Protein AF-0000000086964940 (afdb_homodimer)

Foldseek 3Di:
DFDWDWDADQQGKIWIAGPVVRDTPDMAGCVPPNWGFQDWDAAPVRQWIWTDTQQQWIWIDGPVRDTQAIENRVVRHGDRWQDWDHDPFWIWTFQFDQAIWIDGPVPSPDRYHYTDHQPQPRPGPAGWRDWDDDPDFWIWIFGQQGKIWIARNVNSHTPDIDDDDVPPSPRDPVGHDDDDDDDDPVVPDPPDPPPPPPPD/DFDWDWDADQQGKIWIAGPVVRDTPDMAGCVPPNWGFQDWDAAPVRQWIWTDTQQQWIWIDGPVRDTQAIENRVVRHGDRWQDWDHDPFWIWTFQFDQATWIDGPVPSPDRYDYTDHQPQPRPGPAGWRDWDDDPDFWIWIFGQLGKIWIARNVNSHTPDIDDDDVPPSPRDPVGDDDDDDDDDPVVPPPPDPPPVPPPD

pLDDT: mean 83.72, std 17.72, range [35.34, 98.69]

Structure (mmCIF, N/CA/C/O backbone):
data_AF-0000000086964940-model_v1
#
loop_
_entity.id
_entity.type
_entity.pdbx_description
1 polymer 'WD repeat-containing protein 49-like'
#
loop_
_atom_site.group_PDB
_atom_site.id
_atom_site.type_symbol
_atom_site.label_atom_id
_atom_site.label_alt_id
_atom_site.label_comp_id
_atom_site.label_asym_id
_atom_site.label_entity_id
_atom_site.label_seq_id
_atom_site.pdbx_PDB_ins_code
_atom_site.Cartn_x
_atom_site.Cartn_y
_atom_site.Cartn_z
_atom_site.occupancy
_atom_site.B_iso_or_equiv
_atom_site.auth_seq_id
_atom_site.auth_comp_id
_atom_site.auth_asym_id
_atom_site.auth_atom_id
_atom_site.pdbx_PDB_model_num
ATOM 1 N N . MET A 1 1 ? 14.695 16.125 -13.984 1 61.88 1 MET A N 1
ATOM 2 C CA . MET A 1 1 ? 14.055 15.828 -12.703 1 61.88 1 MET A CA 1
ATOM 3 C C . MET A 1 1 ? 14.711 14.625 -12.039 1 61.88 1 MET A C 1
ATOM 5 O O . MET A 1 1 ? 15.078 13.656 -12.711 1 61.88 1 MET A O 1
ATOM 9 N N . LEU A 1 2 ? 15.156 14.82 -10.773 1 73.38 2 LEU A N 1
ATOM 10 C CA . LEU A 1 2 ? 15.859 13.773 -10.039 1 73.38 2 LEU A CA 1
ATOM 11 C C . LEU A 1 2 ? 14.875 12.875 -9.297 1 73.38 2 LEU A C 1
ATOM 13 O O . LEU A 1 2 ? 13.82 13.336 -8.859 1 73.38 2 LEU A O 1
ATOM 17 N N . GLN A 1 3 ? 15.25 11.633 -9.344 1 82.56 3 GLN A N 1
ATOM 18 C CA . GLN A 1 3 ? 14.422 10.688 -8.609 1 82.56 3 GLN A CA 1
ATOM 19 C C . GLN A 1 3 ? 14.852 10.586 -7.148 1 82.56 3 GLN A C 1
ATOM 21 O O . GLN A 1 3 ? 16.047 10.508 -6.855 1 82.56 3 GLN A O 1
ATOM 26 N N . GLN A 1 4 ? 13.859 10.75 -6.309 1 85.81 4 GLN A N 1
ATOM 27 C CA . GLN A 1 4 ? 14.109 10.719 -4.871 1 85.81 4 GLN A CA 1
ATOM 28 C C . GLN A 1 4 ? 13.312 9.602 -4.195 1 85.81 4 GLN A C 1
ATOM 30 O O . GLN A 1 4 ? 12.227 9.25 -4.656 1 85.81 4 GLN A O 1
ATOM 35 N N . VAL A 1 5 ? 13.969 9.016 -3.168 1 84.31 5 VAL A N 1
ATOM 36 C CA . VAL A 1 5 ? 13.266 8.117 -2.254 1 84.31 5 VAL A CA 1
ATOM 37 C C . VAL A 1 5 ? 13.164 8.766 -0.874 1 84.31 5 VAL A C 1
ATOM 39 O O . VAL A 1 5 ? 14.148 9.32 -0.368 1 84.31 5 VAL A O 1
ATOM 42 N N . ILE A 1 6 ? 11.938 8.734 -0.383 1 87.06 6 ILE A N 1
ATOM 43 C CA . ILE A 1 6 ? 11.68 9.25 0.959 1 87.06 6 ILE A CA 1
ATOM 44 C C . ILE A 1 6 ? 11.453 8.078 1.919 1 87.06 6 ILE A C 1
ATOM 46 O O . ILE A 1 6 ? 10.633 7.203 1.652 1 87.06 6 ILE A O 1
ATOM 50 N N . SER A 1 7 ? 12.195 8.055 2.955 1 85.81 7 SER A N 1
ATOM 51 C CA . SER A 1 7 ? 12.055 6.984 3.941 1 85.81 7 SER A CA 1
ATOM 52 C C . SER A 1 7 ? 11.945 7.551 5.355 1 85.81 7 SER A C 1
ATOM 54 O O . SER A 1 7 ? 12.281 8.711 5.59 1 85.81 7 SER A O 1
ATOM 56 N N . SER A 1 8 ? 11.32 6.766 6.211 1 86.12 8 SER A N 1
ATOM 57 C CA . SER A 1 8 ? 11.297 7.121 7.625 1 86.12 8 SER A CA 1
ATOM 58 C C . SER A 1 8 ? 11.984 6.062 8.477 1 86.12 8 SER A C 1
ATOM 60 O O . SER A 1 8 ? 12.148 4.922 8.047 1 86.12 8 SER A O 1
ATOM 62 N N . ASP A 1 9 ? 12.422 6.508 9.672 1 80.19 9 ASP A N 1
ATOM 63 C CA . ASP A 1 9 ? 13.023 5.551 10.586 1 80.19 9 ASP A CA 1
ATOM 64 C C . ASP A 1 9 ? 12.234 5.469 11.891 1 80.19 9 ASP A C 1
ATOM 66 O O . ASP A 1 9 ? 11.219 6.148 12.055 1 80.19 9 ASP A O 1
ATOM 70 N N . THR A 1 10 ? 12.664 4.641 12.852 1 79.88 10 THR A N 1
ATOM 71 C CA . THR A 1 10 ? 11.953 4.395 14.102 1 79.88 10 THR A CA 1
ATOM 72 C C . THR A 1 10 ? 12.031 5.613 15.016 1 79.88 10 THR A C 1
ATOM 74 O O . THR A 1 10 ? 11.234 5.75 15.938 1 79.88 10 THR A O 1
ATOM 77 N N . GLY A 1 11 ? 13.047 6.477 14.781 1 81.56 11 GLY A N 1
ATOM 78 C CA . GLY A 1 11 ? 13.188 7.684 15.586 1 81.56 11 GLY A CA 1
ATOM 79 C C . GLY A 1 11 ? 12.383 8.852 15.047 1 81.56 11 GLY A C 1
ATOM 80 O O . GLY A 1 11 ? 12.656 10.008 15.383 1 81.56 11 GLY A O 1
ATOM 81 N N . SER A 1 12 ? 11.453 8.547 14.125 1 89.56 12 SER A N 1
ATOM 82 C CA . SER A 1 12 ? 10.547 9.555 13.578 1 89.56 12 SER A CA 1
ATOM 83 C C . SER A 1 12 ? 11.297 10.562 12.711 1 89.56 12 SER A C 1
ATOM 85 O O . SER A 1 12 ? 10.969 11.75 12.703 1 89.56 12 SER A O 1
ATOM 87 N N . THR A 1 13 ? 12.305 10.078 12.062 1 88.56 13 THR A N 1
ATOM 88 C CA . THR A 1 13 ? 13.07 10.891 11.125 1 88.56 13 THR A CA 1
ATOM 89 C C . THR A 1 13 ? 12.719 10.531 9.688 1 88.56 13 THR A C 1
ATOM 91 O O . THR A 1 13 ? 12.656 9.352 9.336 1 88.56 13 THR A O 1
ATOM 94 N N . VAL A 1 14 ? 12.438 11.562 8.914 1 89.62 14 VAL A N 1
ATOM 95 C CA . VAL A 1 14 ? 12.234 11.375 7.477 1 89.62 14 VAL A CA 1
ATOM 96 C C . VAL A 1 14 ? 13.523 11.711 6.73 1 89.62 14 VAL A C 1
ATOM 98 O O . VAL A 1 14 ? 14.156 12.734 6.988 1 89.62 14 VAL A O 1
ATOM 101 N N . ILE A 1 15 ? 13.883 10.805 5.844 1 87.5 15 ILE A N 1
ATOM 102 C CA . ILE A 1 15 ? 15.133 10.977 5.102 1 87.5 15 ILE A CA 1
ATOM 103 C C . ILE A 1 15 ? 14.836 11.008 3.602 1 87.5 15 ILE A C 1
ATOM 105 O O . ILE A 1 15 ? 14.039 10.211 3.104 1 87.5 15 ILE A O 1
ATOM 109 N N . PHE A 1 16 ? 15.492 11.93 2.98 1 87.56 16 PHE A N 1
ATOM 110 C CA . PHE A 1 16 ? 15.398 12.078 1.533 1 87.56 16 PHE A CA 1
ATOM 111 C C . PHE A 1 16 ? 16.688 11.641 0.854 1 87.56 16 PHE A C 1
ATOM 113 O O . PHE A 1 16 ? 17.766 12.141 1.18 1 87.56 16 PHE A O 1
ATOM 120 N N . TRP A 1 17 ? 16.5 10.68 -0.09 1 84.81 17 TRP A N 1
ATOM 121 C CA . TRP A 1 17 ? 17.656 10.133 -0.799 1 84.81 17 TRP A CA 1
ATOM 122 C C . TRP A 1 17 ? 17.562 10.422 -2.295 1 84.81 17 TRP A C 1
ATOM 124 O O . TRP A 1 17 ? 16.484 10.281 -2.893 1 84.81 17 TRP A O 1
ATOM 134 N N . LEU A 1 18 ? 18.734 10.812 -2.842 1 83.19 18 LEU A N 1
ATOM 135 C CA . LEU A 1 18 ? 18.828 10.805 -4.297 1 83.19 18 LEU A CA 1
ATOM 136 C C . LEU A 1 18 ? 19.141 9.406 -4.809 1 83.19 18 LEU A C 1
ATOM 138 O O . LEU A 1 18 ? 20.141 8.805 -4.406 1 83.19 18 LEU A O 1
ATOM 142 N N . ILE A 1 19 ? 18.312 8.914 -5.672 1 80.56 19 ILE A N 1
ATOM 143 C CA . ILE A 1 19 ? 18.406 7.527 -6.109 1 80.56 19 ILE A CA 1
ATOM 144 C C . ILE A 1 19 ? 19.641 7.34 -6.98 1 80.56 19 ILE A C 1
ATOM 146 O O . ILE A 1 19 ? 20.297 6.297 -6.926 1 80.56 19 ILE A O 1
ATOM 150 N N . ASP A 1 20 ? 20 8.352 -7.805 1 78.06 20 ASP A N 1
ATOM 151 C CA . ASP A 1 20 ? 21.094 8.211 -8.766 1 78.06 20 ASP A CA 1
ATOM 152 C C . ASP A 1 20 ? 22.438 8.117 -8.047 1 78.06 20 ASP A C 1
ATOM 154 O O . ASP A 1 20 ? 23.312 7.363 -8.477 1 78.06 20 ASP A O 1
ATOM 158 N N . THR A 1 21 ? 22.547 8.797 -6.953 1 79.94 21 THR A N 1
ATOM 159 C CA . THR A 1 21 ? 23.844 8.867 -6.305 1 79.94 21 THR A CA 1
ATOM 160 C C . THR A 1 21 ? 23.812 8.172 -4.949 1 79.94 21 THR A C 1
ATOM 162 O O . THR A 1 21 ? 24.859 7.848 -4.387 1 79.94 21 THR A O 1
ATOM 165 N N . GLY A 1 22 ? 22.641 8 -4.473 1 78.56 22 GLY A N 1
ATOM 166 C CA . GLY A 1 22 ? 22.516 7.426 -3.145 1 78.56 22 GLY A CA 1
ATOM 167 C C . GLY A 1 22 ? 22.766 8.43 -2.035 1 78.56 22 GLY A C 1
ATOM 168 O O . GLY A 1 22 ? 22.781 8.07 -0.856 1 78.56 22 GLY A O 1
ATOM 169 N N . GLN A 1 23 ? 22.953 9.602 -2.312 1 83.12 23 GLN A N 1
ATOM 170 C CA . GLN A 1 23 ? 23.281 10.641 -1.338 1 83.12 23 GLN A CA 1
ATOM 171 C C . GLN A 1 23 ? 22.047 11.062 -0.547 1 83.12 23 GLN A C 1
ATOM 173 O O . GLN A 1 23 ? 20.969 11.227 -1.117 1 83.12 23 GLN A O 1
ATOM 178 N N . LYS A 1 24 ? 22.25 11.133 0.755 1 84 24 LYS A N 1
ATOM 179 C CA . LYS A 1 24 ? 21.234 11.781 1.59 1 84 24 LYS A CA 1
ATOM 180 C C . LYS A 1 24 ? 21.188 13.281 1.323 1 84 24 LYS A C 1
ATOM 182 O O . LYS A 1 24 ? 22.172 13.984 1.504 1 84 24 LYS A O 1
ATOM 187 N N . ILE A 1 25 ? 20.078 13.727 0.893 1 84.62 25 ILE A N 1
ATOM 188 C CA . ILE A 1 25 ? 19.922 15.133 0.546 1 84.62 25 ILE A CA 1
ATOM 189 C C . ILE A 1 25 ? 19.531 15.93 1.788 1 84.62 25 ILE A C 1
ATOM 191 O O . ILE A 1 25 ? 20.047 17.016 2.027 1 84.62 25 ILE A O 1
ATOM 195 N N . LYS A 1 26 ? 18.609 15.461 2.529 1 87.81 26 LYS A N 1
ATOM 196 C CA . LYS A 1 26 ? 18.125 16.125 3.738 1 87.81 26 LYS A CA 1
ATOM 197 C C . LYS A 1 26 ? 17.359 15.141 4.617 1 87.81 26 LYS A C 1
ATOM 199 O O . LYS A 1 26 ? 17.047 14.023 4.195 1 87.81 26 LYS A O 1
ATOM 204 N N . GLU A 1 27 ? 17.156 15.586 5.852 1 89.62 27 GLU A N 1
ATOM 205 C CA . GLU A 1 27 ? 16.359 14.805 6.785 1 89.62 27 GLU A CA 1
ATOM 206 C C . GLU A 1 27 ? 15.508 15.703 7.672 1 89.62 27 GLU A C 1
ATOM 208 O O . GLU A 1 27 ? 15.891 16.828 7.973 1 89.62 27 GLU A O 1
ATOM 213 N N . PHE A 1 28 ? 14.281 15.32 7.957 1 91.81 28 PHE A N 1
ATOM 214 C CA . PHE A 1 28 ? 13.422 15.914 8.977 1 91.81 28 PHE A CA 1
ATOM 215 C C . PHE A 1 28 ? 13.445 15.086 10.258 1 91.81 28 PHE A C 1
ATOM 217 O O . PHE A 1 28 ? 12.906 13.984 10.297 1 91.81 28 PHE A O 1
ATOM 224 N N . THR A 1 29 ? 14.031 15.617 11.312 1 89.88 29 THR A N 1
ATOM 225 C CA . THR A 1 29 ? 14.172 14.852 12.547 1 89.88 29 THR A CA 1
ATOM 226 C C . THR A 1 29 ? 12.992 15.102 13.484 1 89.88 29 THR A C 1
ATOM 228 O O . THR A 1 29 ? 12.414 16.188 13.477 1 89.88 29 THR A O 1
ATOM 231 N N . GLY A 1 30 ? 12.664 14.062 14.258 1 91.38 30 GLY A N 1
ATOM 232 C CA . GLY A 1 30 ? 11.641 14.195 15.281 1 91.38 30 GLY A CA 1
ATOM 233 C C . GLY A 1 30 ? 10.312 14.68 14.734 1 91.38 30 GLY A C 1
ATOM 234 O O . GLY A 1 30 ? 9.68 15.562 15.32 1 91.38 30 GLY A O 1
ATOM 235 N N . CYS A 1 31 ? 9.891 14.234 13.602 1 93.31 31 CYS A N 1
ATOM 236 C CA . CYS A 1 31 ? 8.672 14.703 12.945 1 93.31 31 CYS A CA 1
ATOM 237 C C . CYS A 1 31 ? 7.469 14.578 13.875 1 93.31 31 CYS A C 1
ATOM 239 O O . CYS A 1 31 ? 6.582 15.43 13.867 1 93.31 31 CYS A O 1
ATOM 241 N N . HIS A 1 32 ? 7.492 13.492 14.656 1 95.62 32 HIS A N 1
ATOM 242 C CA . HIS A 1 32 ? 6.426 13.242 15.617 1 95.62 32 HIS A CA 1
ATOM 243 C C . HIS A 1 32 ? 6.992 12.992 17.016 1 95.62 32 HIS A C 1
ATOM 245 O O . HIS A 1 32 ? 6.523 12.102 17.719 1 95.62 32 HIS A O 1
ATOM 251 N N . GLY A 1 33 ? 8.039 13.797 17.359 1 93.38 33 GLY A N 1
ATOM 252 C CA . GLY A 1 33 ? 8.719 13.531 18.625 1 93.38 33 GLY A CA 1
ATOM 253 C C . GLY A 1 33 ? 9.352 12.148 18.688 1 93.38 33 GLY A C 1
ATOM 254 O O . GLY A 1 33 ? 10.164 11.797 17.828 1 93.38 33 GLY A O 1
ATOM 255 N N . ASN A 1 34 ? 8.883 11.32 19.672 1 89.56 34 ASN A N 1
ATOM 256 C CA . ASN A 1 34 ? 9.398 9.961 19.797 1 89.56 34 ASN A CA 1
ATOM 257 C C . ASN A 1 34 ? 8.438 8.945 19.203 1 89.56 34 ASN A C 1
ATOM 259 O O . ASN A 1 34 ? 8.727 7.742 19.188 1 89.56 34 ASN A O 1
ATOM 263 N N . ALA A 1 35 ? 7.375 9.469 18.781 1 92.75 35 ALA A N 1
ATOM 264 C CA . ALA A 1 35 ? 6.383 8.547 18.219 1 92.75 35 ALA A CA 1
ATOM 265 C C . ALA A 1 35 ? 6.793 8.07 16.844 1 92.75 35 ALA A C 1
ATOM 267 O O . ALA A 1 35 ? 7.363 8.828 16.047 1 92.75 35 ALA A O 1
ATOM 268 N N . GLU A 1 36 ? 6.488 6.906 16.5 1 89.19 36 GLU A N 1
ATOM 269 C CA . GLU A 1 36 ? 6.793 6.316 15.203 1 89.19 36 GLU A CA 1
ATOM 270 C C . GLU A 1 36 ? 5.922 6.922 14.109 1 89.19 36 GLU A C 1
ATOM 272 O O . GLU A 1 36 ? 4.754 7.238 14.336 1 89.19 36 GLU A O 1
ATOM 277 N N . ILE A 1 37 ? 6.539 7.047 12.93 1 91.88 37 ILE A N 1
ATOM 278 C CA . ILE A 1 37 ? 5.766 7.363 11.734 1 91.88 37 ILE A CA 1
ATOM 279 C C . ILE A 1 37 ? 5.152 6.086 11.172 1 91.88 37 ILE A C 1
ATOM 281 O O . ILE A 1 37 ? 5.871 5.188 10.727 1 91.88 37 ILE A O 1
ATOM 285 N N . SER A 1 38 ? 3.859 6.02 11.156 1 90.44 38 SER A N 1
ATOM 286 C CA . SER A 1 38 ? 3.195 4.785 10.75 1 90.44 38 SER A CA 1
ATOM 287 C C . SER A 1 38 ? 2.854 4.805 9.266 1 90.44 38 SER A C 1
ATOM 289 O O . SER A 1 38 ? 2.652 3.754 8.648 1 90.44 38 SER A O 1
ATOM 291 N N . THR A 1 39 ? 2.779 5.93 8.688 1 90.62 39 THR A N 1
ATOM 292 C CA . THR A 1 39 ? 2.48 6.043 7.266 1 90.62 39 THR A CA 1
ATOM 293 C C . THR A 1 39 ? 2.877 7.418 6.738 1 90.62 39 THR A C 1
ATOM 295 O O . THR A 1 39 ? 3.006 8.375 7.512 1 90.62 39 THR A O 1
ATOM 298 N N . MET A 1 40 ? 3.098 7.488 5.457 1 93.12 40 MET A N 1
ATOM 299 C CA . MET A 1 40 ? 3.402 8.734 4.758 1 93.12 40 MET A CA 1
ATOM 300 C C . MET A 1 40 ? 2.627 8.82 3.447 1 93.12 40 MET A C 1
ATOM 302 O O . MET A 1 40 ? 2.229 7.801 2.885 1 93.12 40 MET A O 1
ATOM 306 N N . ALA A 1 41 ? 2.416 10.008 2.99 1 93.81 41 ALA A N 1
ATOM 307 C CA . ALA A 1 41 ? 1.767 10.258 1.706 1 93.81 41 ALA A CA 1
ATOM 308 C C . ALA A 1 41 ? 2.26 11.57 1.092 1 93.81 41 ALA A C 1
ATOM 310 O O . ALA A 1 41 ? 2.764 12.445 1.8 1 93.81 41 ALA A O 1
ATOM 311 N N . LEU A 1 42 ? 2.143 11.602 -0.231 1 91.75 42 LEU A N 1
ATOM 312 C CA . LEU A 1 42 ? 2.383 12.828 -0.973 1 91.75 42 LEU A CA 1
ATOM 313 C C . LEU A 1 42 ? 1.085 13.375 -1.56 1 91.75 42 LEU A C 1
ATOM 315 O O . LEU A 1 42 ? 0.157 12.609 -1.837 1 91.75 42 LEU A O 1
ATOM 319 N N . ASP A 1 43 ? 1.037 14.625 -1.66 1 91.19 43 ASP A N 1
ATOM 320 C CA . ASP A 1 43 ? -0.117 15.156 -2.383 1 91.19 43 ASP A CA 1
ATOM 321 C C . ASP A 1 43 ? 0.035 14.945 -3.889 1 91.19 43 ASP A C 1
ATOM 323 O O . ASP A 1 43 ? 1.097 14.531 -4.359 1 91.19 43 ASP A O 1
ATOM 327 N N . GLY A 1 44 ? -1.047 15.211 -4.672 1 86.12 44 GLY A N 1
ATOM 328 C CA . GLY A 1 44 ? -1.076 14.953 -6.102 1 86.12 44 GLY A CA 1
ATOM 329 C C . GLY A 1 44 ? 0.024 15.672 -6.859 1 86.12 44 GLY A C 1
ATOM 330 O O . GLY A 1 44 ? 0.544 15.156 -7.852 1 86.12 44 GLY A O 1
ATOM 331 N N . THR A 1 45 ? 0.425 16.828 -6.406 1 85.75 45 THR A N 1
ATOM 332 C CA . THR A 1 45 ? 1.462 17.609 -7.07 1 85.75 45 THR A CA 1
ATOM 333 C C . THR A 1 45 ? 2.84 17.25 -6.516 1 85.75 45 THR A C 1
ATOM 335 O O . THR A 1 45 ? 3.854 17.766 -6.992 1 85.75 45 THR A O 1
ATOM 338 N N . GLU A 1 46 ? 2.863 16.406 -5.48 1 88.12 46 GLU A N 1
ATOM 339 C CA . GLU A 1 46 ? 4.082 15.961 -4.812 1 88.12 46 GLU A CA 1
ATOM 340 C C . GLU A 1 46 ? 4.883 17.141 -4.27 1 88.12 46 GLU A C 1
ATOM 342 O O . GLU A 1 46 ? 6.109 17.188 -4.398 1 88.12 46 GLU A O 1
ATOM 347 N N . THR A 1 47 ? 4.176 18.109 -3.758 1 89.19 47 THR A N 1
ATOM 348 C CA . THR A 1 47 ? 4.84 19.281 -3.186 1 89.19 47 THR A CA 1
ATOM 349 C C . THR A 1 47 ? 4.734 19.266 -1.663 1 89.19 47 THR A C 1
ATOM 351 O O . THR A 1 47 ? 5.426 20.031 -0.981 1 89.19 47 THR A O 1
ATOM 354 N N . ARG A 1 48 ? 3.887 18.469 -1.16 1 93.56 48 ARG A N 1
ATOM 355 C CA . ARG A 1 48 ? 3.727 18.328 0.285 1 93.56 48 ARG A CA 1
ATOM 356 C C . ARG A 1 48 ? 3.873 16.875 0.721 1 93.56 48 ARG A C 1
ATOM 358 O O . ARG A 1 48 ? 3.396 15.969 0.039 1 93.56 48 ARG A O 1
ATOM 365 N N . LEU A 1 49 ? 4.562 16.703 1.806 1 94.5 49 LEU A N 1
ATOM 366 C CA . LEU A 1 49 ? 4.699 15.398 2.453 1 94.5 49 LEU A CA 1
ATOM 367 C C . LEU A 1 49 ? 3.82 15.32 3.697 1 94.5 49 LEU A C 1
ATOM 369 O O . LEU A 1 49 ? 3.854 16.219 4.543 1 94.5 49 LEU A O 1
ATOM 373 N N . PHE A 1 50 ? 2.994 14.305 3.785 1 96.25 50 PHE A N 1
ATOM 374 C CA . PHE A 1 50 ? 2.17 14.023 4.957 1 96.25 50 PHE A CA 1
ATOM 375 C C . PHE A 1 50 ? 2.744 12.867 5.762 1 96.25 50 PHE A C 1
ATOM 377 O O . PHE A 1 50 ? 3.037 11.805 5.207 1 96.25 50 PHE A O 1
ATOM 384 N N . THR A 1 51 ? 3.01 13.07 7.004 1 96.19 51 THR A N 1
ATOM 385 C CA . THR A 1 51 ? 3.438 11.992 7.887 1 96.19 51 THR A CA 1
ATOM 386 C C . THR A 1 51 ? 2.379 11.703 8.945 1 96.19 51 THR A C 1
ATOM 388 O O . THR A 1 51 ? 1.881 12.625 9.602 1 96.19 51 THR A O 1
ATOM 391 N N . GLY A 1 52 ? 1.934 10.484 9.047 1 96.81 52 GLY A N 1
ATOM 392 C CA . GLY A 1 52 ? 1.062 10.031 10.117 1 96.81 52 GLY A CA 1
ATOM 393 C C . GLY A 1 52 ? 1.808 9.336 11.242 1 96.81 52 GLY A C 1
ATOM 394 O O . GLY A 1 52 ? 2.486 8.328 11.008 1 96.81 52 GLY A O 1
ATOM 395 N N . GLY A 1 53 ? 1.681 9.828 12.453 1 95.56 53 GLY A N 1
ATOM 396 C CA . GLY A 1 53 ? 2.375 9.266 13.602 1 95.56 53 GLY A CA 1
ATOM 397 C C . GLY A 1 53 ? 1.455 8.531 14.547 1 95.56 53 GLY A C 1
ATOM 398 O O . GLY A 1 53 ? 0.242 8.75 14.547 1 95.56 53 GLY A O 1
ATOM 399 N N . THR A 1 54 ? 2.094 7.707 15.375 1 95.44 54 THR A N 1
ATOM 400 C CA . THR A 1 54 ? 1.334 6.98 16.391 1 95.44 54 THR A CA 1
ATOM 401 C C . THR A 1 54 ? 0.854 7.93 17.484 1 95.44 54 THR A C 1
ATOM 403 O O . THR A 1 54 ? 0.015 7.559 18.312 1 95.44 54 THR A O 1
ATOM 406 N N . ASP A 1 55 ? 1.284 9.148 17.516 1 96.75 55 ASP A N 1
ATOM 407 C CA . ASP A 1 55 ? 0.779 10.172 18.438 1 96.75 55 ASP A CA 1
ATOM 408 C C . ASP A 1 55 ? -0.609 10.648 18 1 96.75 55 ASP A C 1
ATOM 410 O O . ASP A 1 55 ? -1.233 11.453 18.703 1 96.75 55 ASP A O 1
ATOM 414 N N . GLY A 1 56 ? -1.101 10.188 16.875 1 97.94 56 GLY A N 1
ATOM 415 C CA . GLY A 1 56 ? -2.443 10.5 16.422 1 97.94 56 GLY A CA 1
ATOM 416 C C . GLY A 1 56 ? -2.498 11.727 15.531 1 97.94 56 GLY A C 1
ATOM 417 O O . GLY A 1 56 ? -3.574 12.133 15.086 1 97.94 56 GLY A O 1
ATOM 418 N N . ALA A 1 57 ? -1.368 12.266 15.234 1 98.25 57 ALA A N 1
ATOM 419 C CA . ALA A 1 57 ? -1.333 13.469 14.414 1 98.25 57 ALA A CA 1
ATOM 420 C C . ALA A 1 57 ? -0.884 13.148 12.984 1 98.25 57 ALA A C 1
ATOM 422 O O . ALA A 1 57 ? -0.127 12.203 12.766 1 98.25 57 ALA A O 1
ATOM 423 N N . VAL A 1 58 ? -1.392 13.898 12.047 1 98.44 58 VAL A N 1
ATOM 424 C CA . VAL A 1 58 ? -0.827 13.992 10.703 1 98.44 58 VAL A CA 1
ATOM 425 C C . VAL A 1 58 ? -0.158 15.352 10.516 1 98.44 58 VAL A C 1
ATOM 427 O O . VAL A 1 58 ? -0.774 16.391 10.766 1 98.44 58 VAL A O 1
ATOM 430 N N . LYS A 1 59 ? 1.057 15.297 10.156 1 98.12 59 LYS A N 1
ATOM 431 C CA . LYS A 1 59 ? 1.781 16.547 9.922 1 98.12 59 LYS A CA 1
ATOM 432 C C . LYS A 1 59 ? 2.004 16.781 8.438 1 98.12 59 LYS A C 1
ATOM 434 O O . LYS A 1 59 ? 2.285 15.852 7.684 1 98.12 59 LYS A O 1
ATOM 439 N N . VAL A 1 60 ? 1.889 18.062 8.07 1 97.62 60 VAL A N 1
ATOM 440 C CA . VAL A 1 60 ? 2.018 18.484 6.68 1 97.62 60 VAL A CA 1
ATOM 441 C C . VAL A 1 60 ? 3.309 19.281 6.5 1 97.62 60 VAL A C 1
ATOM 443 O O . VAL A 1 60 ? 3.465 20.359 7.074 1 97.62 60 VAL A O 1
ATOM 446 N N . TRP A 1 61 ? 4.176 18.734 5.656 1 95.81 61 TRP A N 1
ATOM 447 C CA . TRP A 1 61 ? 5.508 19.312 5.477 1 95.81 61 TRP A CA 1
ATOM 448 C C . TRP A 1 61 ? 5.688 19.828 4.055 1 95.81 61 TRP A C 1
ATOM 450 O O . TRP A 1 61 ? 5.215 19.203 3.098 1 95.81 61 TRP A O 1
ATOM 460 N N . ASP A 1 62 ? 6.344 20.938 3.934 1 92.19 62 ASP A N 1
ATOM 461 C CA . ASP A 1 62 ? 6.949 21.188 2.631 1 92.19 62 ASP A CA 1
ATOM 462 C C . ASP A 1 62 ? 8.336 20.562 2.535 1 92.19 62 ASP A C 1
ATOM 464 O O . ASP A 1 62 ? 8.797 19.922 3.48 1 92.19 62 ASP A O 1
ATOM 468 N N . PHE A 1 63 ? 9.023 20.656 1.461 1 88.94 63 PHE A N 1
ATOM 469 C CA . PHE A 1 63 ? 10.273 19.938 1.252 1 88.94 63 PHE A CA 1
ATOM 470 C C . PHE A 1 63 ? 11.461 20.766 1.731 1 88.94 63 PHE A C 1
ATOM 472 O O . PHE A 1 63 ? 12.609 20.328 1.63 1 88.94 63 PHE A O 1
ATOM 479 N N . ASN A 1 64 ? 11.195 21.875 2.4 1 86.75 64 ASN A N 1
ATOM 480 C CA . ASN A 1 64 ? 12.242 22.641 3.074 1 86.75 64 ASN A CA 1
ATOM 481 C C . ASN A 1 64 ? 12.289 22.328 4.57 1 86.75 64 ASN A C 1
ATOM 483 O O . ASN A 1 64 ? 13.062 22.938 5.309 1 86.75 64 ASN A O 1
ATOM 487 N N . GLY A 1 65 ? 11.414 21.438 4.969 1 87.5 65 GLY A N 1
ATOM 488 C CA . GLY A 1 65 ? 11.422 20.984 6.352 1 87.5 65 GLY A CA 1
ATOM 489 C C . GLY A 1 65 ? 10.469 21.766 7.234 1 87.5 65 GLY A C 1
ATOM 490 O O . GLY A 1 65 ? 10.469 21.609 8.453 1 87.5 65 GLY A O 1
ATOM 491 N N . TYR A 1 66 ? 9.695 22.594 6.664 1 91.38 66 TYR A N 1
ATOM 492 C CA . TYR A 1 66 ? 8.727 23.375 7.426 1 91.38 66 TYR A CA 1
ATOM 493 C C . TYR A 1 66 ? 7.41 22.625 7.57 1 91.38 66 TYR A C 1
ATOM 495 O O . TYR A 1 66 ? 6.844 22.156 6.582 1 91.38 66 TYR A O 1
ATOM 503 N N . CYS A 1 67 ? 6.988 22.469 8.828 1 95.06 67 CYS A N 1
ATOM 504 C CA . CYS A 1 67 ? 5.688 21.875 9.109 1 95.06 67 CYS A CA 1
ATOM 505 C C . CYS A 1 67 ? 4.586 22.938 9.07 1 95.06 67 CYS A C 1
ATOM 507 O O . CYS A 1 67 ? 4.512 23.781 9.961 1 95.06 67 CYS A O 1
ATOM 509 N N . HIS A 1 68 ? 3.697 22.875 8.102 1 95.5 68 HIS A N 1
ATOM 510 C CA . HIS A 1 68 ? 2.66 23.875 7.902 1 95.5 68 HIS A CA 1
ATOM 511 C C . HIS A 1 68 ? 1.466 23.625 8.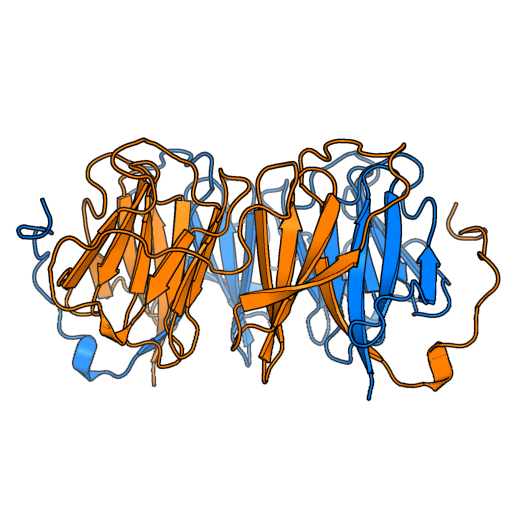812 1 95.5 68 HIS A C 1
ATOM 513 O O . HIS A 1 68 ? 0.854 24.578 9.312 1 95.5 68 HIS A O 1
ATOM 519 N N . HIS A 1 69 ? 1.125 22.391 8.977 1 97.56 69 HIS A N 1
ATOM 520 C CA . HIS A 1 69 ? -0.084 22.062 9.719 1 97.56 69 HIS A CA 1
ATOM 521 C C . HIS A 1 69 ? 0.099 20.781 10.531 1 97.56 69 HIS A C 1
ATOM 523 O O . HIS A 1 69 ? 0.824 19.87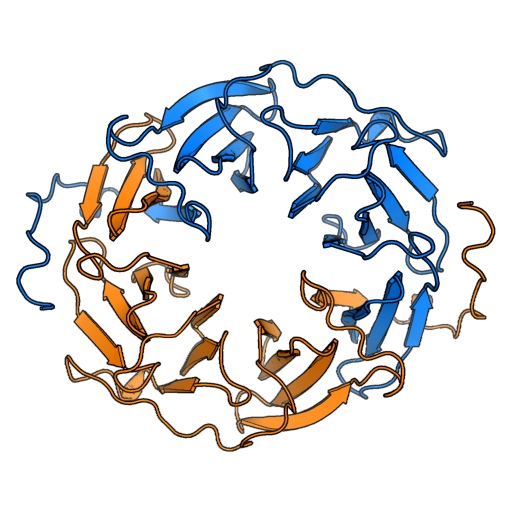5 10.117 1 97.56 69 HIS A O 1
ATOM 529 N N . LYS A 1 70 ? -0.511 20.734 11.664 1 98.12 70 LYS A N 1
ATOM 530 C CA . LYS A 1 70 ? -0.734 19.531 12.469 1 98.12 70 LYS A CA 1
ATOM 531 C C . LYS A 1 70 ? -2.213 19.156 12.492 1 98.12 70 LYS A C 1
ATOM 533 O O . LYS A 1 70 ? -3.031 19.875 13.078 1 98.12 70 LYS A O 1
ATOM 538 N N . LEU A 1 71 ? -2.564 18.094 11.844 1 98.69 71 LEU A N 1
ATOM 539 C CA . LEU A 1 71 ? -3.936 17.609 11.797 1 98.69 71 LEU A CA 1
ATOM 540 C C . LEU A 1 71 ? -4.211 16.656 12.961 1 98.69 71 LEU A C 1
ATOM 542 O O . LEU A 1 71 ? -3.576 15.609 13.078 1 98.69 71 LEU A O 1
ATOM 546 N N . ASN A 1 72 ? -5.137 17.031 13.766 1 98.5 72 ASN A N 1
ATOM 547 C CA . ASN A 1 72 ? -5.438 16.266 14.977 1 98.5 72 ASN A CA 1
ATOM 548 C C . ASN A 1 72 ? -6.375 15.102 14.688 1 98.5 72 ASN A C 1
ATOM 550 O O . ASN A 1 72 ? -7.496 15.062 15.203 1 98.5 72 ASN A O 1
ATOM 554 N N . ALA A 1 73 ? -5.867 14.148 14.031 1 98.5 73 ALA A N 1
ATOM 555 C CA . ALA A 1 73 ? -6.691 13.031 13.578 1 98.5 73 ALA A CA 1
ATOM 556 C C . ALA A 1 73 ? -7.195 12.203 14.758 1 98.5 73 ALA A C 1
ATOM 558 O O . ALA A 1 73 ? -8.375 11.859 14.828 1 98.5 73 ALA A O 1
ATOM 559 N N . GLY A 1 74 ? -6.352 11.891 15.672 1 98.19 74 GLY A N 1
ATOM 560 C CA . GLY A 1 74 ? -6.688 11.055 16.812 1 98.19 74 GLY A CA 1
ATOM 561 C C . GLY A 1 74 ? -7.41 11.797 17.906 1 98.19 74 GLY A C 1
ATOM 562 O O . GLY A 1 74 ? -7.742 11.219 18.953 1 98.19 74 GLY A O 1
ATOM 563 N N . ARG A 1 75 ? -7.562 13.109 17.734 1 97.5 75 ARG A N 1
ATOM 564 C CA . ARG A 1 75 ? -8.211 13.93 18.75 1 97.5 75 ARG A CA 1
ATOM 565 C C . ARG A 1 75 ? -7.5 13.812 20.094 1 97.5 75 ARG A C 1
ATOM 567 O O . ARG A 1 75 ? -8.133 13.531 21.125 1 97.5 75 ARG A O 1
ATOM 574 N N . ASP A 1 76 ? -6.262 13.945 20.047 1 96.75 76 ASP A N 1
ATOM 575 C CA . ASP A 1 76 ? -5.348 14.008 21.188 1 96.75 76 ASP A CA 1
ATOM 576 C C . ASP A 1 76 ? -5.109 12.625 21.781 1 96.75 76 ASP A C 1
ATOM 578 O O . ASP A 1 76 ? -4.695 12.5 22.938 1 96.75 76 ASP A O 1
ATOM 582 N N . GLN A 1 77 ? -5.434 11.594 21.109 1 97.62 77 GLN A N 1
ATOM 583 C CA . GLN A 1 77 ? -5.16 10.227 21.531 1 97.62 77 GLN A CA 1
ATOM 584 C C . GLN A 1 77 ? -4.145 9.562 20.594 1 97.62 77 GLN A C 1
ATOM 586 O O . GLN A 1 77 ? -4.008 9.945 19.438 1 97.62 77 GLN A O 1
ATOM 591 N N . THR A 1 78 ? -3.422 8.594 21.219 1 97.44 78 THR A N 1
ATOM 592 C CA . THR A 1 78 ? -2.57 7.746 20.406 1 97.44 78 THR A CA 1
ATOM 593 C C . THR A 1 78 ? -3.408 6.762 19.594 1 97.44 78 THR A C 1
ATOM 595 O O . THR A 1 78 ? -4.301 6.105 20.125 1 97.44 78 THR A O 1
ATOM 598 N N . VAL A 1 79 ? -3.217 6.762 18.328 1 96.81 79 VAL A N 1
ATOM 599 C CA . VAL A 1 79 ? -3.926 5.848 17.438 1 96.81 79 VAL A CA 1
ATOM 600 C C . VAL A 1 79 ? -2.967 5.305 16.375 1 96.81 79 VAL A C 1
ATOM 602 O O . VAL A 1 79 ? -1.89 5.867 16.156 1 96.81 79 VAL A O 1
ATOM 605 N N . GLU A 1 80 ? -3.367 4.215 15.727 1 93.81 80 GLU A N 1
ATOM 606 C CA . GLU A 1 80 ? -2.6 3.652 14.617 1 93.81 80 GLU A CA 1
ATOM 607 C C . GLU A 1 80 ? -3.184 4.074 13.273 1 93.81 80 GLU A C 1
ATOM 609 O O . GLU A 1 80 ? -4.152 3.477 12.797 1 93.81 80 GLU A O 1
ATOM 614 N N . ILE A 1 81 ? -2.58 5.07 12.695 1 94.69 81 ILE A N 1
ATOM 615 C CA . ILE A 1 81 ? -2.982 5.531 11.375 1 94.69 81 ILE A CA 1
ATOM 616 C C . ILE A 1 81 ? -2.428 4.586 10.312 1 94.69 81 ILE A C 1
ATOM 618 O O . ILE A 1 81 ? -1.211 4.449 10.164 1 94.69 81 ILE A O 1
ATOM 622 N N . SER A 1 82 ? -3.32 3.996 9.586 1 89.56 82 SER A N 1
ATOM 623 C CA . SER A 1 82 ? -2.865 3.035 8.578 1 89.56 82 SER A CA 1
ATOM 624 C C . SER A 1 82 ? -2.662 3.705 7.227 1 89.56 82 SER A C 1
ATOM 626 O O . SER A 1 82 ? -1.839 3.258 6.426 1 89.56 82 SER A O 1
ATOM 628 N N . GLN A 1 83 ? -3.406 4.723 6.953 1 91.75 83 GLN A N 1
ATOM 629 C CA . GLN A 1 83 ? -3.346 5.316 5.621 1 91.75 83 GLN A CA 1
ATOM 630 C C . GLN A 1 83 ? -3.75 6.789 5.66 1 91.75 83 GLN A C 1
ATOM 632 O O . GLN A 1 83 ? -4.641 7.172 6.418 1 91.75 83 GLN A O 1
ATOM 637 N N . ILE A 1 84 ? -3.078 7.602 4.902 1 96.31 84 ILE A N 1
ATOM 638 C CA . ILE A 1 84 ? -3.457 8.969 4.555 1 96.31 84 ILE A CA 1
ATOM 639 C C . ILE A 1 84 ? -3.77 9.055 3.061 1 96.31 84 ILE A C 1
ATOM 641 O O . ILE A 1 84 ? -2.93 8.711 2.225 1 96.31 84 ILE A O 1
ATOM 645 N N . LEU A 1 85 ? -4.953 9.367 2.77 1 95.44 85 LEU A N 1
ATOM 646 C CA . LEU A 1 85 ? -5.34 9.555 1.378 1 95.44 85 LEU A CA 1
ATOM 647 C C . LEU A 1 85 ? -5.633 11.031 1.094 1 95.44 85 LEU A C 1
ATOM 649 O O . LEU A 1 85 ? -6.582 11.594 1.638 1 95.44 85 LEU A O 1
ATOM 653 N N . VAL A 1 86 ? -4.77 11.609 0.223 1 96.31 86 VAL A N 1
ATOM 654 C CA . VAL A 1 86 ? -4.906 13.023 -0.109 1 96.31 86 VAL A CA 1
ATOM 655 C C . VAL A 1 86 ? -5.68 13.172 -1.418 1 96.31 86 VAL A C 1
ATOM 657 O O . VAL A 1 86 ? -5.188 12.797 -2.482 1 96.31 86 VAL A O 1
ATOM 660 N N . LEU A 1 87 ? -6.848 13.703 -1.363 1 94.12 87 LEU A N 1
ATOM 661 C CA . LEU A 1 87 ? -7.695 13.922 -2.529 1 94.12 87 LEU A CA 1
ATOM 662 C C . LEU A 1 87 ? -7.746 15.398 -2.891 1 94.12 87 LEU A C 1
ATOM 664 O O . LEU A 1 87 ? -7.004 16.203 -2.326 1 94.12 87 LEU A O 1
ATOM 668 N N . THR A 1 88 ? -8.57 15.766 -3.912 1 92.06 88 THR A N 1
ATOM 669 C CA . THR A 1 88 ? -8.586 17.125 -4.449 1 92.06 88 THR A CA 1
ATOM 670 C C . THR A 1 88 ? -9.008 18.125 -3.379 1 92.06 88 THR A C 1
ATOM 672 O O . THR A 1 88 ? -8.453 19.219 -3.289 1 92.06 88 THR A O 1
ATOM 675 N N . TRP A 1 89 ? -9.969 17.703 -2.508 1 93.5 89 TRP A N 1
ATOM 676 C CA . TRP A 1 89 ? -10.5 18.688 -1.569 1 93.5 89 TRP A CA 1
ATOM 677 C C . TRP A 1 89 ? -10.391 18.188 -0.134 1 93.5 89 TRP A C 1
ATO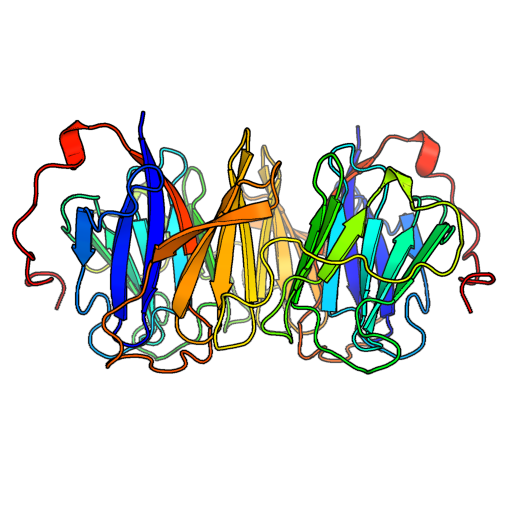M 679 O O . TRP A 1 89 ? -10.656 18.922 0.812 1 93.5 89 TRP A O 1
ATOM 689 N N . THR A 1 90 ? -10.055 16.953 -0.011 1 96.44 90 THR A N 1
ATOM 690 C CA . THR A 1 90 ? -10.086 16.375 1.333 1 96.44 90 THR A CA 1
ATOM 691 C C . THR A 1 90 ? -8.844 15.539 1.592 1 96.44 90 THR A C 1
ATOM 693 O O . THR A 1 90 ? -8.195 15.07 0.652 1 96.44 90 THR A O 1
ATOM 696 N N . ILE A 1 91 ? -8.461 15.375 2.822 1 97.94 91 ILE A N 1
ATOM 697 C CA . ILE A 1 91 ? -7.504 14.406 3.354 1 97.94 91 ILE A CA 1
ATOM 698 C C . ILE A 1 91 ? -8.234 13.383 4.219 1 97.94 91 ILE A C 1
ATOM 700 O O . ILE A 1 91 ? -8.859 13.742 5.219 1 97.94 91 ILE A O 1
ATOM 704 N N . LEU A 1 92 ? -8.203 12.164 3.809 1 97.88 92 LEU A N 1
ATOM 705 C CA . LEU A 1 92 ? -8.805 11.086 4.59 1 97.88 92 LEU A CA 1
ATOM 706 C C . LEU A 1 92 ? -7.754 10.352 5.414 1 97.88 92 LEU A C 1
ATOM 708 O O . LEU A 1 92 ? -6.691 10 4.898 1 97.88 92 LEU A O 1
ATOM 712 N N . VAL A 1 93 ? -8 10.18 6.641 1 98.12 93 VAL A N 1
ATOM 713 C CA . VAL A 1 93 ? -7.113 9.477 7.562 1 98.12 93 VAL A CA 1
ATOM 714 C C . VAL A 1 93 ? -7.855 8.305 8.203 1 98.12 93 VAL A C 1
ATOM 716 O O . VAL A 1 93 ? -8.914 8.484 8.797 1 98.12 93 VAL A O 1
ATOM 719 N N . ILE A 1 94 ? -7.277 7.113 8.047 1 95.25 94 ILE A N 1
ATOM 720 C CA . ILE A 1 94 ? -7.973 5.918 8.508 1 95.25 94 ILE A CA 1
ATOM 721 C C . ILE A 1 94 ? -6.984 4.988 9.211 1 95.25 94 ILE A C 1
ATOM 723 O O . ILE A 1 94 ? -5.773 5.207 9.164 1 95.25 94 ILE A O 1
ATOM 727 N N . GLY A 1 95 ? -7.602 3.977 9.969 1 94.06 95 GLY A N 1
ATOM 728 C CA . GLY A 1 95 ? -6.719 2.965 10.523 1 94.06 95 GLY A CA 1
ATOM 729 C C . GLY A 1 95 ? -7.199 2.422 11.859 1 94.06 95 GLY A C 1
ATOM 730 O O . GLY A 1 95 ? -6.926 1.269 12.195 1 94.06 95 GLY A O 1
ATOM 731 N N . TRP A 1 96 ? -7.934 3.207 12.586 1 95.06 96 TRP A N 1
ATOM 732 C CA . TRP A 1 96 ? -8.18 2.789 13.961 1 95.06 96 TRP A CA 1
ATOM 733 C C . TRP A 1 96 ? -9.656 2.926 14.32 1 95.06 96 TRP A C 1
ATOM 735 O O . TRP A 1 96 ? -10.086 2.514 15.398 1 95.06 96 TRP A O 1
ATOM 745 N N . ASP A 1 97 ? -10.391 3.551 13.516 1 96.19 97 ASP A N 1
ATOM 746 C CA . ASP A 1 97 ? -11.773 3.914 13.797 1 96.19 97 ASP A CA 1
ATOM 747 C C . ASP A 1 97 ? -12.711 3.385 12.719 1 96.19 97 ASP A C 1
ATOM 749 O O . ASP A 1 97 ? -12.281 3.094 11.602 1 96.19 97 ASP A O 1
ATOM 753 N N . ARG A 1 98 ? -13.984 3.268 13.133 1 96.56 98 ARG A N 1
ATOM 754 C CA . ARG A 1 98 ? -14.984 2.783 12.18 1 96.56 98 ARG A CA 1
ATOM 755 C C . ARG A 1 98 ? -15.578 3.936 11.375 1 96.56 98 ARG A C 1
ATOM 757 O O . ARG A 1 98 ? -16.453 3.725 10.531 1 96.56 98 ARG A O 1
ATOM 764 N N . VAL A 1 99 ? -15.18 5.168 11.641 1 97.5 99 VAL A N 1
ATOM 765 C CA . VAL A 1 99 ? -15.609 6.363 10.922 1 97.5 99 VAL A CA 1
ATOM 766 C C . VAL A 1 99 ? -14.422 6.977 10.188 1 97.5 99 VAL A C 1
ATOM 768 O O . VAL A 1 99 ? -13.305 6.988 10.703 1 97.5 99 VAL A O 1
ATOM 771 N N . ILE A 1 100 ? -14.68 7.449 8.984 1 97.62 100 ILE A N 1
ATOM 772 C CA . ILE A 1 100 ? -13.648 8.141 8.227 1 97.62 100 ILE A CA 1
ATOM 773 C C . ILE A 1 100 ? -13.312 9.469 8.906 1 97.62 100 ILE A C 1
ATOM 775 O O . ILE A 1 100 ? -14.203 10.273 9.18 1 97.62 100 ILE A O 1
ATOM 779 N N . THR A 1 101 ? -12.078 9.711 9.273 1 98.31 101 THR A N 1
ATOM 780 C CA . THR A 1 101 ? -11.609 11.023 9.695 1 98.31 101 THR A CA 1
ATOM 781 C C . THR A 1 101 ? -11.227 11.875 8.484 1 98.31 101 THR A C 1
ATOM 783 O O . THR A 1 101 ? -10.438 11.445 7.645 1 98.31 101 THR A O 1
ATOM 786 N N . VAL A 1 102 ? -11.797 13.117 8.438 1 98.38 102 VAL A N 1
ATOM 787 C CA . VAL A 1 102 ? -11.625 13.906 7.223 1 98.38 102 VAL A CA 1
ATOM 788 C C . VAL A 1 102 ? -11.18 15.32 7.586 1 98.38 102 VAL A C 1
ATOM 790 O O . VAL A 1 102 ? -11.625 15.883 8.594 1 98.38 102 VAL A O 1
ATOM 793 N N . PHE A 1 103 ? -10.273 15.867 6.812 1 98.44 103 PHE A N 1
ATOM 794 C CA . PHE A 1 103 ? -9.875 17.266 6.824 1 98.44 103 PHE A CA 1
ATOM 795 C C . PHE A 1 103 ? -10.102 17.906 5.461 1 98.44 103 PHE A C 1
ATOM 797 O O . PHE A 1 103 ? -9.828 17.297 4.426 1 98.44 103 PHE A O 1
ATOM 804 N N . ARG A 1 104 ? -10.57 19.078 5.5 1 97 104 ARG A N 1
ATOM 805 C CA . ARG A 1 104 ? -10.844 19.797 4.254 1 97 104 ARG A CA 1
ATOM 806 C C . ARG A 1 104 ? -9.719 20.781 3.932 1 97 104 ARG A C 1
ATOM 808 O O . ARG A 1 104 ? -9.328 21.594 4.773 1 97 104 ARG A O 1
ATOM 815 N N . LEU A 1 105 ? -9.211 20.688 2.736 1 94.56 105 LEU A N 1
ATOM 816 C CA . LEU A 1 105 ? -8.023 21.438 2.344 1 94.56 105 LEU A CA 1
ATOM 817 C C . LEU A 1 105 ? -8.281 22.938 2.432 1 94.56 105 LEU A C 1
ATOM 819 O O . LEU A 1 105 ? -7.379 23.719 2.768 1 94.56 105 LEU A O 1
ATOM 823 N N . ASN A 1 106 ? -9.492 23.344 2.164 1 92.62 106 ASN A N 1
ATOM 824 C CA . ASN A 1 106 ? -9.828 24.766 2.213 1 92.62 106 ASN A CA 1
ATOM 825 C C . ASN A 1 106 ? -9.844 25.281 3.646 1 92.62 106 ASN A C 1
ATOM 827 O O . ASN A 1 106 ? -9.844 26.5 3.867 1 92.62 106 ASN A O 1
ATOM 831 N N . ASN A 1 107 ? -9.867 24.406 4.605 1 91.75 107 ASN A N 1
ATOM 832 C CA . ASN A 1 107 ? -9.891 24.812 6.012 1 91.75 107 ASN A CA 1
ATOM 833 C C . ASN A 1 107 ? -8.5 24.734 6.637 1 91.75 107 ASN A C 1
ATOM 835 O O . ASN A 1 107 ? -8.352 24.938 7.844 1 91.75 107 ASN A O 1
ATOM 839 N N . LEU A 1 108 ? -7.496 24.359 5.848 1 93.62 108 LEU A N 1
ATOM 840 C CA . LEU A 1 108 ? -6.145 24.25 6.387 1 93.62 108 LEU A CA 1
ATOM 841 C C . LEU A 1 108 ? -5.484 25.625 6.488 1 93.62 108 LEU A C 1
ATOM 843 O O . LEU A 1 108 ? -4.508 25.906 5.789 1 93.62 108 LEU A O 1
ATOM 847 N N . THR A 1 109 ? -5.863 26.453 7.469 1 92.75 109 THR A N 1
ATOM 848 C CA . THR A 1 109 ? -5.371 27.812 7.633 1 92.75 109 THR A CA 1
ATOM 849 C C . THR A 1 109 ? -4.586 27.953 8.938 1 92.75 109 THR A C 1
ATOM 851 O O . THR A 1 109 ? -3.729 28.828 9.062 1 92.75 109 THR A O 1
ATOM 854 N N . GLN A 1 110 ? -4.914 27.172 9.844 1 94.38 110 GLN A N 1
ATOM 855 C CA . GLN A 1 110 ? -4.238 27.203 11.141 1 94.38 110 GLN A CA 1
ATOM 856 C C . GLN A 1 110 ? -3.209 26.094 11.25 1 94.38 110 GLN A C 1
ATOM 858 O O . GLN A 1 110 ? -3.225 25.141 10.453 1 94.38 110 GLN A O 1
ATOM 863 N N . TYR A 1 111 ? -2.377 26.312 12.141 1 96.38 111 TYR A N 1
ATOM 864 C CA . TYR A 1 111 ? -1.37 25.281 12.398 1 96.38 111 TYR A CA 1
ATOM 865 C C . TYR A 1 111 ? -2.014 24 12.922 1 96.38 111 TYR A C 1
ATOM 867 O O . TYR A 1 111 ? -1.797 22.922 12.375 1 96.38 111 TYR A O 1
ATOM 875 N N . LEU A 1 112 ? -2.777 24.125 14.047 1 97.31 112 LEU A N 1
ATOM 876 C CA . LEU A 1 112 ? -3.51 22.984 14.586 1 97.31 112 LEU A CA 1
ATOM 877 C C . LEU A 1 112 ? -4.918 22.906 14 1 97.31 112 LEU A C 1
ATOM 879 O O . LEU A 1 112 ? -5.695 23.859 14.125 1 97.31 112 LEU A O 1
ATOM 883 N N . VAL A 1 113 ? -5.219 21.828 13.352 1 98.25 113 VAL A N 1
ATOM 884 C CA . VAL A 1 113 ? -6.496 21.688 12.656 1 98.25 113 VAL A CA 1
ATOM 885 C C . VAL A 1 113 ? -7.277 20.516 13.227 1 98.25 113 VAL A C 1
ATOM 887 O O . VAL A 1 113 ? -6.727 19.422 13.398 1 98.25 113 VAL A O 1
ATOM 890 N N . GLN A 1 114 ? -8.57 20.672 13.555 1 98 114 GLN A N 1
ATOM 891 C CA . GLN A 1 114 ? -9.461 19.609 14.008 1 98 114 GLN A CA 1
ATOM 892 C C . GLN A 1 114 ? -10.148 18.922 12.828 1 98 114 GLN A C 1
ATOM 894 O O . GLN A 1 114 ? -10.367 19.547 11.789 1 98 114 GLN A O 1
ATOM 899 N N . PRO A 1 115 ? -10.406 17.656 13.031 1 98.12 115 PRO A N 1
ATOM 900 C CA . PRO A 1 115 ? -11.086 16.969 11.93 1 98.12 115 PRO A CA 1
ATOM 901 C C . PRO A 1 115 ? -12.5 17.484 11.688 1 98.12 115 PRO A C 1
ATOM 903 O O . PRO A 1 115 ? -13.148 17.984 12.617 1 98.12 115 PRO A O 1
ATOM 906 N N . SER A 1 116 ? -12.945 17.359 10.453 1 96.81 116 SER A N 1
ATOM 907 C CA . SER A 1 116 ? -14.328 17.641 10.055 1 96.81 116 SER A CA 1
ATOM 908 C C . SER A 1 116 ? -15.195 16.391 10.18 1 96.81 116 SER A C 1
ATOM 910 O O . SER A 1 116 ? -14.703 15.305 10.469 1 96.81 116 SER A O 1
ATOM 912 N N . GLU A 1 117 ? -16.453 16.609 9.977 1 95.31 117 GLU A N 1
ATOM 913 C CA . GLU A 1 117 ? -17.391 15.492 9.984 1 95.31 117 GLU A CA 1
ATOM 914 C C . GLU A 1 117 ? -17.531 14.875 8.594 1 95.31 117 GLU A C 1
ATOM 916 O O . GLU A 1 117 ? -17.641 15.594 7.598 1 95.31 117 GLU A O 1
ATOM 921 N N . TRP A 1 118 ? -17.453 13.586 8.555 1 97.44 118 TRP A N 1
ATOM 922 C CA . TRP A 1 118 ? -17.844 12.859 7.352 1 97.44 118 TRP A CA 1
ATOM 923 C C . TRP A 1 118 ? -19.359 12.703 7.277 1 97.44 118 TRP A C 1
ATOM 925 O O . TRP A 1 118 ? -19.953 12.055 8.141 1 97.44 118 TRP A O 1
ATOM 935 N N . LYS A 1 119 ? -19.969 13.234 6.285 1 96.25 119 LYS A N 1
ATOM 936 C CA . LYS A 1 119 ? -21.438 13.344 6.203 1 96.25 119 LYS A CA 1
ATOM 937 C C . LYS A 1 119 ? -22.094 11.969 6.246 1 96.25 119 LYS A C 1
ATOM 939 O O . LYS A 1 119 ? -23.172 11.805 6.812 1 96.25 119 LYS A O 1
ATOM 944 N N . GLY A 1 120 ? -21.5 11.047 5.645 1 96.38 120 GLY A N 1
ATOM 945 C CA . GLY A 1 120 ? -22.078 9.719 5.551 1 96.38 120 GLY A CA 1
ATOM 946 C C . GLY A 1 120 ? -22.078 8.969 6.871 1 96.38 120 GLY A C 1
ATOM 947 O O . GLY A 1 120 ? -22.703 7.914 6.992 1 96.38 120 GLY A O 1
ATOM 948 N N . GLY A 1 121 ? -21.344 9.438 7.898 1 96.12 121 GLY A N 1
ATOM 949 C CA . GLY A 1 121 ? -21.359 8.867 9.234 1 96.12 121 GLY A CA 1
ATOM 950 C C . GLY A 1 121 ? -20.656 7.523 9.32 1 96.12 121 GLY A C 1
ATOM 951 O O . GLY A 1 121 ? -19.75 7.234 8.523 1 96.12 121 GLY A O 1
ATOM 952 N N . ALA A 1 122 ? -21 6.77 10.445 1 96.62 122 ALA A N 1
ATOM 953 C CA . ALA A 1 122 ? -20.375 5.477 10.727 1 96.62 122 ALA A CA 1
ATOM 954 C C . ALA A 1 122 ? -21.109 4.348 10.008 1 96.62 122 ALA A C 1
ATOM 956 O O . ALA A 1 122 ? -22.062 3.77 10.555 1 96.62 122 ALA A O 1
ATOM 957 N N . GLN A 1 123 ? -20.672 4.027 8.82 1 95.19 123 GLN A N 1
ATOM 958 C CA . GLN A 1 123 ? -21.297 2.932 8.094 1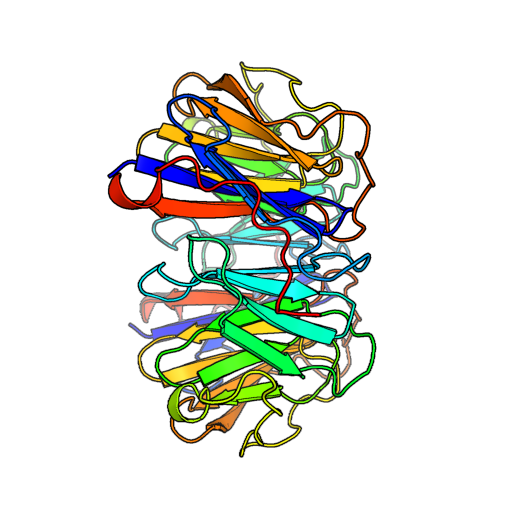 95.19 123 GLN A CA 1
ATOM 959 C C . GLN A 1 123 ? -20.609 1.605 8.391 1 95.19 123 GLN A C 1
ATOM 961 O O . GLN A 1 123 ? -21.234 0.545 8.336 1 95.19 123 GLN A O 1
ATOM 966 N N . HIS A 1 124 ? -19.328 1.62 8.625 1 93.25 124 HIS A N 1
ATOM 967 C CA . HIS A 1 124 ? -18.562 0.42 8.961 1 93.25 124 HIS A CA 1
ATOM 968 C C . HIS A 1 124 ? -18.875 -0.04 10.383 1 93.25 124 HIS A C 1
ATOM 970 O O . HIS A 1 124 ? -19.188 0.778 11.25 1 93.25 124 HIS A O 1
ATOM 976 N N . LYS A 1 125 ? -18.797 -1.356 10.695 1 92.12 125 LYS A N 1
ATOM 977 C CA . LYS A 1 125 ? -18.953 -1.919 12.031 1 92.12 125 LYS A CA 1
ATOM 978 C C . LYS A 1 125 ? -17.609 -2.004 12.758 1 92.12 125 LYS A C 1
ATOM 980 O O . LYS A 1 125 ? -17.562 -1.955 13.984 1 92.12 125 LYS A O 1
ATOM 985 N N . ASP A 1 126 ? -16.531 -2.15 11.977 1 91.94 126 ASP A N 1
ATOM 986 C CA . ASP A 1 126 ? -15.188 -2.26 12.523 1 91.94 126 ASP A CA 1
ATOM 987 C C . ASP A 1 126 ? -14.266 -1.195 11.93 1 91.94 126 ASP A C 1
ATOM 989 O O . ASP A 1 126 ? -14.688 -0.402 11.086 1 91.94 126 ASP A O 1
ATOM 993 N N . ASP A 1 127 ? -13.062 -1.217 12.398 1 92.81 127 ASP A N 1
ATOM 994 C CA . ASP A 1 127 ? -12.102 -0.195 12 1 92.81 127 ASP A CA 1
ATOM 995 C C . ASP A 1 127 ? -11.867 -0.217 10.492 1 92.81 127 ASP A C 1
ATOM 997 O O . ASP A 1 127 ? -11.734 -1.288 9.898 1 92.81 127 ASP A O 1
ATOM 1001 N N . ILE A 1 128 ? -11.828 0.912 9.82 1 92.62 128 ILE A N 1
ATOM 1002 C CA . ILE A 1 128 ? -11.484 1.062 8.414 1 92.62 128 ILE A CA 1
ATOM 1003 C C . ILE A 1 128 ? -9.969 1 8.242 1 92.62 128 ILE A C 1
ATOM 1005 O O . ILE A 1 128 ? -9.234 1.773 8.859 1 92.62 128 ILE A O 1
ATOM 1009 N N . LEU A 1 129 ? -9.508 0.137 7.418 1 87.44 129 LEU A N 1
ATOM 1010 C CA . LEU A 1 129 ? -8.07 -0.106 7.34 1 87.44 129 LEU A CA 1
ATOM 1011 C C . LEU A 1 129 ? -7.512 0.355 5.996 1 87.44 129 LEU A C 1
ATOM 1013 O O . LEU A 1 129 ? -6.309 0.577 5.863 1 87.44 129 LEU A O 1
ATOM 1017 N N . SER A 1 130 ? -8.336 0.457 5.012 1 88.25 130 SER A N 1
ATOM 1018 C CA . SER A 1 130 ? -7.867 0.83 3.682 1 88.25 130 SER A CA 1
ATOM 1019 C C . SER A 1 130 ? -8.922 1.632 2.926 1 88.25 130 SER A C 1
ATOM 1021 O O . SER A 1 130 ? -10.117 1.494 3.184 1 88.25 130 SER A O 1
ATOM 1023 N N . ALA A 1 131 ? -8.414 2.486 2.035 1 90.31 131 ALA A N 1
ATOM 1024 C CA . ALA A 1 131 ? -9.273 3.293 1.167 1 90.31 131 ALA A CA 1
ATOM 1025 C C . ALA A 1 131 ? -8.641 3.465 -0.214 1 90.31 131 ALA A C 1
ATOM 1027 O O . ALA A 1 131 ? -7.418 3.504 -0.344 1 90.31 131 ALA A O 1
ATOM 1028 N N . ALA A 1 132 ? -9.492 3.48 -1.169 1 87.5 132 ALA A N 1
ATOM 1029 C CA . ALA A 1 132 ? -9.062 3.73 -2.543 1 87.5 132 ALA A CA 1
ATOM 1030 C C . ALA A 1 132 ? -10.031 4.672 -3.256 1 87.5 132 ALA A C 1
ATOM 1032 O O . ALA A 1 132 ? -11.25 4.574 -3.072 1 87.5 132 ALA A O 1
ATOM 1033 N N . PHE A 1 133 ? -9.391 5.539 -4.031 1 88.94 133 PHE A N 1
ATOM 1034 C CA . PHE A 1 133 ? -10.195 6.48 -4.801 1 88.94 133 PHE A CA 1
ATOM 1035 C C . PHE A 1 133 ? -10.195 6.109 -6.277 1 88.94 133 PHE A C 1
ATOM 1037 O O . PHE A 1 133 ? -9.141 5.855 -6.863 1 88.94 133 PHE A O 1
ATOM 1044 N N . LEU A 1 134 ? -11.383 6.012 -6.781 1 82.69 134 LEU A N 1
ATOM 1045 C CA . LEU A 1 134 ? -11.594 5.758 -8.203 1 82.69 134 LEU A CA 1
ATOM 1046 C C . LEU A 1 134 ? -12.219 6.969 -8.883 1 82.69 134 LEU A C 1
ATOM 1048 O O . LEU A 1 134 ? -13.43 7.172 -8.797 1 82.69 134 LEU A O 1
ATOM 1052 N N . PRO A 1 135 ? -11.375 7.637 -9.594 1 84 135 PRO A N 1
ATOM 1053 C CA . PRO A 1 135 ? -11.938 8.82 -10.242 1 84 135 PRO A CA 1
ATOM 1054 C C . PRO A 1 135 ? -13.148 8.492 -11.117 1 84 135 PRO A C 1
ATOM 1056 O O . PRO A 1 135 ? -13.227 7.398 -11.688 1 84 135 PRO A O 1
ATOM 1059 N N . PRO A 1 136 ? -14.062 9.461 -11.25 1 83.12 136 PRO A N 1
ATOM 1060 C CA . PRO A 1 136 ? -13.945 10.852 -10.797 1 83.12 136 PRO A CA 1
ATOM 1061 C C . PRO A 1 136 ? -14.477 11.055 -9.375 1 83.12 136 PRO A C 1
ATOM 1063 O O . PRO A 1 136 ? -14.156 12.055 -8.734 1 83.12 136 PRO A O 1
ATOM 1066 N N . GLN A 1 137 ? -15.328 10.07 -8.867 1 89.94 137 GLN A N 1
ATOM 1067 C CA . GLN A 1 137 ? -15.953 10.477 -7.617 1 89.94 137 GLN A CA 1
ATOM 1068 C C . GLN A 1 137 ? -16.125 9.289 -6.68 1 89.94 137 GLN A C 1
ATOM 1070 O O . GLN A 1 137 ? -16.672 9.43 -5.582 1 89.94 137 GLN A O 1
ATOM 1075 N N . THR A 1 138 ? -15.656 8.156 -6.98 1 89.31 138 THR A N 1
ATOM 1076 C CA . THR A 1 138 ? -15.93 6.961 -6.184 1 89.31 138 THR A CA 1
ATOM 1077 C C . THR A 1 138 ? -14.82 6.734 -5.156 1 89.31 138 THR A C 1
ATOM 1079 O O . THR A 1 138 ? -13.633 6.762 -5.5 1 89.31 138 THR A O 1
ATOM 1082 N N . LEU A 1 139 ? -15.234 6.574 -3.975 1 91.94 139 LEU A N 1
ATOM 1083 C CA . LEU A 1 139 ? -14.359 6.184 -2.869 1 91.94 139 LEU A CA 1
ATOM 1084 C C . LEU A 1 139 ? -14.773 4.824 -2.307 1 91.94 139 LEU A C 1
ATOM 1086 O O . LEU A 1 139 ? -15.969 4.562 -2.117 1 91.94 139 LEU A O 1
ATOM 1090 N N . VAL A 1 140 ? -13.836 3.951 -2.152 1 90.19 140 VAL A N 1
ATOM 1091 C CA . VAL A 1 140 ? -14.094 2.637 -1.575 1 90.19 140 VAL A CA 1
ATOM 1092 C C . VAL A 1 140 ? -13.273 2.455 -0.303 1 90.19 140 VAL A C 1
ATOM 1094 O O . VAL A 1 140 ? -12.078 2.76 -0.281 1 90.19 140 VAL A O 1
ATOM 1097 N N . THR A 1 141 ? -13.898 1.994 0.748 1 91 141 THR A N 1
ATOM 1098 C CA . THR A 1 141 ? -13.195 1.725 1.999 1 91 141 THR A CA 1
ATOM 1099 C C . THR A 1 141 ? -13.398 0.274 2.428 1 91 141 THR A C 1
ATOM 1101 O O . THR A 1 141 ? -14.445 -0.32 2.166 1 91 141 THR A O 1
ATOM 1104 N N . GLY A 1 142 ? -12.383 -0.26 3.002 1 86.94 142 GLY A N 1
ATOM 1105 C CA . GLY A 1 142 ? -12.43 -1.608 3.543 1 86.94 142 GLY A CA 1
ATOM 1106 C C . GLY A 1 142 ? -12.102 -1.667 5.023 1 86.94 142 GLY A C 1
ATOM 1107 O O . GLY A 1 142 ? -11.141 -1.048 5.477 1 86.94 142 GLY A O 1
ATOM 1108 N N . SER A 1 143 ? -12.914 -2.43 5.77 1 88.31 143 SER A N 1
ATOM 1109 C CA . SER A 1 143 ? -12.711 -2.547 7.207 1 88.31 143 SER A CA 1
ATOM 1110 C C . SER A 1 143 ? -12.125 -3.908 7.574 1 88.31 143 SER A C 1
ATOM 1112 O O . SER A 1 143 ? -12.016 -4.789 6.723 1 88.31 143 SER A O 1
ATOM 1114 N N . SER A 1 144 ? -11.75 -4.059 8.883 1 81.5 144 SER A N 1
ATOM 1115 C CA . SER A 1 144 ? -11.031 -5.234 9.367 1 81.5 144 SER A CA 1
ATOM 1116 C C . SER A 1 144 ? -11.906 -6.48 9.305 1 81.5 144 SER A C 1
ATOM 1118 O O . SER A 1 144 ? -11.398 -7.602 9.258 1 81.5 144 SER A O 1
ATOM 1120 N N . ASP A 1 145 ? -13.219 -6.348 9.289 1 78 145 ASP A N 1
ATOM 1121 C CA . ASP A 1 145 ? -14.125 -7.492 9.219 1 78 145 ASP A CA 1
ATOM 1122 C C . ASP A 1 145 ? -14.414 -7.875 7.766 1 78 145 ASP A C 1
ATOM 1124 O O . ASP A 1 145 ? -15.227 -8.766 7.5 1 78 145 ASP A O 1
ATOM 1128 N N . GLY A 1 146 ? -13.844 -7.105 6.84 1 77.12 146 GLY A N 1
ATOM 1129 C CA . GLY A 1 146 ? -13.969 -7.469 5.438 1 77.12 146 GLY A CA 1
ATOM 1130 C C . GLY A 1 146 ? -15.07 -6.719 4.719 1 77.12 146 GLY A C 1
ATOM 1131 O O . GLY A 1 146 ? -15.266 -6.895 3.514 1 77.12 146 GLY A O 1
ATOM 1132 N N . GLU A 1 147 ? -15.758 -5.859 5.441 1 84.44 147 GLU A N 1
ATOM 1133 C CA . GLU A 1 147 ? -16.797 -5.062 4.797 1 84.44 147 GLU A CA 1
ATOM 1134 C C . GLU A 1 147 ? -16.203 -3.982 3.904 1 84.44 147 GLU A C 1
ATOM 1136 O O . GLU A 1 147 ? -15.211 -3.342 4.277 1 84.44 147 GLU A O 1
ATOM 1141 N N . ILE A 1 148 ? -16.859 -3.863 2.748 1 87.44 148 ILE A N 1
ATOM 1142 C CA . ILE A 1 148 ? -16.484 -2.799 1.827 1 87.44 148 ILE A CA 1
ATOM 1143 C C . ILE A 1 148 ? -17.641 -1.821 1.658 1 87.44 148 ILE A C 1
ATOM 1145 O O . ILE A 1 148 ? -18.781 -2.234 1.45 1 87.44 148 ILE A O 1
ATOM 1149 N N . VAL A 1 149 ? -17.328 -0.596 1.834 1 92.12 149 VAL A N 1
ATOM 1150 C CA . VAL A 1 149 ? -18.328 0.443 1.618 1 92.12 149 VAL A CA 1
ATOM 1151 C C . VAL A 1 149 ? -17.922 1.319 0.437 1 92.12 149 VAL A C 1
ATOM 1153 O O . VAL A 1 149 ? -16.766 1.748 0.345 1 92.12 149 VAL A O 1
ATOM 1156 N N . VAL A 1 150 ? -18.844 1.522 -0.483 1 90.75 150 VAL A N 1
ATOM 1157 C CA . VAL A 1 150 ? -18.641 2.404 -1.629 1 90.75 150 VAL A CA 1
ATOM 1158 C C . VAL A 1 150 ? -19.312 3.752 -1.36 1 90.75 150 VAL A C 1
ATOM 1160 O O . VAL A 1 150 ? -20.484 3.807 -0.977 1 90.75 150 VAL A O 1
ATOM 1163 N N . TRP A 1 151 ? -18.5 4.832 -1.525 1 94.12 151 TRP A N 1
ATOM 1164 C CA . TRP A 1 151 ? -18.984 6.184 -1.24 1 94.12 151 TRP A CA 1
ATOM 1165 C C . TRP A 1 151 ? -18.984 7.039 -2.502 1 94.12 151 TRP A C 1
ATOM 1167 O O . TRP A 1 151 ? -18.141 6.855 -3.385 1 94.12 151 TRP A O 1
ATOM 1177 N N . ASN A 1 152 ? -20 7.938 -2.564 1 93.62 152 ASN A N 1
ATOM 1178 C CA . ASN A 1 152 ? -19.812 9.117 -3.404 1 93.62 152 ASN A CA 1
ATOM 1179 C C . ASN A 1 152 ? -18.922 10.156 -2.723 1 93.62 152 ASN A C 1
ATOM 1181 O O . ASN A 1 152 ? -19.328 10.766 -1.726 1 93.62 152 ASN A O 1
ATOM 1185 N N . ASN A 1 153 ? -17.719 10.305 -3.211 1 93 153 ASN A N 1
ATOM 1186 C CA . ASN A 1 153 ? -16.734 11.164 -2.559 1 93 153 ASN A CA 1
ATOM 1187 C C . ASN A 1 153 ? -17.188 12.617 -2.525 1 93 153 ASN A C 1
ATOM 1189 O O . ASN A 1 153 ? -16.859 13.359 -1.596 1 93 153 ASN A O 1
ATOM 1193 N N . SER A 1 154 ? -17.938 13.078 -3.521 1 92.62 154 SER A N 1
ATOM 1194 C CA . SER A 1 154 ? -18.391 14.461 -3.604 1 92.62 154 SER A CA 1
ATOM 1195 C C . SER A 1 154 ? -19.484 14.742 -2.582 1 92.62 154 SER A C 1
ATOM 1197 O O . SER A 1 154 ? -19.469 15.789 -1.921 1 92.62 154 SER A O 1
ATOM 1199 N N . THR A 1 155 ? -20.406 13.82 -2.41 1 94.81 155 THR A N 1
ATOM 1200 C CA . THR A 1 155 ? -21.516 14.023 -1.485 1 94.81 155 THR A CA 1
ATOM 1201 C C . THR A 1 155 ? -21.219 13.391 -0.13 1 94.81 155 THR A C 1
ATOM 1203 O O . THR A 1 155 ? -21.875 13.688 0.863 1 94.81 155 THR A O 1
ATOM 1206 N N . GLU A 1 156 ? -20.281 12.445 -0.086 1 96.38 156 GLU A N 1
ATOM 1207 C CA . GLU A 1 156 ? -19.828 11.703 1.087 1 96.38 156 GLU A CA 1
ATOM 1208 C C . GLU A 1 156 ? -20.891 10.719 1.562 1 96.38 156 GLU A C 1
ATOM 1210 O O . GLU A 1 156 ? -20.844 10.25 2.701 1 96.38 156 GLU A O 1
ATOM 1215 N N . ASN A 1 157 ? -21.844 10.43 0.72 1 95.62 157 ASN A N 1
ATOM 1216 C CA . ASN A 1 157 ? -22.859 9.438 1.047 1 95.62 157 ASN A CA 1
ATOM 1217 C C . ASN A 1 157 ? -22.422 8.031 0.646 1 95.62 157 ASN A C 1
ATOM 1219 O O . ASN A 1 157 ? -21.812 7.844 -0.409 1 95.62 157 ASN A O 1
ATOM 1223 N N . ALA A 1 158 ? -22.812 7.102 1.54 1 94.44 158 ALA A N 1
ATOM 1224 C CA . ALA A 1 158 ? -22.609 5.707 1.168 1 94.44 158 ALA A CA 1
ATOM 1225 C C . ALA A 1 158 ? -23.562 5.285 0.052 1 94.44 158 ALA A C 1
ATOM 1227 O O . ALA A 1 158 ? -24.75 5.559 0.117 1 94.44 158 ALA A O 1
ATOM 1228 N N . ILE A 1 159 ? -23.031 4.734 -0.975 1 91.12 159 ILE A N 1
ATOM 1229 C CA . ILE A 1 159 ? -23.828 4.262 -2.102 1 91.12 159 ILE A CA 1
ATOM 1230 C C . ILE A 1 159 ? -24.281 2.822 -1.852 1 91.12 159 ILE A C 1
ATOM 1232 O O . ILE A 1 159 ? -25.438 2.469 -2.104 1 91.12 159 ILE A O 1
ATOM 1236 N N . MET A 1 160 ? -23.359 2.014 -1.364 1 87.38 160 MET A N 1
ATOM 1237 C CA . MET A 1 160 ? -23.672 0.613 -1.098 1 87.38 160 MET A CA 1
ATOM 1238 C C . MET A 1 160 ? -22.594 -0.024 -0.213 1 87.38 160 MET A C 1
ATOM 1240 O O . MET A 1 160 ? -21.5 0.522 -0.062 1 87.38 160 MET A O 1
ATOM 1244 N N . LYS A 1 161 ? -23.016 -1.142 0.403 1 88.31 161 LYS A N 1
ATOM 1245 C CA . L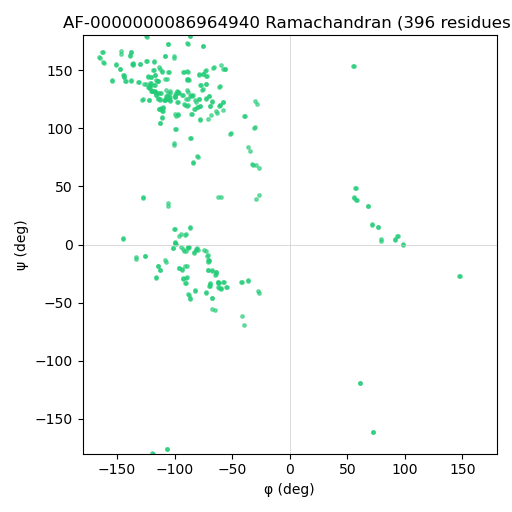YS A 1 161 ? -22.125 -2 1.191 1 88.31 161 LYS A CA 1
ATOM 1246 C C . LYS A 1 161 ? -21.969 -3.369 0.538 1 88.31 161 LYS A C 1
ATOM 1248 O O . LYS A 1 161 ? -22.938 -3.961 0.073 1 88.31 161 LYS A O 1
ATOM 1253 N N . LEU A 1 162 ? -20.641 -3.629 0.366 1 81.38 162 LEU A N 1
ATOM 1254 C CA . LEU A 1 162 ? -20.328 -4.934 -0.211 1 81.38 162 LEU A CA 1
ATOM 1255 C C . LEU A 1 162 ? -19.891 -5.914 0.87 1 81.38 162 LEU A C 1
ATOM 1257 O O . LEU A 1 162 ? -18.906 -5.676 1.561 1 81.38 162 LEU A O 1
ATOM 1261 N N . SER A 1 163 ? -20.828 -6.621 1.521 1 72.44 163 SER A N 1
ATOM 1262 C CA . SER A 1 163 ? -20.453 -7.512 2.617 1 72.44 163 SER A CA 1
ATOM 1263 C C . SER A 1 163 ? -20.562 -8.977 2.199 1 72.44 163 SER A C 1
ATOM 1265 O O . SER A 1 163 ? -21.391 -9.328 1.372 1 72.44 163 SER A O 1
ATOM 1267 N N . TYR A 1 164 ? -19.375 -9.641 2.602 1 59.09 164 TYR A N 1
ATOM 1268 C CA . TYR A 1 164 ? -19.484 -11.094 2.541 1 59.09 164 TYR A CA 1
ATOM 1269 C C . TYR A 1 164 ? -20.609 -11.594 3.439 1 59.09 164 TYR A C 1
ATOM 1271 O O . TYR A 1 164 ? -21.047 -10.891 4.355 1 59.09 164 TYR A O 1
ATOM 1279 N N . ASN A 1 165 ? -21.125 -12.664 3.135 1 54.12 165 ASN A N 1
ATOM 1280 C CA . ASN A 1 165 ? -22.016 -13.336 4.07 1 54.12 165 ASN A CA 1
ATOM 1281 C C . ASN A 1 165 ? -21.516 -13.234 5.504 1 54.12 165 ASN A C 1
ATOM 1283 O O . ASN A 1 165 ? -20.328 -13.461 5.766 1 54.12 165 ASN A O 1
ATOM 1287 N N . PRO A 1 166 ? -22.297 -12.43 6.273 1 46.72 166 PRO A N 1
ATOM 1288 C CA . PRO A 1 166 ? -22.016 -12.188 7.691 1 46.72 166 PRO A CA 1
ATOM 1289 C C . PRO A 1 166 ? -21.266 -13.344 8.352 1 46.72 166 PRO A C 1
ATOM 1291 O O . PRO A 1 166 ? -20.531 -13.133 9.32 1 46.72 166 PRO A O 1
ATOM 1294 N N . GLY A 1 167 ? -21.562 -14.508 8.078 1 43.91 167 GLY A N 1
ATOM 1295 C CA . GLY A 1 167 ? -21.031 -15.578 8.898 1 43.91 167 GLY A CA 1
ATOM 1296 C C . GLY A 1 167 ? -19.516 -15.711 8.812 1 43.91 167 GLY A C 1
ATOM 1297 O O . GLY A 1 167 ? -18.906 -16.453 9.586 1 43.91 167 GLY A O 1
ATOM 1298 N N . ARG A 1 168 ? -19 -15.359 7.879 1 43.72 168 ARG A N 1
ATOM 1299 C CA . ARG A 1 168 ? -17.594 -15.719 7.746 1 43.72 168 ARG A CA 1
ATOM 1300 C C . ARG A 1 168 ? -16.688 -14.508 8 1 43.72 168 ARG A C 1
ATOM 1302 O O . ARG A 1 168 ? -16.172 -13.906 7.059 1 43.72 168 ARG A O 1
ATOM 1309 N N . SER A 1 169 ? -17.062 -13.633 8.859 1 41.62 169 SER A N 1
ATOM 1310 C CA . SER A 1 169 ? -16.266 -12.453 9.18 1 41.62 169 SER A CA 1
ATOM 1311 C C . SER A 1 169 ? -14.914 -12.844 9.773 1 41.62 169 SER A C 1
ATOM 1313 O O . SER A 1 169 ? -14.82 -13.133 10.977 1 41.62 169 SER A O 1
ATOM 1315 N N . LEU A 1 170 ? -14.203 -13.797 9.359 1 38.66 170 LEU A N 1
ATOM 1316 C CA . LEU A 1 170 ? -12.992 -14.008 10.148 1 38.66 170 LEU A CA 1
ATOM 1317 C C . LEU A 1 170 ? -12.016 -12.852 9.953 1 38.66 170 LEU A C 1
ATOM 1319 O O . LEU A 1 170 ? -11.812 -12.383 8.828 1 38.66 170 LEU A O 1
ATOM 1323 N N . ARG A 1 171 ? -11.914 -12.133 11.109 1 39.12 171 ARG A N 1
ATOM 1324 C CA . ARG A 1 171 ? -10.852 -11.148 11.297 1 39.12 171 ARG A CA 1
ATOM 1325 C C . ARG A 1 171 ? -9.547 -11.617 10.656 1 39.12 171 ARG A C 1
ATOM 1327 O O . ARG A 1 171 ? -9.055 -12.703 10.961 1 39.12 171 ARG A O 1
ATOM 1334 N N . SER A 1 172 ? -9.289 -11.438 9.383 1 44.25 172 SER A N 1
ATOM 1335 C CA . SER A 1 172 ? -7.977 -11.734 8.82 1 44.25 172 SER A CA 1
ATOM 1336 C C . SER A 1 172 ? -6.898 -10.844 9.43 1 44.25 172 SER A C 1
ATOM 1338 O O . SER A 1 172 ? -7.152 -9.672 9.734 1 44.25 172 SER A O 1
ATOM 1340 N N . ASN A 1 173 ? -6.004 -11.336 10.148 1 43 173 ASN A N 1
ATOM 1341 C CA . ASN A 1 173 ? -4.852 -10.594 10.656 1 43 173 ASN A CA 1
ATOM 1342 C C . ASN A 1 173 ? -4.348 -9.57 9.641 1 43 173 ASN A C 1
ATOM 1344 O O . ASN A 1 173 ? -3.752 -8.562 10.008 1 43 173 ASN A O 1
ATOM 1348 N N . SER A 1 174 ? -4.504 -9.891 8.352 1 49.56 174 SER A N 1
ATOM 1349 C CA . SER A 1 174 ? -3.959 -8.984 7.34 1 49.56 174 SER A CA 1
ATOM 1350 C C . SER A 1 174 ? -5.043 -8.086 6.762 1 49.56 174 SER A C 1
ATOM 1352 O O . SER A 1 174 ? -4.75 -7.176 5.977 1 49.56 174 SER A O 1
ATOM 1354 N N . GLY A 1 175 ? -6.164 -8.094 7.441 1 54.03 175 GLY A N 1
ATOM 1355 C CA . GLY A 1 175 ? -7.277 -7.336 6.891 1 54.03 175 GLY A CA 1
ATOM 1356 C C . GLY A 1 175 ? -7.637 -7.746 5.477 1 54.03 175 GLY A C 1
ATOM 1357 O O . GLY A 1 175 ? -6.961 -8.586 4.879 1 54.03 175 GLY A O 1
ATOM 1358 N N . SER A 1 176 ? -8.828 -7.578 5.062 1 56.72 176 SER A N 1
ATOM 1359 C CA . SER A 1 176 ? -9.297 -7.828 3.705 1 56.72 176 SER A CA 1
ATOM 1360 C C . SER A 1 176 ? -8.508 -7.008 2.688 1 56.72 176 SER A C 1
ATOM 1362 O O . SER A 1 176 ? -8.234 -5.828 2.914 1 56.72 176 SER A O 1
ATOM 1364 N N . GLN A 1 177 ? -7.934 -7.773 1.763 1 71 177 GLN A N 1
ATOM 1365 C CA . GLN A 1 177 ? -7.25 -7.098 0.666 1 71 177 GLN A CA 1
ATOM 1366 C C . GLN A 1 177 ? -8.242 -6.57 -0.362 1 71 177 GLN A C 1
ATOM 1368 O O . GLN A 1 177 ? -9.312 -7.152 -0.555 1 71 177 GLN A O 1
ATOM 1373 N N . MET A 1 178 ? -8.008 -5.379 -0.814 1 70.44 178 MET A N 1
ATOM 1374 C CA . MET A 1 178 ? -8.867 -4.754 -1.811 1 70.44 178 MET A CA 1
ATOM 1375 C C . MET A 1 178 ? -8.055 -4.242 -2.994 1 70.44 178 MET A C 1
ATOM 1377 O O . MET A 1 178 ? -6.992 -3.65 -2.812 1 70.44 178 MET A O 1
ATOM 1381 N N . LEU A 1 179 ? -8.508 -4.742 -4.191 1 77.19 179 LEU A N 1
ATOM 1382 C CA . LEU A 1 179 ? -7.98 -4.207 -5.441 1 77.19 179 LEU A CA 1
ATOM 1383 C C . LEU A 1 179 ? -9.094 -3.582 -6.277 1 77.19 179 LEU A C 1
ATOM 1385 O O . LEU A 1 179 ? -10.266 -3.926 -6.113 1 77.19 179 LEU A O 1
ATOM 1389 N N . GLN A 1 180 ? -8.711 -2.586 -7.043 1 71.94 180 GLN A N 1
ATOM 1390 C CA . GLN A 1 180 ? -9.633 -2.018 -8.023 1 71.94 180 GLN A CA 1
ATOM 1391 C C . GLN A 1 180 ? -9.109 -2.205 -9.445 1 71.94 180 GLN A C 1
ATOM 1393 O O . GLN A 1 180 ? -7.91 -2.082 -9.688 1 71.94 180 GLN A O 1
ATOM 1398 N N . ASN A 1 181 ? -10.031 -2.686 -10.297 1 69.31 181 ASN A N 1
ATOM 1399 C CA . ASN A 1 181 ? -9.656 -2.797 -11.703 1 69.31 181 ASN A CA 1
ATOM 1400 C C . ASN A 1 181 ? -10.852 -2.533 -12.617 1 69.31 181 ASN A C 1
ATOM 1402 O O . ASN A 1 181 ? -11.977 -2.359 -12.148 1 69.31 181 ASN A O 1
ATOM 1406 N N . LYS A 1 182 ? -10.539 -2.281 -13.945 1 71.19 182 LYS A N 1
ATOM 1407 C CA . LYS A 1 182 ? -11.57 -2.15 -14.969 1 71.19 182 LYS A CA 1
ATOM 1408 C C . LYS A 1 182 ? -11.781 -3.467 -15.711 1 71.19 182 LYS A C 1
ATOM 1410 O O . LYS A 1 182 ? -10.836 -4.23 -15.906 1 71.19 182 LYS A O 1
ATOM 1415 N N . THR A 1 183 ? -12.984 -3.955 -15.867 1 66.12 183 THR A N 1
ATOM 1416 C CA . THR A 1 183 ? -13.281 -5.199 -16.578 1 66.12 183 THR A CA 1
ATOM 1417 C C . THR A 1 183 ? -14.242 -4.949 -17.734 1 66.12 183 THR A C 1
ATOM 1419 O O . THR A 1 183 ? -14.984 -3.961 -17.734 1 66.12 183 THR A O 1
ATOM 1422 N N . SER A 1 184 ? -13.875 -5.59 -18.891 1 63.12 184 SER A N 1
ATOM 1423 C CA . SER A 1 184 ? -14.828 -5.539 -20 1 63.12 184 SER A CA 1
ATOM 1424 C C . SER A 1 184 ? -15.961 -6.539 -19.812 1 63.12 184 SER A C 1
ATOM 1426 O O . SER A 1 184 ? -15.797 -7.547 -19.125 1 63.12 184 SER A O 1
ATOM 1428 N N . ASP A 1 185 ? -17.125 -6.176 -20.25 1 56.53 185 ASP A N 1
ATOM 1429 C CA . ASP A 1 185 ? -18.375 -6.938 -20.172 1 56.53 185 ASP A CA 1
ATOM 1430 C C . ASP A 1 185 ? -18.141 -8.414 -20.484 1 56.53 185 ASP A C 1
ATOM 1432 O O . ASP A 1 185 ? -18.844 -9.281 -19.969 1 56.53 185 ASP A O 1
ATOM 1436 N N . LYS A 1 186 ? -17.281 -8.797 -21.281 1 52.19 186 LYS A N 1
ATOM 1437 C CA . LYS A 1 186 ? -17.172 -10.172 -21.75 1 52.19 186 LYS A CA 1
ATOM 1438 C C . LYS A 1 186 ? -16.844 -11.125 -20.609 1 52.19 186 LYS A C 1
ATOM 1440 O O . LYS A 1 186 ? -17.172 -12.312 -20.688 1 52.19 186 LYS A O 1
ATOM 1445 N N . HIS A 1 187 ? -16.281 -10.656 -19.609 1 48.56 187 HIS A N 1
ATOM 1446 C CA . HIS A 1 187 ? -15.883 -11.555 -18.531 1 48.56 187 HIS A CA 1
ATOM 1447 C C . HIS A 1 187 ? -16.969 -11.648 -17.469 1 48.56 187 HIS A C 1
ATOM 1449 O O . HIS A 1 187 ? -16.766 -12.281 -16.422 1 48.56 187 HIS A O 1
ATOM 1455 N N . MET A 1 188 ? -18.016 -10.875 -17.656 1 44.41 188 MET A N 1
ATOM 1456 C CA . MET A 1 188 ? -19.047 -10.82 -16.641 1 44.41 188 MET A CA 1
ATOM 1457 C C . MET A 1 188 ? -20 -11.992 -16.766 1 44.41 188 MET A C 1
ATOM 1459 O O . MET A 1 188 ? -21.047 -12.023 -16.109 1 44.41 188 MET A O 1
ATOM 1463 N N . LYS A 1 189 ? -19.875 -12.844 -17.75 1 39.78 189 LYS A N 1
ATOM 1464 C CA . LYS A 1 189 ? -20.812 -13.953 -17.734 1 39.78 189 LYS A CA 1
ATOM 1465 C C . LYS A 1 189 ? -20.656 -14.797 -16.469 1 39.78 189 LYS A C 1
ATOM 1467 O O . LYS A 1 189 ? -19.531 -15.023 -16.016 1 39.78 189 LYS A O 1
ATOM 1472 N N . SER A 1 190 ? -21.781 -14.875 -15.688 1 39.22 190 SER A N 1
ATOM 1473 C CA . SER A 1 190 ? -21.984 -15.633 -14.453 1 39.22 190 SER A CA 1
ATOM 1474 C C . SER A 1 190 ? -21.172 -16.938 -14.484 1 39.22 190 SER A C 1
ATOM 1476 O O . SER A 1 190 ? -21.469 -17.828 -15.273 1 39.22 190 SER A O 1
ATOM 1478 N N . ALA A 1 191 ? -19.875 -16.922 -14.422 1 37.81 191 ALA A N 1
ATOM 1479 C CA . ALA A 1 191 ? -19.281 -18.266 -14.406 1 37.81 191 ALA A CA 1
ATOM 1480 C C . ALA A 1 191 ? -19.75 -19.047 -13.188 1 37.81 191 ALA A C 1
ATOM 1482 O O . ALA A 1 191 ? -19.938 -18.484 -12.102 1 37.81 191 ALA A O 1
ATOM 1483 N N . ALA A 1 192 ? -20.422 -20.156 -13.352 1 36.12 192 ALA A N 1
ATOM 1484 C CA . ALA A 1 192 ? -20.609 -21.203 -12.344 1 36.12 192 ALA A CA 1
ATOM 1485 C C . ALA A 1 192 ? -19.422 -21.266 -11.398 1 36.12 192 ALA A C 1
ATOM 1487 O O . ALA A 1 192 ? -18.297 -20.922 -11.773 1 36.12 192 ALA A O 1
ATOM 1488 N N . ASN A 1 193 ? -19.688 -21.125 -10.008 1 40 193 ASN A N 1
ATOM 1489 C CA . ASN A 1 193 ? -18.703 -21.281 -8.938 1 40 193 ASN A CA 1
ATOM 1490 C C . ASN A 1 193 ? -17.609 -22.266 -9.32 1 40 193 ASN A C 1
ATOM 1492 O O . ASN A 1 193 ? -17.828 -23.484 -9.359 1 40 193 ASN A O 1
ATOM 1496 N N . PRO A 1 194 ? -16.75 -22 -10.25 1 36.75 194 PRO A N 1
ATOM 1497 C CA . PRO A 1 194 ? -15.82 -23.109 -10.461 1 36.75 194 PRO A CA 1
ATOM 1498 C C . PRO A 1 194 ? -15.156 -23.578 -9.172 1 36.75 194 PRO A C 1
ATOM 1500 O O . PRO A 1 194 ? -14.812 -22.75 -8.312 1 36.75 194 PRO A O 1
ATOM 1503 N N . GLU A 1 195 ? -15.602 -24.516 -8.531 1 39.28 195 GLU A N 1
ATOM 1504 C CA . GLU A 1 195 ? -14.727 -25.125 -7.531 1 39.28 195 GLU A CA 1
ATOM 1505 C C . GLU A 1 195 ? -13.258 -25.031 -7.949 1 39.28 195 GLU A C 1
ATOM 1507 O O . GLU A 1 195 ? -12.914 -25.297 -9.102 1 39.28 195 GLU A O 1
ATOM 1512 N N . ALA A 1 196 ? -12.422 -24.047 -7.418 1 46.22 196 ALA A N 1
ATOM 1513 C CA . ALA A 1 196 ? -10.977 -24.094 -7.629 1 46.22 196 ALA A CA 1
ATOM 1514 C C . ALA A 1 196 ? -10.492 -25.531 -7.781 1 46.22 196 ALA A C 1
ATOM 1516 O O . ALA A 1 196 ? -10.164 -26.188 -6.793 1 46.22 196 ALA A O 1
ATOM 1517 N N . GLU A 1 197 ? -11.172 -26.344 -8.406 1 40.94 197 GLU A N 1
ATOM 1518 C CA . GLU A 1 197 ? -10.844 -27.766 -8.539 1 40.94 197 GLU A CA 1
ATOM 1519 C C . GLU A 1 197 ? -9.359 -27.969 -8.789 1 40.94 197 GLU A C 1
ATOM 1521 O O . GLU A 1 197 ? -8.75 -28.906 -8.25 1 40.94 197 GLU A O 1
ATOM 1526 N N . ASN A 1 198 ? -8.812 -27.438 -9.906 1 41.88 198 ASN A N 1
ATOM 1527 C CA . ASN A 1 198 ? -7.609 -28.016 -10.484 1 41.88 198 ASN A CA 1
ATOM 1528 C C . ASN A 1 198 ? -6.348 -27.5 -9.789 1 41.88 198 ASN A C 1
ATOM 1530 O O . ASN A 1 198 ? -5.234 -27.766 -10.242 1 41.88 198 ASN A O 1
ATOM 1534 N N . CYS A 1 199 ? -6.48 -26.547 -8.922 1 45.81 199 CYS A N 1
ATOM 1535 C CA . CYS A 1 199 ? -5.199 -26.047 -8.414 1 45.81 199 CYS A CA 1
ATOM 1536 C C . CYS A 1 199 ? -4.848 -26.719 -7.09 1 45.81 199 CYS A C 1
ATOM 1538 O O . CYS A 1 199 ? -4.074 -26.188 -6.301 1 45.81 199 CYS A O 1
ATOM 1540 N N . ASN A 1 200 ? -5.605 -27.781 -6.559 1 39.16 200 ASN A N 1
ATOM 1541 C CA . ASN A 1 200 ? -5.141 -28.516 -5.383 1 39.16 200 ASN A CA 1
ATOM 1542 C C . ASN A 1 200 ? -3.77 -29.141 -5.621 1 39.16 200 ASN A C 1
ATOM 1544 O O . ASN A 1 200 ? -3.518 -29.719 -6.684 1 39.16 200 ASN A O 1
ATOM 1548 N N . MET B 1 1 ? -16.438 0.4 -20.141 1 62.41 1 MET B N 1
ATOM 1549 C CA . MET B 1 1 ? -15.648 -0.378 -19.203 1 62.41 1 MET B CA 1
ATOM 1550 C C . MET B 1 1 ? -16.172 -0.209 -17.781 1 62.41 1 MET B C 1
ATOM 1552 O O . MET B 1 1 ? -16.562 0.893 -17.375 1 62.41 1 MET B O 1
ATOM 1556 N N . LEU B 1 2 ? -16.5 -1.36 -17.109 1 73.56 2 LEU B N 1
ATOM 1557 C CA . LEU B 1 2 ? -17.078 -1.342 -15.781 1 73.56 2 LEU B CA 1
ATOM 1558 C C . LEU B 1 2 ? -16 -1.349 -14.711 1 73.56 2 LEU B C 1
ATOM 1560 O O . LEU B 1 2 ? -14.938 -1.935 -14.898 1 73.56 2 LEU B O 1
ATOM 1564 N N . GLN B 1 3 ? -16.312 -0.583 -13.711 1 82.75 3 GLN B N 1
ATOM 1565 C CA . GLN B 1 3 ? -15.383 -0.562 -12.586 1 82.75 3 GLN B CA 1
ATOM 1566 C C . GLN B 1 3 ? -15.68 -1.689 -11.602 1 82.75 3 GLN B C 1
ATOM 1568 O O . GLN B 1 3 ? -16.844 -1.935 -11.266 1 82.75 3 GLN B O 1
ATOM 1573 N N . GLN B 1 4 ? -14.633 -2.408 -11.305 1 85.94 4 GLN B N 1
ATOM 1574 C CA . GLN B 1 4 ? -14.742 -3.553 -10.406 1 85.94 4 GLN B CA 1
ATOM 1575 C C . GLN B 1 4 ? -13.844 -3.387 -9.188 1 85.94 4 GLN B C 1
ATOM 1577 O O . GLN B 1 4 ? -12.781 -2.758 -9.273 1 85.94 4 GLN B O 1
ATOM 1582 N N . VAL B 1 5 ? -14.375 -3.893 -8.055 1 84.56 5 VAL B N 1
ATOM 1583 C CA . VAL B 1 5 ? -13.547 -4.059 -6.859 1 84.56 5 VAL B CA 1
ATOM 1584 C C . VAL B 1 5 ? -13.359 -5.543 -6.562 1 84.56 5 VAL B C 1
ATOM 1586 O O . VAL B 1 5 ? -14.312 -6.32 -6.617 1 84.56 5 VAL B O 1
ATOM 1589 N N . ILE B 1 6 ? -12.102 -5.875 -6.352 1 87.12 6 ILE B N 1
ATOM 1590 C CA . ILE B 1 6 ? -11.75 -7.242 -5.984 1 87.12 6 ILE B CA 1
ATOM 1591 C C . ILE B 1 6 ? -11.383 -7.301 -4.504 1 87.12 6 ILE B C 1
ATOM 1593 O O . ILE B 1 6 ? -10.547 -6.523 -4.031 1 87.12 6 ILE B O 1
ATOM 1597 N N . SER B 1 7 ? -12.023 -8.141 -3.793 1 85.94 7 SER B N 1
ATOM 1598 C CA . SER B 1 7 ? -11.742 -8.281 -2.367 1 85.94 7 SER B CA 1
ATOM 1599 C C . SER B 1 7 ? -11.539 -9.742 -1.987 1 85.94 7 SER B C 1
ATOM 1601 O O . SER B 1 7 ? -11.922 -10.648 -2.74 1 85.94 7 SER B O 1
ATOM 1603 N N . SER B 1 8 ? -10.812 -9.938 -0.925 1 86.19 8 SER B N 1
ATOM 1604 C CA . SER B 1 8 ? -10.672 -11.281 -0.371 1 86.19 8 SER B CA 1
ATOM 1605 C C . SER B 1 8 ? -11.234 -11.359 1.045 1 86.19 8 SER B C 1
ATOM 1607 O O . SER B 1 8 ? -11.375 -10.336 1.718 1 86.19 8 SER B O 1
ATOM 1609 N N . ASP B 1 9 ? -11.586 -12.594 1.438 1 80.12 9 ASP B N 1
ATOM 1610 C CA . ASP B 1 9 ? -12.062 -12.789 2.807 1 80.12 9 ASP B CA 1
ATOM 1611 C C . ASP B 1 9 ? -11.156 -13.742 3.576 1 80.12 9 ASP B C 1
ATOM 1613 O O . ASP B 1 9 ? -10.164 -14.234 3.033 1 80.12 9 ASP B O 1
ATOM 1617 N N . THR B 1 10 ? -11.469 -14.016 4.836 1 79.81 10 THR B N 1
ATOM 1618 C CA . THR B 1 10 ? -10.641 -14.836 5.715 1 79.81 10 THR B CA 1
ATOM 1619 C C . THR B 1 10 ? -10.688 -16.297 5.289 1 79.81 10 THR B C 1
ATOM 1621 O O . THR B 1 10 ? -9.812 -17.078 5.66 1 79.81 10 THR B O 1
ATOM 1624 N N . GLY B 1 11 ? -11.758 -16.688 4.555 1 81.56 11 GLY B N 1
ATOM 1625 C CA . GLY B 1 11 ? -11.883 -18.062 4.086 1 81.56 11 GLY B CA 1
ATOM 1626 C C . GLY B 1 11 ? -11.18 -18.297 2.758 1 81.56 11 GLY B C 1
ATOM 1627 O O . GLY B 1 11 ? -11.484 -19.266 2.059 1 81.56 11 GLY B O 1
ATOM 1628 N N . SER B 1 12 ? -10.312 -17.344 2.371 1 89.56 12 SER B N 1
ATOM 1629 C CA . SER B 1 12 ? -9.516 -17.484 1.159 1 89.56 12 SER B CA 1
ATOM 1630 C C . SER B 1 12 ? -10.383 -17.422 -0.09 1 89.56 12 SER B C 1
ATOM 1632 O O . SER B 1 12 ? -10.117 -18.109 -1.076 1 89.56 12 SER B O 1
ATOM 1634 N N . THR B 1 13 ? -11.414 -16.641 -0.002 1 88.56 13 THR B N 1
ATOM 1635 C CA . THR B 1 13 ? -12.297 -16.422 -1.143 1 88.56 13 THR B CA 1
ATOM 1636 C C . THR B 1 13 ? -12.062 -15.031 -1.743 1 88.56 13 THR B C 1
ATOM 1638 O O . THR B 1 13 ? -11.977 -14.039 -1.016 1 88.56 13 THR B O 1
ATOM 1641 N N . VAL B 1 14 ? -11.898 -15.016 -3.047 1 89.69 14 VAL B N 1
ATOM 1642 C CA . VAL B 1 14 ? -11.82 -13.758 -3.773 1 89.69 14 VAL B CA 1
ATOM 1643 C C . VAL B 1 14 ? -13.18 -13.414 -4.367 1 89.69 14 VAL B C 1
ATOM 1645 O O . VAL B 1 14 ? -13.828 -14.266 -4.988 1 89.69 14 VAL B O 1
ATOM 1648 N N . ILE B 1 15 ? -13.578 -12.172 -4.141 1 87.56 15 ILE B N 1
ATOM 1649 C CA . ILE B 1 15 ? -14.891 -11.734 -4.609 1 87.56 15 ILE B CA 1
ATOM 1650 C C . ILE B 1 15 ? -14.727 -10.547 -5.551 1 87.56 15 ILE B C 1
ATOM 1652 O O . ILE B 1 15 ? -13.938 -9.633 -5.281 1 87.56 15 ILE B O 1
ATOM 1656 N N . PHE B 1 16 ? -15.484 -10.617 -6.602 1 87.62 16 PHE B N 1
ATOM 1657 C CA . PHE B 1 16 ? -15.516 -9.547 -7.594 1 87.62 16 PHE B CA 1
ATOM 1658 C C . PHE B 1 16 ? -16.844 -8.797 -7.531 1 87.62 16 PHE B C 1
ATOM 1660 O O . PHE B 1 16 ? -17.906 -9.406 -7.641 1 87.62 16 PHE B O 1
ATOM 1667 N N . TRP B 1 17 ? -16.703 -7.453 -7.332 1 84.81 17 TRP B N 1
ATOM 1668 C CA . TRP B 1 17 ? -17.891 -6.609 -7.215 1 84.81 17 TRP B CA 1
ATOM 1669 C C . TRP B 1 17 ? -17.938 -5.586 -8.344 1 84.81 17 TRP B C 1
ATOM 1671 O O . TRP B 1 17 ? -16.922 -4.977 -8.688 1 84.81 17 TRP B O 1
ATOM 1681 N N . LEU B 1 18 ? -19.172 -5.438 -8.883 1 83.19 18 LEU B N 1
ATOM 1682 C CA . LEU B 1 18 ? -19.406 -4.27 -9.734 1 83.19 18 LEU B CA 1
ATOM 1683 C C . LEU B 1 18 ? -19.703 -3.035 -8.891 1 83.19 18 LEU B C 1
ATOM 1685 O O . LEU B 1 18 ? -20.625 -3.041 -8.078 1 83.19 18 LEU B O 1
ATOM 1689 N N . ILE B 1 19 ? -18.906 -2.029 -9.078 1 80.75 19 ILE B N 1
ATOM 1690 C CA . ILE B 1 19 ? -18.969 -0.85 -8.219 1 80.75 19 ILE B CA 1
ATOM 1691 C C . ILE B 1 19 ? -20.266 -0.092 -8.477 1 80.75 19 ILE B C 1
ATOM 1693 O O . ILE B 1 19 ? -20.875 0.461 -7.555 1 80.75 19 ILE B O 1
ATOM 1697 N N . ASP B 1 20 ? -20.75 -0.052 -9.734 1 77.94 20 ASP B N 1
ATOM 1698 C CA . ASP B 1 20 ? -21.906 0.748 -10.102 1 77.94 20 ASP B CA 1
ATOM 1699 C C . ASP B 1 20 ? -23.188 0.177 -9.484 1 77.94 20 ASP B C 1
ATOM 1701 O O . ASP B 1 20 ? -24.062 0.929 -9.062 1 77.94 20 ASP B O 1
ATOM 1705 N N . THR B 1 21 ? -23.219 -1.118 -9.375 1 80.12 21 THR B N 1
ATOM 1706 C CA . THR B 1 21 ? -24.453 -1.737 -8.938 1 80.12 21 THR B CA 1
ATOM 1707 C C . THR B 1 21 ? -24.281 -2.4 -7.574 1 80.12 21 THR B C 1
ATOM 1709 O O . THR B 1 21 ? -25.266 -2.705 -6.895 1 80.12 21 THR B O 1
ATOM 1712 N N . GLY B 1 22 ? -23.062 -2.623 -7.262 1 78.69 22 GLY B N 1
ATOM 1713 C CA . GLY B 1 22 ? -22.797 -3.338 -6.023 1 78.69 22 GLY B CA 1
ATOM 1714 C C . GLY B 1 22 ? -22.984 -4.836 -6.148 1 78.69 22 GLY B C 1
ATOM 1715 O O . GLY B 1 22 ? -22.891 -5.566 -5.156 1 78.69 22 GLY B O 1
ATOM 1716 N N . GLN B 1 23 ? -23.266 -5.324 -7.23 1 83.19 23 GLN B N 1
ATOM 1717 C CA . GLN B 1 23 ? -23.547 -6.738 -7.453 1 83.19 23 GLN B CA 1
ATOM 1718 C C . GLN B 1 23 ? -22.266 -7.566 -7.426 1 83.19 23 GLN B C 1
ATOM 1720 O O . GLN B 1 23 ? -21.25 -7.164 -7.992 1 83.19 23 GLN B O 1
ATOM 1725 N N . LYS B 1 24 ? -22.359 -8.664 -6.695 1 84.06 24 LYS B N 1
ATOM 1726 C CA . LYS B 1 24 ? -21.312 -9.672 -6.801 1 84.06 24 LYS B CA 1
ATOM 1727 C C . LYS B 1 24 ? -21.344 -10.359 -8.164 1 84.06 24 LYS B C 1
ATOM 1729 O O . LYS B 1 24 ? -22.359 -10.969 -8.531 1 84.06 24 LYS B O 1
ATOM 1734 N N . ILE B 1 25 ? -20.312 -10.242 -8.867 1 84.69 25 ILE B N 1
ATOM 1735 C CA . ILE B 1 25 ? -20.234 -10.805 -10.211 1 84.69 25 ILE B CA 1
ATOM 1736 C C . ILE B 1 25 ? -19.766 -12.258 -10.141 1 84.69 25 ILE B C 1
ATOM 1738 O O . ILE B 1 25 ? -20.328 -13.125 -10.828 1 84.69 25 ILE B O 1
ATOM 1742 N N . LYS B 1 26 ? -18.781 -12.539 -9.414 1 87.88 26 LYS B N 1
ATOM 1743 C CA . LYS B 1 26 ? -18.219 -13.875 -9.258 1 87.88 26 LYS B CA 1
ATOM 1744 C C . LYS B 1 26 ? -17.328 -13.953 -8.023 1 87.88 26 LYS B C 1
ATOM 1746 O O . LYS B 1 26 ? -17.016 -12.93 -7.41 1 87.88 26 LYS B O 1
ATOM 1751 N N . GLU B 1 27 ? -17.047 -15.188 -7.668 1 89.62 27 GLU B N 1
ATOM 1752 C CA . GLU B 1 27 ? -16.125 -15.43 -6.559 1 89.62 27 GLU B CA 1
ATOM 1753 C C . GLU B 1 27 ? -15.242 -16.641 -6.824 1 89.62 27 GLU B C 1
ATOM 1755 O O . GLU B 1 27 ? -15.656 -17.578 -7.512 1 89.62 27 GLU B O 1
ATOM 1760 N N . PHE B 1 28 ? -13.984 -16.594 -6.457 1 91.81 28 PHE B N 1
ATOM 1761 C CA . PHE B 1 28 ? -13.07 -17.734 -6.398 1 91.81 28 PHE B CA 1
ATOM 1762 C C . PHE B 1 28 ? -12.945 -18.25 -4.973 1 91.81 28 PHE B C 1
ATOM 1764 O O . PHE B 1 28 ? -12.359 -17.594 -4.113 1 91.81 28 PHE B O 1
ATOM 1771 N N . THR B 1 29 ? -13.445 -19.438 -4.719 1 89.81 29 THR B N 1
ATOM 1772 C CA . THR B 1 29 ? -13.445 -19.969 -3.357 1 89.81 29 THR B CA 1
ATOM 1773 C C . THR B 1 29 ? -12.195 -20.812 -3.107 1 89.81 29 THR B C 1
ATOM 1775 O O . THR B 1 29 ? -11.672 -21.438 -4.031 1 89.81 29 THR B O 1
ATOM 1778 N N . GLY B 1 30 ? -11.773 -20.781 -1.842 1 91.38 30 GLY B N 1
ATOM 1779 C CA . GLY B 1 30 ? -10.672 -21.641 -1.429 1 91.38 30 GLY B CA 1
ATOM 1780 C C . GLY B 1 30 ? -9.414 -21.438 -2.264 1 91.38 30 GLY B C 1
ATOM 1781 O O . GLY B 1 30 ? -8.781 -22.422 -2.682 1 91.38 30 GLY B O 1
ATOM 1782 N N . CYS B 1 31 ? -9.07 -20.25 -2.604 1 93.38 31 CYS B N 1
ATOM 1783 C CA . CYS B 1 31 ? -7.938 -19.969 -3.482 1 93.38 31 CYS B CA 1
ATOM 1784 C C . CYS B 1 31 ? -6.656 -20.594 -2.938 1 93.38 31 CYS B C 1
ATOM 1786 O O . CYS B 1 31 ? -5.812 -21.062 -3.703 1 93.38 31 CYS B O 1
ATOM 1788 N N . HIS B 1 32 ? -6.559 -20.562 -1.607 1 95.62 32 HIS B N 1
ATOM 1789 C CA . HIS B 1 32 ? -5.402 -21.141 -0.933 1 95.62 32 HIS B CA 1
ATOM 1790 C C . HIS B 1 32 ? -5.832 -22.125 0.147 1 95.62 32 HIS B C 1
ATOM 1792 O O . HIS B 1 32 ? -5.262 -22.141 1.24 1 95.62 32 HIS B O 1
ATOM 1798 N N . GLY B 1 33 ? -6.887 -22.938 -0.194 1 93.44 33 GLY B N 1
ATOM 1799 C CA . GLY B 1 33 ? -7.438 -23.812 0.829 1 93.44 33 GLY B CA 1
ATOM 1800 C C . GLY B 1 33 ? -8 -23.062 2.02 1 93.44 33 GLY B C 1
ATOM 1801 O O . GLY B 1 33 ? -8.867 -22.203 1.862 1 93.44 33 GLY B O 1
ATOM 1802 N N . ASN B 1 34 ? -7.41 -23.328 3.223 1 89.56 34 ASN B N 1
ATOM 1803 C CA . ASN B 1 34 ? -7.848 -22.625 4.426 1 89.56 34 ASN B CA 1
ATOM 1804 C C . ASN B 1 34 ? -6.895 -21.5 4.805 1 89.56 34 ASN B C 1
ATOM 1806 O O . ASN B 1 34 ? -7.133 -20.781 5.773 1 89.56 34 ASN B O 1
ATOM 1810 N N . ALA B 1 35 ? -5.902 -21.438 4.047 1 92.69 35 ALA B N 1
ATOM 1811 C CA . ALA B 1 35 ? -4.918 -20.406 4.359 1 92.69 35 ALA B CA 1
ATOM 1812 C C . ALA B 1 35 ? -5.426 -19.031 3.957 1 92.69 35 ALA B C 1
ATOM 1814 O O . ALA B 1 35 ? -6.098 -18.875 2.936 1 92.69 35 ALA B O 1
ATOM 1815 N N . GLU B 1 36 ? -5.094 -18.047 4.652 1 89.19 36 GLU B N 1
ATOM 1816 C CA . GLU B 1 36 ? -5.488 -16.672 4.383 1 89.19 36 GLU B CA 1
ATOM 1817 C C . GLU B 1 36 ? -4.746 -16.109 3.172 1 89.19 36 GLU B C 1
ATOM 1819 O O . GLU B 1 36 ? -3.58 -16.438 2.945 1 89.19 36 GLU B O 1
ATOM 1824 N N . ILE B 1 37 ? -5.469 -15.266 2.434 1 91.94 37 ILE B N 1
ATOM 1825 C CA . ILE B 1 37 ? -4.82 -14.461 1.401 1 91.94 37 ILE B CA 1
ATOM 1826 C C . ILE B 1 37 ? -4.199 -13.219 2.029 1 91.94 37 ILE B C 1
ATOM 1828 O O . ILE B 1 37 ? -4.914 -12.359 2.551 1 91.94 37 ILE B O 1
ATOM 1832 N N . SER B 1 38 ? -2.91 -13.102 1.958 1 90.56 38 SER B N 1
ATOM 1833 C CA . SER B 1 38 ? -2.23 -12.008 2.643 1 90.56 38 SER B CA 1
ATOM 1834 C C . SER B 1 38 ? -2.025 -10.82 1.714 1 90.56 38 SER B C 1
ATOM 1836 O O . SER B 1 38 ? -1.835 -9.688 2.174 1 90.56 38 SER B O 1
ATOM 1838 N N . THR B 1 39 ? -2.043 -11.039 0.469 1 90.62 39 THR B N 1
ATOM 1839 C CA . THR B 1 39 ? -1.877 -9.961 -0.495 1 90.62 39 THR B CA 1
ATOM 1840 C C . THR B 1 39 ? -2.377 -10.383 -1.873 1 90.62 39 THR B C 1
ATOM 1842 O O . THR B 1 39 ? -2.482 -11.57 -2.164 1 90.62 39 THR B O 1
ATOM 1845 N N . MET B 1 40 ? -2.723 -9.398 -2.67 1 93.19 40 MET B N 1
ATOM 1846 C CA . MET B 1 40 ? -3.141 -9.602 -4.055 1 93.19 40 MET B CA 1
ATOM 1847 C C . MET B 1 40 ? -2.486 -8.578 -4.977 1 93.19 40 MET B C 1
ATOM 1849 O O . MET B 1 40 ? -2.086 -7.5 -4.527 1 93.19 40 MET B O 1
ATOM 1853 N N . ALA B 1 41 ? -2.377 -8.906 -6.211 1 93.81 41 ALA B N 1
ATOM 1854 C CA . ALA B 1 41 ? -1.856 -8.008 -7.238 1 93.81 41 ALA B CA 1
ATOM 1855 C C . ALA B 1 41 ? -2.465 -8.32 -8.602 1 93.81 41 ALA B C 1
ATOM 1857 O O . ALA B 1 41 ? -2.953 -9.43 -8.828 1 93.81 41 ALA B O 1
ATOM 1858 N N . LEU B 1 42 ? -2.469 -7.273 -9.422 1 91.81 42 LEU B N 1
ATOM 1859 C CA . LEU B 1 42 ? -2.83 -7.434 -10.828 1 91.81 42 LEU B CA 1
ATOM 1860 C C . LEU B 1 42 ? -1.614 -7.234 -11.727 1 91.81 42 LEU B C 1
ATOM 1862 O O . LEU B 1 42 ? -0.68 -6.516 -11.359 1 91.81 42 LEU B O 1
ATOM 1866 N N . ASP B 1 43 ? -1.637 -7.895 -12.797 1 91.25 43 ASP B N 1
ATOM 1867 C CA . ASP B 1 43 ? -0.577 -7.586 -13.75 1 91.25 43 ASP B CA 1
ATOM 1868 C C . ASP B 1 43 ? -0.851 -6.262 -14.461 1 91.25 43 ASP B C 1
ATOM 1870 O O . ASP B 1 43 ? -1.931 -5.688 -14.32 1 91.25 43 ASP B O 1
ATOM 1874 N N . GLY B 1 44 ? 0.143 -5.762 -15.234 1 86.44 44 GLY B N 1
ATOM 1875 C CA . GLY B 1 44 ? 0.06 -4.465 -15.891 1 86.44 44 GLY B CA 1
ATOM 1876 C C . GLY B 1 44 ? -1.136 -4.336 -16.812 1 86.44 44 GLY B C 1
ATOM 1877 O O . GLY B 1 44 ? -1.712 -3.254 -16.953 1 86.44 44 GLY B O 1
ATOM 1878 N N . THR B 1 45 ? -1.554 -5.406 -17.422 1 85.62 45 THR B N 1
ATOM 1879 C CA . THR B 1 45 ? -2.68 -5.387 -18.344 1 85.62 45 THR B CA 1
ATOM 1880 C C . THR B 1 45 ? -3.986 -5.688 -17.609 1 85.62 45 THR B C 1
ATOM 1882 O O . THR B 1 45 ? -5.059 -5.656 -18.219 1 85.62 45 THR B O 1
ATOM 1885 N N . GLU B 1 46 ? -3.873 -6.012 -16.328 1 88.12 46 GLU B N 1
ATOM 1886 C CA . GLU B 1 46 ? -5.008 -6.328 -15.469 1 88.12 46 GLU B CA 1
ATOM 1887 C C . GLU B 1 46 ? -5.805 -7.508 -16.016 1 88.12 46 GLU B C 1
ATOM 1889 O O . GLU B 1 46 ? -7.035 -7.488 -16.016 1 88.12 46 GLU B O 1
ATOM 1894 N N . THR B 1 47 ? -5.086 -8.461 -16.547 1 89.31 47 THR B N 1
ATOM 1895 C CA . THR B 1 47 ? -5.746 -9.648 -17.078 1 89.31 47 THR B CA 1
ATOM 1896 C C . THR B 1 47 ? -5.5 -10.852 -16.188 1 89.31 47 THR B C 1
ATOM 1898 O O . THR B 1 47 ? -6.164 -11.883 -16.312 1 89.31 47 THR B O 1
ATOM 1901 N N . ARG B 1 48 ? -4.586 -10.742 -15.305 1 93.62 48 ARG B N 1
ATOM 1902 C CA . ARG B 1 48 ? -4.293 -11.805 -14.352 1 93.62 48 ARG B CA 1
ATOM 1903 C C . ARG B 1 48 ? -4.336 -11.289 -12.914 1 93.62 48 ARG B C 1
ATOM 1905 O O . ARG B 1 48 ? -3.883 -10.18 -12.641 1 93.62 48 ARG B O 1
ATOM 1912 N N . LEU B 1 49 ? -4.914 -12.078 -12.07 1 94.56 49 LEU B N 1
ATOM 1913 C CA . LEU B 1 49 ? -4.934 -11.82 -10.641 1 94.56 49 LEU B CA 1
ATOM 1914 C C . LEU B 1 49 ? -3.947 -12.734 -9.906 1 94.56 49 LEU B C 1
ATOM 1916 O O . LEU B 1 49 ? -3.945 -13.945 -10.117 1 94.56 49 LEU B O 1
ATOM 1920 N N . PHE B 1 50 ? -3.076 -12.148 -9.117 1 96.31 50 PHE B N 1
ATOM 1921 C CA . PHE B 1 50 ? -2.141 -12.883 -8.273 1 96.31 50 PHE B CA 1
ATOM 1922 C C . PHE B 1 50 ? -2.59 -12.859 -6.812 1 96.31 50 PHE B C 1
ATOM 1924 O O . PHE B 1 50 ? -2.885 -11.789 -6.27 1 96.31 50 PHE B O 1
ATOM 1931 N N . THR B 1 51 ? -2.756 -13.984 -6.211 1 96.19 51 THR B N 1
ATOM 1932 C CA . THR B 1 51 ? -3.053 -14.062 -4.785 1 96.19 51 THR B CA 1
ATOM 1933 C C . THR B 1 51 ? -1.892 -14.695 -4.023 1 96.19 51 THR B C 1
ATOM 1935 O O . THR B 1 51 ? -1.39 -15.75 -4.41 1 96.19 51 THR B O 1
ATOM 1938 N N . GLY B 1 52 ? -1.382 -14.023 -3.039 1 96.81 52 GLY B N 1
ATOM 1939 C CA . GLY B 1 52 ? -0.399 -14.57 -2.117 1 96.81 52 GLY B CA 1
ATOM 1940 C C . GLY B 1 52 ? -1.013 -15.086 -0.828 1 96.81 52 GLY B C 1
ATOM 1941 O O . GLY B 1 52 ? -1.665 -14.328 -0.101 1 96.81 52 GLY B O 1
ATOM 1942 N N . GLY B 1 53 ? -0.792 -16.344 -0.517 1 95.56 53 GLY B N 1
ATOM 1943 C CA . GLY B 1 53 ? -1.357 -16.953 0.672 1 95.56 53 GLY B CA 1
ATOM 1944 C C . GLY B 1 53 ? -0.326 -17.234 1.75 1 95.56 53 GLY B C 1
ATOM 1945 O O . GLY B 1 53 ? 0.87 -17.312 1.464 1 95.56 53 GLY B O 1
ATOM 1946 N N . THR B 1 54 ? -0.852 -17.438 2.949 1 95.44 54 THR B N 1
ATOM 1947 C CA . THR B 1 54 ? 0.026 -17.766 4.062 1 95.44 54 THR B CA 1
ATOM 1948 C C . THR B 1 54 ? 0.559 -19.188 3.916 1 95.44 54 THR B C 1
ATOM 1950 O O . THR B 1 54 ? 1.483 -19.594 4.625 1 95.44 54 THR B O 1
ATOM 1953 N N . ASP B 1 55 ? 0.073 -19.969 3.012 1 96.69 55 ASP B N 1
ATOM 1954 C CA . ASP B 1 55 ? 0.611 -21.297 2.684 1 96.69 55 ASP B CA 1
ATOM 1955 C C . ASP B 1 55 ? 1.934 -21.172 1.929 1 96.69 55 ASP B C 1
ATOM 1957 O O . ASP B 1 55 ? 2.58 -22.188 1.636 1 96.69 55 ASP B O 1
ATOM 1961 N N . GLY B 1 56 ? 2.35 -19.969 1.586 1 97.94 56 GLY B N 1
ATOM 1962 C CA . GLY B 1 56 ? 3.633 -19.734 0.945 1 97.94 56 GLY B CA 1
ATOM 1963 C C . GLY B 1 56 ? 3.557 -19.75 -0.57 1 97.94 56 GLY B C 1
ATOM 1964 O O . GLY B 1 56 ? 4.57 -19.594 -1.251 1 97.94 56 GLY B O 1
ATOM 1965 N N . ALA B 1 57 ? 2.381 -19.875 -1.079 1 98.25 57 ALA B N 1
ATOM 1966 C CA . ALA B 1 57 ? 2.223 -19.938 -2.529 1 98.25 57 ALA B CA 1
ATOM 1967 C C . ALA B 1 57 ? 1.661 -18.641 -3.08 1 98.25 57 ALA B C 1
ATOM 1969 O O . ALA B 1 57 ? 0.933 -17.922 -2.385 1 98.25 57 ALA B O 1
ATOM 1970 N N . VAL B 1 58 ? 2.045 -18.312 -4.273 1 98.44 58 VAL B N 1
ATOM 1971 C CA . VAL B 1 58 ? 1.357 -17.328 -5.098 1 98.44 58 VAL B CA 1
ATOM 1972 C C . VAL B 1 58 ? 0.615 -18.016 -6.23 1 98.44 58 VAL B C 1
ATOM 1974 O O . VAL B 1 58 ? 1.203 -18.812 -6.969 1 98.44 58 VAL B O 1
ATOM 1977 N N . LYS B 1 59 ? -0.622 -17.734 -6.305 1 98.12 59 LYS B N 1
ATOM 1978 C CA . LYS B 1 59 ? -1.417 -18.344 -7.375 1 98.12 59 LYS B CA 1
ATOM 1979 C C . LYS B 1 59 ? -1.785 -17.297 -8.43 1 98.12 59 LYS B C 1
ATOM 1981 O O . LYS B 1 59 ? -2.09 -16.156 -8.102 1 98.12 59 LYS B O 1
ATOM 1986 N N . VAL B 1 60 ? -1.757 -17.766 -9.68 1 97.69 60 VAL B N 1
ATOM 1987 C CA . VAL B 1 60 ? -2.027 -16.922 -10.836 1 97.69 60 VAL B CA 1
ATOM 1988 C C . VAL B 1 60 ? -3.361 -17.312 -11.461 1 97.69 60 VAL B C 1
ATOM 1990 O O . VAL B 1 60 ? -3.512 -18.422 -11.977 1 97.69 60 VAL B O 1
ATOM 1993 N N . TRP B 1 61 ? -4.289 -16.344 -11.445 1 95.88 61 TRP B N 1
ATOM 1994 C CA . TRP B 1 61 ? -5.652 -16.609 -11.891 1 95.88 61 TRP B CA 1
ATOM 1995 C C . TRP B 1 61 ? -5.98 -15.789 -13.141 1 95.88 61 TRP B C 1
ATOM 1997 O O . TRP B 1 61 ? -5.566 -14.633 -13.258 1 95.88 61 TRP B O 1
ATOM 2007 N N . ASP B 1 62 ? -6.688 -16.391 -14.039 1 92.38 62 ASP B N 1
ATOM 2008 C CA . ASP B 1 62 ? -7.414 -15.539 -14.969 1 92.38 62 ASP B CA 1
ATOM 2009 C C . ASP B 1 62 ? -8.773 -15.141 -14.406 1 92.38 62 ASP B C 1
ATOM 2011 O O . ASP B 1 62 ? -9.125 -15.531 -13.289 1 92.38 62 ASP B O 1
ATOM 2015 N N . PHE B 1 63 ? -9.57 -14.383 -15.055 1 88.94 63 PHE B N 1
ATOM 2016 C CA . PHE B 1 63 ? -10.797 -13.836 -14.5 1 88.94 63 PHE B CA 1
ATOM 2017 C C . PHE B 1 63 ? -11.977 -14.766 -14.766 1 88.94 63 PHE B C 1
ATOM 2019 O O . PHE B 1 63 ? -13.109 -14.469 -14.375 1 88.94 63 PHE B O 1
ATOM 2026 N N . ASN B 1 64 ? -11.68 -15.961 -15.281 1 86.94 64 ASN B N 1
ATOM 2027 C CA . ASN B 1 64 ? -12.695 -17 -15.398 1 86.94 64 ASN B CA 1
ATOM 2028 C C . ASN B 1 64 ? -12.594 -18.016 -14.258 1 86.94 64 ASN B C 1
ATOM 2030 O O . ASN B 1 64 ? -13.328 -19 -14.234 1 86.94 64 ASN B O 1
ATOM 2034 N N . GLY B 1 65 ? -11.664 -17.75 -13.391 1 87.62 65 GLY B N 1
ATOM 2035 C CA . GLY B 1 65 ? -11.531 -18.594 -12.211 1 87.62 65 GLY B CA 1
ATOM 2036 C C . GLY B 1 65 ? -10.539 -19.719 -12.391 1 87.62 65 GLY B C 1
ATOM 2037 O O . GLY B 1 65 ? -10.43 -20.594 -11.531 1 87.62 65 GLY B O 1
ATOM 2038 N N . TYR B 1 66 ? -9.844 -19.719 -13.445 1 91.5 66 TYR B N 1
ATOM 2039 C CA . TYR B 1 66 ? -8.852 -20.766 -13.703 1 91.5 66 TYR B CA 1
ATOM 2040 C C . TYR B 1 66 ? -7.496 -20.359 -13.141 1 91.5 66 TYR B C 1
ATOM 2042 O O . TYR B 1 66 ? -7.004 -19.266 -13.398 1 91.5 66 TYR B O 1
ATOM 2050 N N . CYS B 1 67 ? -6.965 -21.25 -12.305 1 95.19 67 CYS B N 1
ATOM 2051 C CA . CYS B 1 67 ? -5.617 -21.062 -11.781 1 95.19 67 CYS B CA 1
ATOM 2052 C C . CYS B 1 67 ? -4.57 -21.609 -12.742 1 95.19 67 CYS B C 1
ATOM 2054 O O . CYS B 1 67 ? -4.453 -22.828 -12.906 1 95.19 67 CYS B O 1
ATOM 2056 N N . HIS B 1 68 ? -3.771 -20.766 -13.344 1 95.62 68 HIS B N 1
ATOM 2057 C CA . HIS B 1 68 ? -2.803 -21.156 -14.359 1 95.62 68 HIS B CA 1
ATOM 2058 C C . HIS B 1 68 ? -1.522 -21.688 -13.727 1 95.62 68 HIS B C 1
ATOM 2060 O O . HIS B 1 68 ? -0.912 -22.625 -14.234 1 95.62 68 HIS B O 1
ATOM 2066 N N . HIS B 1 69 ? -1.108 -21.062 -12.672 1 97.62 69 HIS B N 1
ATOM 2067 C CA . HIS B 1 69 ? 0.175 -21.406 -12.07 1 97.62 69 HIS B CA 1
ATOM 2068 C C . HIS B 1 69 ? 0.119 -21.297 -10.555 1 97.62 69 HIS B C 1
ATOM 2070 O O . HIS B 1 69 ? -0.596 -20.453 -10.016 1 97.62 69 HIS B O 1
ATOM 2076 N N . LYS B 1 70 ? 0.816 -22.141 -9.891 1 98.12 70 LYS B N 1
ATOM 2077 C CA . LYS B 1 70 ? 1.162 -22.062 -8.477 1 98.12 70 LYS B CA 1
ATOM 2078 C C . LYS B 1 70 ? 2.652 -21.797 -8.289 1 98.12 70 LYS B C 1
ATOM 2080 O O . LYS B 1 70 ? 3.484 -22.656 -8.578 1 98.12 70 LYS B O 1
ATOM 2085 N N .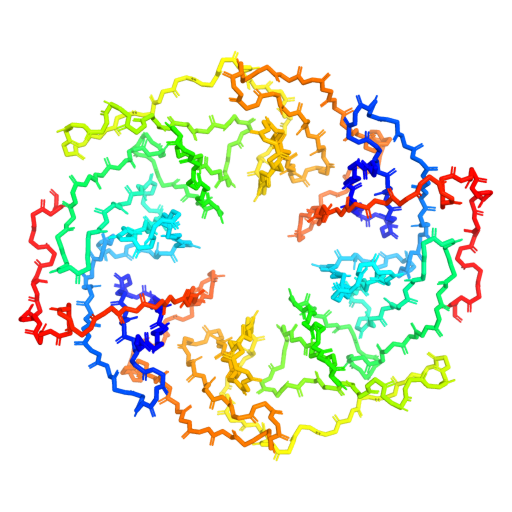 LEU B 1 71 ? 2.996 -20.625 -7.867 1 98.62 71 LEU B N 1
ATOM 2086 C CA . LEU B 1 71 ? 4.383 -20.234 -7.621 1 98.62 71 LEU B CA 1
ATOM 2087 C C . LEU B 1 71 ? 4.801 -20.578 -6.199 1 98.62 71 LEU B C 1
ATOM 2089 O O . LEU B 1 71 ? 4.227 -20.078 -5.23 1 98.62 71 LEU B O 1
ATOM 2093 N N . ASN B 1 72 ? 5.781 -21.391 -6.094 1 98.5 72 ASN B N 1
ATOM 2094 C CA . ASN B 1 72 ? 6.227 -21.906 -4.801 1 98.5 72 ASN B CA 1
ATOM 2095 C C . ASN B 1 72 ? 7.184 -20.922 -4.117 1 98.5 72 ASN B C 1
ATOM 2097 O O . ASN B 1 72 ? 8.344 -21.25 -3.885 1 98.5 72 ASN B O 1
ATOM 2101 N N . ALA B 1 73 ? 6.656 -19.844 -3.699 1 98.5 73 ALA B N 1
ATOM 2102 C CA . ALA B 1 73 ? 7.484 -18.781 -3.152 1 98.5 73 ALA B CA 1
ATOM 2103 C C . ALA B 1 73 ? 8.125 -19.203 -1.832 1 98.5 73 ALA B C 1
ATOM 2105 O O . ALA B 1 73 ? 9.32 -19 -1.623 1 98.5 73 ALA B O 1
ATOM 2106 N N . GLY B 1 74 ? 7.387 -19.781 -0.971 1 98.19 74 GLY B N 1
ATOM 2107 C CA . GLY B 1 74 ? 7.859 -20.172 0.348 1 98.19 74 GLY B CA 1
ATOM 2108 C C . GLY B 1 74 ? 8.641 -21.484 0.341 1 98.19 74 GLY B C 1
ATOM 2109 O O . GLY B 1 74 ? 9.086 -21.938 1.391 1 98.19 74 GLY B O 1
ATOM 2110 N N . ARG B 1 75 ? 8.727 -22.109 -0.813 1 97.5 75 ARG B N 1
ATOM 2111 C CA . ARG B 1 75 ? 9.43 -23.391 -0.929 1 97.5 75 ARG B CA 1
ATOM 2112 C C . ARG B 1 75 ? 8.844 -24.422 0.027 1 97.5 75 ARG B C 1
ATOM 2114 O O . ARG B 1 75 ? 9.57 -25.047 0.802 1 97.5 75 ARG B O 1
ATOM 2121 N N . ASP B 1 76 ? 7.586 -24.531 0.01 1 96.69 76 ASP B N 1
ATOM 2122 C CA . ASP B 1 76 ? 6.773 -25.531 0.714 1 96.69 76 ASP B CA 1
ATOM 2123 C C . ASP B 1 76 ? 6.656 -25.188 2.197 1 96.69 76 ASP B C 1
ATOM 2125 O O . ASP B 1 76 ? 6.348 -26.047 3.018 1 96.69 76 ASP B O 1
ATOM 2129 N N . GLN B 1 77 ? 6.973 -24.016 2.58 1 97.62 77 GLN B N 1
ATOM 2130 C CA . GLN B 1 77 ? 6.797 -23.531 3.951 1 97.62 77 GLN B CA 1
ATOM 2131 C C . GLN B 1 77 ? 5.734 -22.438 4.027 1 97.62 77 GLN B C 1
ATOM 2133 O O . GLN B 1 77 ? 5.484 -21.75 3.041 1 97.62 77 GLN B O 1
ATOM 2138 N N . THR B 1 78 ? 5.105 -22.391 5.227 1 97.38 78 THR B N 1
ATOM 2139 C CA . THR B 1 78 ? 4.219 -21.25 5.496 1 97.38 78 THR B CA 1
ATOM 2140 C C . THR B 1 78 ? 5.023 -19.984 5.727 1 97.38 78 THR B C 1
ATOM 2142 O O . THR B 1 78 ? 5.992 -19.984 6.488 1 97.38 78 THR B O 1
ATOM 2145 N N . VAL B 1 79 ? 4.719 -18.984 4.992 1 96.75 79 VAL B N 1
ATOM 2146 C CA . VAL B 1 79 ? 5.387 -17.688 5.129 1 96.75 79 VAL B CA 1
ATOM 2147 C C . VAL B 1 79 ? 4.363 -16.562 5.012 1 96.75 79 VAL B C 1
ATOM 2149 O O . VAL B 1 79 ? 3.248 -16.781 4.531 1 96.75 79 VAL B O 1
ATOM 2152 N N . GLU B 1 80 ? 4.754 -15.367 5.469 1 93.81 80 GLU B N 1
ATOM 2153 C CA . GLU B 1 80 ? 3.916 -14.18 5.324 1 93.81 80 GLU B CA 1
ATOM 2154 C C . GLU B 1 80 ? 4.363 -13.328 4.141 1 93.81 80 GLU B C 1
ATOM 2156 O O . GLU B 1 80 ? 5.316 -12.555 4.25 1 93.81 80 GLU B O 1
ATOM 2161 N N . ILE B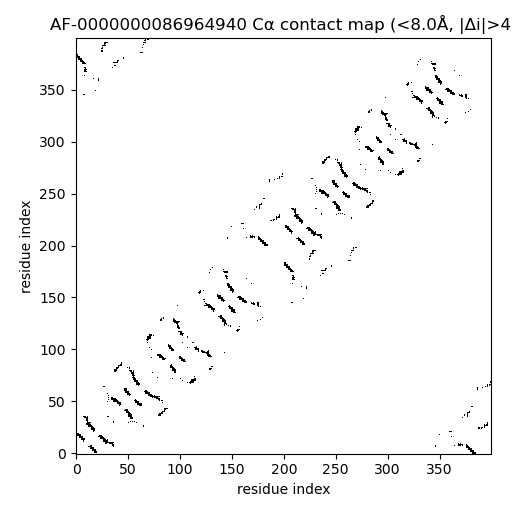 1 81 ? 3.67 -13.492 3.049 1 94.75 81 ILE B N 1
ATOM 2162 C CA . ILE B 1 81 ? 3.936 -12.688 1.861 1 94.75 81 ILE B CA 1
ATOM 2163 C C . ILE B 1 81 ? 3.332 -11.297 2.033 1 94.75 81 ILE B C 1
ATOM 2165 O O . ILE B 1 81 ? 2.113 -11.148 2.166 1 94.75 81 ILE B O 1
ATOM 2169 N N . SER B 1 82 ? 4.184 -10.32 1.998 1 89.56 82 SER B N 1
ATOM 2170 C CA . SER B 1 82 ? 3.686 -8.969 2.209 1 89.56 82 SER B CA 1
ATOM 2171 C C . SER B 1 82 ? 3.336 -8.289 0.887 1 89.56 82 SER B C 1
ATOM 2173 O O . SER B 1 82 ? 2.463 -7.422 0.838 1 89.56 82 SER B O 1
ATOM 2175 N N . GLN B 1 83 ? 3.998 -8.648 -0.162 1 91.75 83 GLN B N 1
ATOM 2176 C CA . GLN B 1 83 ? 3.795 -7.949 -1.425 1 91.75 83 GLN B CA 1
ATOM 2177 C C . GLN B 1 83 ? 4.137 -8.844 -2.613 1 91.75 83 GLN B C 1
ATOM 2179 O O . GLN B 1 83 ? 5.074 -9.641 -2.545 1 91.75 83 GLN B O 1
ATOM 2184 N N . ILE B 1 84 ? 3.371 -8.75 -3.658 1 96.31 84 ILE B N 1
ATOM 2185 C CA . ILE B 1 84 ? 3.654 -9.273 -4.988 1 96.31 84 ILE B CA 1
ATOM 2186 C C . ILE B 1 84 ? 3.828 -8.125 -5.973 1 96.31 84 ILE B C 1
ATOM 2188 O O . ILE B 1 84 ? 2.93 -7.293 -6.133 1 96.31 84 ILE B O 1
ATOM 2192 N N . LEU B 1 85 ? 4.969 -8.023 -6.496 1 95.5 85 LEU B N 1
ATOM 2193 C CA . LEU B 1 85 ? 5.223 -7.012 -7.512 1 95.5 85 LEU B CA 1
ATOM 2194 C C . LEU B 1 85 ? 5.422 -7.652 -8.883 1 95.5 85 LEU B C 1
ATOM 2196 O O . LEU B 1 85 ? 6.391 -8.383 -9.094 1 95.5 85 LEU B O 1
ATOM 2200 N N . VAL B 1 86 ? 4.461 -7.34 -9.781 1 96.38 86 VAL B N 1
ATOM 2201 C CA . VAL B 1 86 ? 4.504 -7.914 -11.125 1 96.38 86 VAL B CA 1
ATOM 2202 C C . VAL B 1 86 ? 5.152 -6.922 -12.094 1 96.38 86 VAL B C 1
ATOM 2204 O O . VAL B 1 86 ? 4.586 -5.867 -12.375 1 96.38 86 VAL B O 1
ATOM 2207 N N . LEU B 1 87 ? 6.301 -7.23 -12.578 1 94.19 87 LEU B N 1
ATOM 2208 C CA . LEU B 1 87 ? 7.031 -6.391 -13.516 1 94.19 87 LEU B CA 1
ATOM 2209 C C . LEU B 1 87 ? 6.988 -6.984 -14.922 1 94.19 87 LEU B C 1
ATOM 2211 O O . LEU B 1 87 ? 6.27 -7.953 -15.172 1 94.19 87 LEU B O 1
ATOM 2215 N N . THR B 1 88 ? 7.699 -6.352 -15.898 1 92.06 88 THR B N 1
ATOM 2216 C CA . THR B 1 88 ? 7.609 -6.73 -17.297 1 92.06 88 THR B CA 1
ATOM 2217 C C . THR B 1 88 ? 8.078 -8.172 -17.5 1 92.06 88 THR B C 1
ATOM 2219 O O . THR B 1 88 ? 7.488 -8.922 -18.281 1 92.06 88 THR B O 1
ATOM 2222 N N . TRP B 1 89 ? 9.133 -8.57 -16.734 1 93.5 89 TRP B N 1
ATOM 2223 C CA . TRP B 1 89 ? 9.711 -9.883 -17.016 1 93.5 89 TRP B CA 1
ATOM 2224 C C . TRP B 1 89 ? 9.742 -10.734 -15.742 1 93.5 89 TRP B C 1
ATOM 2226 O O . TRP B 1 89 ? 10.047 -11.93 -15.797 1 93.5 89 TRP B O 1
ATOM 2236 N N . THR B 1 90 ? 9.469 -10.117 -14.648 1 96.44 90 THR B N 1
ATOM 2237 C CA . THR B 1 90 ? 9.641 -10.852 -13.398 1 96.44 90 THR B CA 1
ATOM 2238 C C . THR B 1 90 ? 8.461 -10.609 -12.469 1 96.44 90 THR B C 1
ATOM 2240 O O . THR B 1 90 ? 7.762 -9.602 -12.594 1 96.44 90 THR B O 1
ATOM 2243 N N . ILE B 1 91 ? 8.195 -11.5 -11.578 1 98 91 ILE B N 1
ATOM 2244 C CA . ILE B 1 91 ? 7.336 -11.383 -10.406 1 98 91 ILE B CA 1
ATOM 2245 C C . ILE B 1 91 ? 8.188 -11.43 -9.133 1 98 91 ILE B C 1
ATOM 2247 O O . ILE B 1 91 ? 8.883 -12.414 -8.883 1 98 91 ILE B O 1
ATOM 2251 N N . LEU B 1 92 ? 8.172 -10.375 -8.391 1 97.88 92 LEU B N 1
ATOM 2252 C CA . LEU B 1 92 ? 8.891 -10.328 -7.121 1 97.88 92 LEU B CA 1
ATOM 2253 C C . LEU B 1 92 ? 7.949 -10.594 -5.953 1 97.88 92 LEU B C 1
ATOM 2255 O O . LEU B 1 92 ? 6.859 -10.016 -5.883 1 97.88 92 LEU B O 1
ATOM 2259 N N . VAL B 1 93 ? 8.305 -11.461 -5.109 1 98.12 93 VAL B N 1
ATOM 2260 C CA . VAL B 1 93 ? 7.535 -11.812 -3.922 1 98.12 93 VAL B CA 1
ATOM 2261 C C . VAL B 1 93 ? 8.383 -11.586 -2.67 1 98.12 93 VAL B C 1
ATOM 2263 O O . VAL B 1 93 ? 9.484 -12.125 -2.555 1 98.12 93 VAL B O 1
ATOM 2266 N N . ILE B 1 94 ? 7.844 -10.781 -1.757 1 95.31 94 ILE B N 1
ATOM 2267 C CA . ILE B 1 94 ? 8.625 -10.406 -0.585 1 95.31 94 ILE B CA 1
ATOM 2268 C C . ILE B 1 94 ? 7.746 -10.461 0.663 1 95.31 94 ILE B C 1
ATOM 2270 O O . ILE B 1 94 ? 6.527 -10.617 0.564 1 95.31 94 ILE B O 1
ATOM 2274 N N . GLY B 1 95 ? 8.469 -10.422 1.874 1 94 95 GLY B N 1
ATOM 2275 C CA . GLY B 1 95 ? 7.684 -10.305 3.092 1 94 95 GLY B CA 1
ATOM 2276 C C . GLY B 1 95 ? 8.305 -11.023 4.273 1 94 95 GLY B C 1
ATOM 2277 O O . GLY B 1 95 ? 8.117 -10.609 5.422 1 94 95 GLY B O 1
ATOM 2278 N N . TRP B 1 96 ? 9.07 -12.039 4.016 1 95.12 96 TRP B N 1
ATOM 2279 C CA . TRP B 1 96 ? 9.453 -12.883 5.145 1 95.12 96 TRP B CA 1
ATOM 2280 C C . TRP B 1 96 ? 10.953 -13.18 5.113 1 95.12 96 TRP B C 1
ATOM 2282 O O . TRP B 1 96 ? 11.492 -13.781 6.047 1 95.12 96 TRP B O 1
ATOM 2292 N N . ASP B 1 97 ? 11.578 -12.891 4.07 1 96.12 97 ASP B N 1
ATOM 2293 C CA . ASP B 1 97 ? 12.961 -13.273 3.824 1 96.12 97 ASP B CA 1
ATOM 2294 C C . ASP B 1 97 ? 13.828 -12.047 3.525 1 96.12 97 ASP B C 1
ATOM 2296 O O . ASP B 1 97 ? 13.312 -11 3.143 1 96.12 97 ASP B O 1
ATOM 2300 N N . ARG B 1 98 ? 15.133 -12.25 3.752 1 96.5 98 ARG B N 1
ATOM 2301 C CA . ARG B 1 98 ? 16.062 -11.156 3.488 1 96.5 98 ARG B CA 1
ATOM 2302 C C . ARG B 1 98 ? 16.531 -11.18 2.039 1 96.5 98 ARG B C 1
ATOM 2304 O O . ARG B 1 98 ? 17.359 -10.344 1.634 1 96.5 98 ARG B O 1
ATOM 2311 N N . VAL B 1 99 ? 16.109 -12.156 1.236 1 97.56 99 VAL B N 1
ATOM 2312 C CA . VAL B 1 99 ? 16.422 -12.273 -0.185 1 97.56 99 VAL B CA 1
ATOM 2313 C C . VAL B 1 99 ? 15.141 -12.102 -1.007 1 97.56 99 VAL B C 1
ATOM 2315 O O . VAL B 1 99 ? 14.07 -12.562 -0.607 1 97.56 99 VAL B O 1
ATOM 2318 N N . ILE B 1 100 ? 15.281 -11.406 -2.125 1 97.62 100 ILE B N 1
ATOM 2319 C CA . ILE B 1 100 ? 14.148 -11.266 -3.035 1 97.62 100 ILE B CA 1
ATOM 2320 C C . ILE B 1 100 ? 13.82 -12.617 -3.666 1 97.62 100 ILE B C 1
ATOM 2322 O O . ILE B 1 100 ? 14.703 -13.281 -4.223 1 97.62 100 ILE B O 1
ATOM 2326 N N . THR B 1 101 ? 12.602 -13.109 -3.531 1 98.31 101 THR B N 1
ATOM 2327 C CA . THR B 1 101 ? 12.117 -14.258 -4.289 1 98.31 101 THR B CA 1
ATOM 2328 C C . THR B 1 101 ? 11.586 -13.82 -5.652 1 98.31 101 THR B C 1
ATOM 2330 O O . THR B 1 101 ? 10.742 -12.93 -5.738 1 98.31 101 THR B O 1
ATOM 2333 N N . VAL B 1 102 ? 12.109 -14.492 -6.73 1 98.38 102 VAL B N 1
ATOM 2334 C CA . VAL B 1 102 ? 11.789 -14 -8.07 1 98.38 102 VAL B CA 1
ATOM 2335 C C . VAL B 1 102 ? 11.32 -15.156 -8.945 1 98.38 102 VAL B C 1
ATOM 2337 O O . VAL B 1 102 ? 11.828 -16.281 -8.836 1 98.38 102 VAL B O 1
ATOM 2340 N N . PHE B 1 103 ? 10.32 -14.906 -9.758 1 98.44 103 PHE B N 1
ATOM 2341 C CA . PHE B 1 103 ? 9.867 -15.773 -10.836 1 98.44 103 PHE B CA 1
ATOM 2342 C C . PHE B 1 103 ? 9.945 -15.055 -12.18 1 98.44 103 PHE B C 1
ATOM 2344 O O . PHE B 1 103 ? 9.609 -13.875 -12.273 1 98.44 103 PHE B O 1
ATOM 2351 N N . ARG B 1 104 ? 10.367 -15.773 -13.133 1 97 104 ARG B N 1
ATOM 2352 C CA . ARG B 1 104 ? 10.492 -15.195 -14.469 1 97 104 ARG B CA 1
ATOM 2353 C C . ARG B 1 104 ? 9.297 -15.57 -15.336 1 97 104 ARG B C 1
ATOM 2355 O O . ARG B 1 104 ? 8.945 -16.75 -15.445 1 97 104 ARG B O 1
ATOM 2362 N N . LEU B 1 105 ? 8.695 -14.586 -15.93 1 94.62 105 LEU B N 1
ATOM 2363 C CA . LEU B 1 105 ? 7.449 -14.773 -16.656 1 94.62 105 LEU B CA 1
ATOM 2364 C C . LEU B 1 105 ? 7.645 -15.734 -17.828 1 94.62 105 LEU B C 1
ATOM 2366 O O . LEU B 1 105 ? 6.742 -16.516 -18.156 1 94.62 105 LEU B O 1
ATOM 2370 N N . ASN B 1 106 ? 8.805 -15.711 -18.422 1 92.75 106 ASN B N 1
ATOM 2371 C CA . ASN B 1 106 ? 9.086 -16.594 -19.547 1 92.75 106 ASN B CA 1
ATOM 2372 C C . ASN B 1 106 ? 9.203 -18.047 -19.109 1 92.75 106 ASN B C 1
ATOM 2374 O O . ASN B 1 106 ? 9.172 -18.953 -19.953 1 92.75 106 ASN B O 1
ATOM 2378 N N . ASN B 1 107 ? 9.336 -18.297 -17.844 1 91.81 107 ASN B N 1
ATOM 2379 C CA . ASN B 1 107 ? 9.469 -19.656 -17.328 1 91.81 107 ASN B CA 1
ATOM 2380 C C . ASN B 1 107 ? 8.148 -20.172 -16.781 1 91.81 107 ASN B C 1
ATOM 2382 O O . ASN B 1 107 ? 8.086 -21.266 -16.219 1 91.81 107 ASN B O 1
ATOM 2386 N N . LEU B 1 108 ? 7.086 -19.359 -16.875 1 93.69 108 LEU B N 1
ATOM 2387 C CA . LEU B 1 108 ? 5.789 -19.781 -16.344 1 93.69 108 LEU B CA 1
ATOM 2388 C C . LEU B 1 108 ? 5.086 -20.719 -17.328 1 93.69 108 LEU B C 1
ATOM 2390 O O . LEU B 1 108 ? 4.043 -20.359 -17.875 1 93.69 108 LEU B O 1
ATOM 2394 N N . THR B 1 109 ? 5.508 -21.984 -17.422 1 92.88 109 THR B N 1
ATOM 2395 C CA . THR B 1 109 ? 4.973 -22.953 -18.375 1 92.88 109 THR B CA 1
ATOM 2396 C C . THR B 1 109 ? 4.297 -24.109 -17.625 1 92.88 109 THR B C 1
ATOM 2398 O O . THR B 1 109 ? 3.412 -24.766 -18.172 1 92.88 109 THR B O 1
ATOM 2401 N N . GLN B 1 110 ? 4.746 -24.359 -16.5 1 94.19 110 GLN B N 1
ATOM 2402 C CA . GLN B 1 110 ? 4.184 -25.438 -15.695 1 94.19 110 GLN B CA 1
ATOM 2403 C C . GLN B 1 110 ? 3.219 -24.891 -14.641 1 94.19 110 GLN B C 1
ATOM 2405 O O . GLN B 1 110 ? 3.207 -23.688 -14.367 1 94.19 110 GLN B O 1
ATOM 2410 N N . TYR B 1 111 ? 2.488 -25.812 -14.203 1 96.38 111 TYR B N 1
ATOM 2411 C CA . TYR B 1 111 ? 1.554 -25.438 -13.141 1 96.38 111 TYR B CA 1
ATOM 2412 C C . TYR B 1 111 ? 2.297 -25.078 -11.867 1 96.38 111 TYR B C 1
ATOM 2414 O O . TYR B 1 111 ? 2.072 -24 -11.297 1 96.38 111 TYR B O 1
ATOM 2422 N N . LEU B 1 112 ? 3.141 -25.984 -11.375 1 97.25 112 LEU B N 1
ATOM 2423 C CA . LEU B 1 112 ? 3.973 -25.688 -10.211 1 97.25 112 LEU B CA 1
ATOM 2424 C C . LEU B 1 112 ? 5.32 -25.125 -10.633 1 97.25 112 LEU B C 1
ATOM 2426 O O . LEU B 1 112 ? 6.062 -25.75 -11.391 1 97.25 112 LEU B O 1
ATOM 2430 N N . VAL B 1 113 ? 5.613 -23.922 -10.18 1 98.25 113 VAL B N 1
ATOM 2431 C CA . VAL B 1 113 ? 6.824 -23.234 -10.602 1 98.25 113 VAL B CA 1
ATOM 2432 C C . VAL B 1 113 ? 7.707 -22.953 -9.391 1 98.25 113 VAL B C 1
ATOM 2434 O O . VAL B 1 113 ? 7.227 -22.453 -8.367 1 98.25 113 VAL B O 1
ATOM 2437 N N . GLN B 1 114 ? 9.023 -23.25 -9.438 1 98 114 GLN B N 1
ATOM 2438 C CA . GLN B 1 114 ? 9.992 -22.938 -8.391 1 98 114 GLN B CA 1
ATOM 2439 C C . GLN B 1 114 ? 10.609 -21.547 -8.609 1 98 114 GLN B C 1
ATOM 2441 O O . GLN B 1 114 ? 10.703 -21.078 -9.742 1 98 114 GLN B O 1
ATOM 2446 N N . PRO B 1 115 ? 10.945 -20.953 -7.52 1 98.12 115 PRO B N 1
ATOM 2447 C CA . PRO B 1 115 ? 11.547 -19.625 -7.684 1 98.12 115 PRO B CA 1
ATOM 2448 C C . PRO B 1 115 ? 12.914 -19.688 -8.367 1 98.12 115 PRO B C 1
ATOM 2450 O O . PRO B 1 115 ? 13.617 -20.688 -8.266 1 98.12 115 PRO B O 1
ATOM 2453 N N . SER B 1 116 ? 13.242 -18.594 -9.055 1 96.81 116 SER B N 1
ATOM 2454 C CA . SER B 1 116 ? 14.57 -18.375 -9.633 1 96.81 116 SER B CA 1
ATOM 2455 C C . SER B 1 116 ? 15.5 -17.703 -8.641 1 96.81 116 SER B C 1
ATOM 2457 O O . SER B 1 116 ? 15.078 -17.297 -7.559 1 96.81 116 SER B O 1
ATOM 2459 N N . GLU B 1 117 ? 16.734 -17.609 -9.031 1 95.31 117 GLU B N 1
ATOM 2460 C CA . GLU B 1 117 ? 17.719 -16.906 -8.211 1 95.31 117 GLU B CA 1
ATOM 2461 C C . GLU B 1 117 ? 17.766 -15.422 -8.547 1 95.31 117 GLU B C 1
ATOM 2463 O O . GLU B 1 117 ? 17.75 -15.047 -9.727 1 95.31 117 GLU B O 1
ATOM 2468 N N . TRP B 1 118 ? 17.719 -14.609 -7.539 1 97.44 118 TRP B N 1
ATOM 2469 C CA . TRP B 1 118 ? 18.031 -13.195 -7.707 1 97.44 118 TRP B CA 1
ATOM 2470 C C . TRP B 1 118 ? 19.547 -12.977 -7.75 1 97.44 118 TRP B C 1
ATOM 2472 O O . TRP B 1 118 ? 20.25 -13.25 -6.773 1 97.44 118 TRP B O 1
ATOM 2482 N N . LYS B 1 119 ? 20.062 -12.484 -8.812 1 96.31 119 LYS B N 1
ATOM 2483 C CA . LYS B 1 119 ? 21.484 -12.414 -9.07 1 96.31 119 LYS B CA 1
ATOM 2484 C C . LYS B 1 119 ? 22.203 -11.602 -8 1 96.31 119 LYS B C 1
ATOM 2486 O O . LYS B 1 119 ? 23.344 -11.906 -7.629 1 96.31 119 LYS B O 1
ATOM 2491 N N . GLY B 1 120 ? 21.609 -10.594 -7.578 1 96.44 120 GLY B N 1
ATOM 2492 C CA . GLY B 1 120 ? 22.234 -9.695 -6.621 1 96.44 120 GLY B CA 1
ATOM 2493 C C . GLY B 1 120 ? 22.375 -10.305 -5.242 1 96.44 120 GLY B C 1
ATOM 2494 O O . GLY B 1 120 ? 23.062 -9.742 -4.379 1 96.44 120 GLY B O 1
ATOM 2495 N N . GLY B 1 121 ? 21.719 -11.43 -4.934 1 96.12 121 GLY B N 1
ATOM 2496 C CA . GLY B 1 121 ? 21.875 -12.156 -3.686 1 96.12 121 GLY B CA 1
ATOM 2497 C C . GLY B 1 121 ? 21.25 -11.453 -2.498 1 96.12 121 GLY B C 1
ATOM 2498 O O . GLY B 1 121 ? 20.281 -10.688 -2.656 1 96.12 121 GLY B O 1
ATOM 2499 N N . ALA B 1 122 ? 21.719 -11.891 -1.263 1 96.69 122 ALA B N 1
ATOM 2500 C CA . ALA B 1 122 ? 21.188 -11.367 -0.004 1 96.69 122 ALA B CA 1
ATOM 2501 C C . ALA B 1 122 ? 21.906 -10.086 0.41 1 96.69 122 ALA B C 1
ATOM 2503 O O . ALA B 1 122 ? 22.922 -10.141 1.109 1 96.69 122 ALA B O 1
ATOM 2504 N N . GLN B 1 123 ? 21.375 -8.977 -0.008 1 95.12 123 GLN B N 1
ATOM 2505 C CA . GLN B 1 123 ? 21.984 -7.703 0.378 1 95.12 123 GLN B CA 1
ATOM 2506 C C . GLN B 1 123 ? 21.375 -7.176 1.676 1 95.12 123 GLN B C 1
ATOM 2508 O O . GLN B 1 123 ? 22.047 -6.469 2.434 1 95.12 123 GLN B O 1
ATOM 2513 N N . HIS B 1 124 ? 20.125 -7.426 1.914 1 93.19 124 HIS B N 1
ATOM 2514 C CA . HIS B 1 124 ? 19.453 -7.012 3.141 1 93.19 124 HIS B CA 1
ATOM 2515 C C . HIS B 1 124 ? 19.891 -7.859 4.328 1 93.19 124 HIS B C 1
ATOM 2517 O O . HIS B 1 124 ? 20.25 -9.031 4.16 1 93.19 124 HIS B O 1
ATOM 2523 N N . LYS B 1 125 ? 19.922 -7.324 5.57 1 92.12 125 LYS B N 1
ATOM 2524 C CA . LYS B 1 125 ? 20.219 -8.047 6.801 1 92.12 125 LYS B CA 1
ATOM 2525 C C . LYS B 1 125 ? 18.953 -8.633 7.418 1 92.12 125 LYS B C 1
ATOM 2527 O O . LYS B 1 125 ? 19.016 -9.648 8.117 1 92.12 125 LYS B O 1
ATOM 2532 N N . ASP B 1 126 ? 17.812 -7.977 7.152 1 91.94 126 ASP B N 1
ATOM 2533 C CA . ASP B 1 126 ? 16.531 -8.414 7.684 1 91.94 126 ASP B CA 1
ATOM 2534 C C . ASP B 1 126 ? 15.516 -8.617 6.562 1 91.94 126 ASP B C 1
ATOM 2536 O O . ASP B 1 126 ? 15.828 -8.406 5.387 1 91.94 126 ASP B O 1
ATOM 2540 N N . ASP B 1 127 ? 14.352 -9.023 6.973 1 92.88 127 ASP B N 1
ATOM 2541 C CA . ASP B 1 127 ? 13.312 -9.359 6.004 1 92.88 127 ASP B CA 1
ATOM 2542 C C . ASP B 1 127 ? 12.945 -8.148 5.145 1 92.88 127 ASP B C 1
ATOM 2544 O O . ASP B 1 127 ? 12.812 -7.039 5.656 1 92.88 127 ASP B O 1
ATOM 2548 N N . ILE B 1 128 ? 12.805 -8.297 3.854 1 92.56 128 ILE B N 1
ATOM 2549 C CA . ILE B 1 128 ? 12.336 -7.277 2.926 1 92.56 128 ILE B CA 1
ATOM 2550 C C . ILE B 1 128 ? 10.812 -7.172 3.01 1 92.56 128 ILE B C 1
ATOM 2552 O O . ILE B 1 128 ? 10.102 -8.164 2.822 1 92.56 128 ILE B O 1
ATOM 2556 N N . LEU B 1 129 ? 10.312 -6.012 3.26 1 87.44 129 LEU B N 1
ATOM 2557 C CA . LEU B 1 129 ? 8.891 -5.871 3.533 1 87.44 129 LEU B CA 1
ATOM 2558 C C . LEU B 1 129 ? 8.195 -5.098 2.414 1 87.44 129 LEU B C 1
ATOM 2560 O O . LEU B 1 129 ? 6.977 -5.184 2.262 1 87.44 129 LEU B O 1
ATOM 2564 N N . SER B 1 130 ? 8.922 -4.324 1.67 1 88.19 130 SER B N 1
ATOM 2565 C CA . SER B 1 130 ? 8.32 -3.51 0.623 1 88.19 130 SER B CA 1
ATOM 2566 C C . SER B 1 130 ? 9.266 -3.336 -0.561 1 88.19 130 SER B C 1
ATOM 2568 O O . SER B 1 130 ? 10.484 -3.406 -0.402 1 88.19 130 SER B O 1
ATOM 2570 N N . ALA B 1 131 ? 8.648 -3.162 -1.728 1 90.25 131 ALA B N 1
ATOM 2571 C CA . ALA B 1 131 ? 9.383 -2.916 -2.967 1 90.25 131 ALA B CA 1
ATOM 2572 C C . ALA B 1 131 ? 8.633 -1.942 -3.867 1 90.25 131 ALA B C 1
ATOM 2574 O O . ALA B 1 131 ? 7.398 -1.921 -3.873 1 90.25 131 ALA B O 1
ATOM 2575 N N . ALA B 1 132 ? 9.391 -1.146 -4.516 1 87.38 132 ALA B N 1
ATOM 2576 C CA . ALA B 1 132 ? 8.828 -0.216 -5.496 1 87.38 132 ALA B CA 1
ATOM 2577 C C . ALA B 1 132 ? 9.688 -0.165 -6.758 1 87.38 132 ALA B C 1
ATOM 2579 O O . ALA B 1 132 ? 10.922 -0.204 -6.68 1 87.38 132 ALA B O 1
ATOM 2580 N N . PHE B 1 133 ? 8.953 -0.076 -7.855 1 88.75 133 PHE B N 1
ATOM 2581 C CA . PHE B 1 133 ? 9.641 0.007 -9.141 1 88.75 133 PHE B CA 1
ATOM 2582 C C . PHE B 1 133 ? 9.531 1.411 -9.719 1 88.75 133 PHE B C 1
ATOM 2584 O O . PHE B 1 133 ? 8.438 1.987 -9.773 1 88.75 133 PHE B O 1
ATOM 2591 N N . LEU B 1 134 ? 10.664 1.917 -10.055 1 82.75 134 LEU B N 1
ATOM 2592 C CA . LEU B 1 134 ? 10.766 3.211 -10.719 1 82.75 134 LEU B CA 1
ATOM 2593 C C . LEU B 1 134 ? 11.273 3.051 -12.148 1 82.75 134 LEU B C 1
ATOM 2595 O O . LEU B 1 134 ? 12.477 2.914 -12.367 1 82.75 134 LEU B O 1
ATOM 2599 N N . PRO B 1 135 ? 10.344 3.186 -13.016 1 83.88 135 PRO B N 1
ATOM 2600 C CA . PRO B 1 135 ? 10.797 3.014 -14.398 1 83.88 135 PRO B CA 1
ATOM 2601 C C . PRO B 1 135 ? 11.938 3.959 -14.773 1 83.88 135 PRO B C 1
ATOM 2603 O O . PRO B 1 135 ? 12.016 5.07 -14.242 1 83.88 135 PRO B O 1
ATOM 2606 N N . PRO B 1 136 ? 12.773 3.518 -15.711 1 83.19 136 PRO B N 1
ATOM 2607 C CA . PRO B 1 136 ? 12.641 2.312 -16.531 1 83.19 136 PRO B CA 1
ATOM 2608 C C . PRO B 1 136 ? 13.281 1.085 -15.891 1 83.19 136 PRO B C 1
ATOM 2610 O O . PRO B 1 136 ? 12.984 -0.047 -16.281 1 83.19 136 PRO B O 1
ATOM 2613 N N . GLN B 1 137 ? 14.227 1.307 -14.875 1 90 137 GLN B N 1
ATOM 2614 C CA . GLN B 1 137 ? 14.945 0.093 -14.508 1 90 137 GLN B CA 1
ATOM 2615 C C . GLN B 1 137 ? 15.25 0.065 -13.016 1 90 137 GLN B C 1
ATOM 2617 O O . GLN B 1 137 ? 15.875 -0.877 -12.516 1 90 137 GLN B O 1
ATOM 2622 N N . THR B 1 138 ? 14.82 0.97 -12.258 1 89.19 138 THR B N 1
ATOM 2623 C CA . THR B 1 138 ? 15.203 1.062 -10.852 1 89.19 138 THR B CA 1
ATOM 2624 C C . THR B 1 138 ? 14.203 0.329 -9.969 1 89.19 138 THR B C 1
ATOM 2626 O O . THR B 1 138 ? 12.992 0.53 -10.086 1 89.19 138 THR B O 1
ATOM 2629 N N . LEU B 1 139 ? 14.719 -0.497 -9.164 1 91.88 139 LEU B N 1
ATOM 2630 C CA . LEU B 1 139 ? 13.969 -1.184 -8.117 1 91.88 139 LEU B CA 1
ATOM 2631 C C . LEU B 1 139 ? 14.492 -0.802 -6.738 1 91.88 139 LEU B C 1
ATOM 2633 O O . LEU B 1 139 ? 15.703 -0.74 -6.52 1 91.88 139 LEU B O 1
ATOM 2637 N N . VAL B 1 140 ? 13.602 -0.45 -5.855 1 90.06 140 VAL B N 1
ATOM 2638 C CA . VAL B 1 140 ? 13.977 -0.11 -4.488 1 90.06 140 VAL B CA 1
ATOM 2639 C C . VAL B 1 140 ? 13.273 -1.054 -3.512 1 90.06 140 VAL B C 1
ATOM 2641 O O . VAL B 1 140 ? 12.07 -1.301 -3.633 1 90.06 140 VAL B O 1
ATOM 2644 N N . THR B 1 141 ? 14.023 -1.591 -2.576 1 90.94 141 THR B N 1
ATOM 2645 C CA . THR B 1 141 ? 13.445 -2.459 -1.555 1 90.94 141 THR B CA 1
ATOM 2646 C C . THR B 1 141 ? 13.75 -1.924 -0.158 1 90.94 141 THR B C 1
ATOM 2648 O O . THR B 1 141 ? 14.797 -1.317 0.068 1 90.94 141 THR B O 1
ATOM 2651 N N . GLY B 1 142 ? 12.805 -2.107 0.692 1 86.94 142 GLY B N 1
ATOM 2652 C CA . GLY B 1 142 ? 12.953 -1.732 2.09 1 86.94 142 GLY B CA 1
ATOM 2653 C C . GLY B 1 142 ? 12.766 -2.896 3.043 1 86.94 142 GLY B C 1
ATOM 2654 O O . GLY B 1 142 ? 11.812 -3.67 2.902 1 86.94 142 GLY B O 1
ATOM 2655 N N . SER B 1 143 ? 13.672 -3.004 4.027 1 88.38 143 SER B N 1
ATOM 2656 C CA . SER B 1 143 ? 13.602 -4.094 4.996 1 88.38 143 SER B CA 1
ATOM 2657 C C . SER B 1 143 ? 13.109 -3.6 6.352 1 88.38 143 SER B C 1
ATOM 2659 O O . SER B 1 143 ? 12.969 -2.393 6.566 1 88.38 143 SER B O 1
ATOM 2661 N N . SER B 1 144 ? 12.852 -4.566 7.285 1 81.5 144 SER B N 1
ATOM 2662 C CA . SER B 1 144 ? 12.234 -4.281 8.578 1 81.5 144 SER B CA 1
ATOM 2663 C C . SER B 1 144 ? 13.164 -3.447 9.461 1 81.5 144 SER B C 1
ATOM 2665 O O . SER B 1 144 ? 12.703 -2.758 10.367 1 81.5 144 SER B O 1
ATOM 2667 N N . ASP B 1 145 ? 14.445 -3.463 9.234 1 78 145 ASP B N 1
ATOM 2668 C CA . ASP B 1 145 ? 15.398 -2.684 10.031 1 78 145 ASP B CA 1
ATOM 2669 C C . ASP B 1 145 ? 15.57 -1.282 9.445 1 78 145 ASP B C 1
ATOM 2671 O O . ASP B 1 145 ? 16.406 -0.507 9.93 1 78 145 ASP B O 1
ATOM 2675 N N . GLY B 1 146 ? 14.898 -1.024 8.32 1 77.06 146 GLY B N 1
ATOM 2676 C CA . GLY B 1 146 ? 14.914 0.321 7.77 1 77.06 146 GLY B CA 1
ATOM 2677 C C . GLY B 1 146 ? 15.922 0.492 6.645 1 77.06 146 GLY B C 1
ATOM 2678 O O . GLY B 1 146 ? 16.016 1.57 6.055 1 77.06 146 GLY B O 1
ATOM 2679 N N . GLU B 1 147 ? 16.625 -0.571 6.32 1 84.44 147 GLU B N 1
ATOM 2680 C CA . GLU B 1 147 ? 17.562 -0.489 5.211 1 84.44 147 GLU B CA 1
ATOM 2681 C C . GLU B 1 147 ? 16.844 -0.444 3.869 1 84.44 147 GLU B C 1
ATOM 2683 O O . GLU B 1 147 ? 15.859 -1.164 3.666 1 84.44 147 GLU B O 1
ATOM 2688 N N . ILE B 1 148 ? 17.391 0.441 3.027 1 87.19 148 ILE B N 1
ATOM 2689 C CA . ILE B 1 148 ? 16.875 0.526 1.663 1 87.19 148 ILE B CA 1
ATOM 2690 C C . ILE B 1 148 ? 17.969 0.13 0.678 1 87.19 148 ILE B C 1
ATOM 2692 O O . ILE B 1 148 ? 19.109 0.595 0.786 1 87.19 148 ILE B O 1
ATOM 2696 N N . VAL B 1 149 ? 17.625 -0.752 -0.17 1 92.06 149 VAL B N 1
ATOM 2697 C CA . VAL B 1 149 ? 18.562 -1.158 -1.217 1 92.06 149 VAL B CA 1
ATOM 2698 C C . VAL B 1 149 ? 18.016 -0.758 -2.584 1 92.06 149 VAL B C 1
ATOM 2700 O O . VAL B 1 149 ? 16.828 -0.991 -2.879 1 92.06 149 VAL B O 1
ATOM 2703 N N . VAL B 1 150 ? 18.828 -0.11 -3.371 1 90.62 150 VAL B N 1
ATOM 2704 C CA . VAL B 1 150 ? 18.5 0.268 -4.742 1 90.62 150 VAL B CA 1
ATOM 2705 C C . VAL B 1 150 ? 19.141 -0.725 -5.719 1 90.62 150 VAL B C 1
ATOM 2707 O O . VAL B 1 150 ? 20.328 -1.013 -5.637 1 90.62 150 VAL B O 1
ATOM 2710 N N . TRP B 1 151 ? 18.266 -1.263 -6.605 1 94.06 151 TRP B N 1
ATOM 2711 C CA . TRP B 1 151 ? 18.719 -2.277 -7.559 1 94.06 151 TRP B CA 1
ATOM 2712 C C . TRP B 1 151 ? 18.562 -1.781 -8.992 1 94.06 151 TRP B C 1
ATOM 2714 O O . TRP B 1 151 ? 17.656 -1.001 -9.297 1 94.06 151 TRP B O 1
ATOM 2724 N N . ASN B 1 152 ? 19.531 -2.23 -9.844 1 93.62 152 ASN B N 1
ATOM 2725 C CA . ASN B 1 152 ? 19.234 -2.275 -11.266 1 93.62 152 ASN B CA 1
ATOM 2726 C C . ASN B 1 152 ? 18.359 -3.484 -11.617 1 93.62 152 ASN B C 1
ATOM 2728 O O . ASN B 1 152 ? 18.828 -4.625 -11.539 1 93.62 152 ASN B O 1
ATOM 2732 N N . ASN B 1 153 ? 17.109 -3.238 -11.914 1 93.06 153 ASN B N 1
ATOM 2733 C CA . ASN B 1 153 ? 16.141 -4.316 -12.125 1 93.06 153 ASN B CA 1
ATOM 2734 C C . ASN B 1 153 ? 16.531 -5.195 -13.312 1 93.06 153 ASN B C 1
ATOM 2736 O O . ASN B 1 153 ? 16.266 -6.398 -13.32 1 93.06 153 ASN B O 1
ATOM 2740 N N . SER B 1 154 ? 17.172 -4.629 -14.336 1 92.75 154 SER B N 1
ATOM 2741 C CA . SER B 1 154 ? 17.547 -5.371 -15.531 1 92.75 154 SER B CA 1
ATOM 2742 C C . SER B 1 154 ? 18.719 -6.312 -15.25 1 92.75 154 SER B C 1
ATOM 2744 O O . SER B 1 154 ? 18.703 -7.465 -15.688 1 92.75 154 SER B O 1
ATOM 2746 N N . THR B 1 155 ? 19.688 -5.855 -14.492 1 94.81 155 THR B N 1
ATOM 2747 C CA . THR B 1 155 ? 20.859 -6.672 -14.203 1 94.81 155 THR B CA 1
ATOM 2748 C C . THR B 1 155 ? 20.703 -7.387 -12.859 1 94.81 155 THR B C 1
ATOM 2750 O O . THR B 1 155 ? 21.438 -8.328 -12.57 1 94.81 155 THR B O 1
ATOM 2753 N N . GLU B 1 156 ? 19.828 -6.91 -11.992 1 96.44 156 GLU B N 1
ATOM 2754 C CA . GLU B 1 156 ? 19.5 -7.422 -10.664 1 96.44 156 GLU B CA 1
ATOM 2755 C C . GLU B 1 156 ? 20.656 -7.164 -9.688 1 96.44 156 GLU B C 1
ATOM 2757 O O . GLU B 1 156 ? 20.734 -7.805 -8.633 1 96.44 156 GLU B O 1
ATOM 2762 N N . ASN B 1 157 ? 21.531 -6.27 -10.039 1 95.69 157 ASN B N 1
ATOM 2763 C CA . ASN B 1 157 ? 22.625 -5.891 -9.141 1 95.69 157 ASN B CA 1
ATOM 2764 C C . ASN B 1 157 ? 22.219 -4.746 -8.219 1 95.69 157 ASN B C 1
ATOM 2766 O O . ASN B 1 157 ? 21.531 -3.814 -8.641 1 95.69 157 ASN B O 1
ATOM 2770 N N . ALA B 1 158 ? 22.719 -4.883 -6.988 1 94.5 158 ALA B N 1
ATOM 2771 C CA . ALA B 1 158 ? 22.547 -3.756 -6.074 1 94.5 158 ALA B CA 1
ATOM 2772 C C . ALA B 1 158 ? 23.406 -2.57 -6.488 1 94.5 158 ALA B C 1
ATOM 2774 O O . ALA B 1 158 ? 24.594 -2.734 -6.777 1 94.5 158 ALA B O 1
ATOM 2775 N N . ILE B 1 159 ? 22.828 -1.45 -6.617 1 91.06 159 ILE B N 1
ATOM 2776 C CA . ILE B 1 159 ? 23.547 -0.23 -6.973 1 91.06 159 ILE B CA 1
ATOM 2777 C C . ILE B 1 159 ? 24.062 0.451 -5.711 1 91.06 159 ILE B C 1
ATOM 2779 O O . ILE B 1 159 ? 25.203 0.917 -5.676 1 91.06 159 ILE B O 1
ATOM 2783 N N . MET B 1 160 ? 23.234 0.5 -4.695 1 87.12 160 MET B N 1
ATOM 2784 C CA . MET B 1 160 ? 23.625 1.138 -3.443 1 87.12 160 MET B CA 1
ATOM 2785 C C . MET B 1 160 ? 22.672 0.766 -2.314 1 87.12 160 MET B C 1
ATOM 2787 O O . MET B 1 160 ? 21.578 0.272 -2.564 1 87.12 160 MET B O 1
ATOM 2791 N N . LYS B 1 161 ? 23.203 0.982 -1.085 1 88.19 161 LYS B N 1
ATOM 2792 C CA . LYS B 1 161 ? 22.438 0.828 0.145 1 88.19 161 LYS B CA 1
ATOM 2793 C C . LYS B 1 161 ? 22.266 2.164 0.865 1 88.19 161 LYS B C 1
ATOM 2795 O O . LYS B 1 161 ? 23.234 2.936 0.972 1 88.19 161 LYS B O 1
ATOM 2800 N N . LEU B 1 162 ? 20.938 2.391 1.08 1 81.12 162 LEU B N 1
ATOM 2801 C CA . LEU B 1 162 ? 20.641 3.621 1.806 1 81.12 162 LEU B CA 1
ATOM 2802 C C . LEU B 1 162 ? 20.344 3.328 3.271 1 81.12 162 LEU B C 1
ATOM 2804 O O . LEU B 1 162 ? 19.406 2.582 3.584 1 81.12 162 LEU B O 1
ATOM 2808 N N . SER B 1 163 ? 21.359 3.238 4.141 1 71.62 163 SER B N 1
ATOM 2809 C CA . SER B 1 163 ? 21.141 2.863 5.531 1 71.62 163 SER B CA 1
ATOM 2810 C C . SER B 1 163 ? 21.234 4.074 6.453 1 71.62 163 SER B C 1
ATOM 2812 O O . SER B 1 163 ? 21.984 5.012 6.18 1 71.62 163 SER B O 1
ATOM 2814 N N . TYR B 1 164 ? 20.125 4.066 7.336 1 58.62 164 TYR B N 1
ATOM 2815 C CA . TYR B 1 164 ? 20.266 4.965 8.477 1 58.62 164 TYR B CA 1
ATOM 2816 C C . TYR B 1 164 ? 21.5 4.633 9.289 1 58.62 164 TYR B C 1
ATOM 2818 O O . TYR B 1 164 ? 22.031 3.52 9.203 1 58.62 164 TYR B O 1
ATOM 2826 N N . ASN B 1 165 ? 22.031 5.555 9.898 1 53.53 165 ASN B N 1
ATOM 2827 C CA . ASN B 1 165 ? 23.031 5.266 10.914 1 53.53 165 ASN B CA 1
ATOM 2828 C C . ASN B 1 165 ? 22.672 4.031 11.734 1 53.53 165 ASN B C 1
ATOM 2830 O O . ASN B 1 165 ? 21.516 3.889 12.164 1 53.53 165 ASN B O 1
ATOM 2834 N N . PRO B 1 166 ? 23.5 2.977 11.484 1 46.34 166 PRO B N 1
ATOM 2835 C CA . PRO B 1 166 ? 23.344 1.687 12.156 1 46.34 166 PRO B CA 1
ATOM 2836 C C . PRO B 1 166 ? 22.688 1.815 13.531 1 46.34 166 PRO B C 1
ATOM 2838 O O . PRO B 1 166 ? 22.031 0.88 14 1 46.34 166 PRO B O 1
ATOM 2841 N N . GLY B 1 167 ? 23.016 2.734 14.289 1 43.56 167 GLY B N 1
ATOM 2842 C CA . GLY B 1 167 ? 22.609 2.693 15.68 1 43.56 167 GLY B CA 1
ATOM 2843 C C . GLY B 1 167 ? 21.094 2.76 15.859 1 43.56 167 GLY B C 1
ATOM 2844 O O . GLY B 1 167 ? 20.594 2.572 16.969 1 43.56 167 GLY B O 1
ATOM 2845 N N . ARG B 1 168 ? 20.484 3.256 15.055 1 43.41 168 ARG B N 1
ATOM 2846 C CA . ARG B 1 168 ? 19.078 3.496 15.375 1 43.41 168 ARG B CA 1
ATOM 2847 C C . ARG B 1 168 ? 18.172 2.52 14.633 1 43.41 168 ARG B C 1
ATOM 2849 O O . ARG B 1 168 ? 17.594 2.861 13.594 1 43.41 168 ARG B O 1
ATOM 2856 N N . SER B 1 169 ? 18.578 1.312 14.445 1 41.5 169 SER B N 1
ATOM 2857 C CA . SER B 1 169 ? 17.781 0.284 13.773 1 41.5 169 SER B CA 1
ATOM 2858 C C . SER B 1 169 ? 16.469 0.041 14.5 1 41.5 169 SER B C 1
ATOM 2860 O O . SER B 1 169 ? 16.422 -0.689 15.492 1 41.5 169 SER B O 1
ATOM 2862 N N . LEU B 1 170 ? 15.719 0.938 15.008 1 38.5 170 LEU B N 1
ATOM 2863 C CA . LEU B 1 170 ? 14.578 0.441 15.766 1 38.5 170 LEU B CA 1
ATOM 2864 C C . LEU B 1 170 ? 13.531 -0.173 14.836 1 38.5 170 LEU B C 1
ATOM 2866 O O . LEU B 1 170 ? 13.211 0.399 13.789 1 38.5 170 LEU B O 1
ATOM 2870 N N . ARG B 1 171 ? 13.508 -1.538 14.961 1 38.75 171 ARG B N 1
ATOM 2871 C CA . ARG B 1 171 ? 12.414 -2.344 14.43 1 38.75 171 ARG B CA 1
ATOM 2872 C C . ARG B 1 171 ? 11.078 -1.605 14.547 1 38.75 171 ARG B C 1
ATOM 2874 O O . ARG B 1 171 ? 10.672 -1.219 15.641 1 38.75 171 ARG B O 1
ATOM 2881 N N . SER B 1 172 ? 10.711 -0.679 13.688 1 44 172 SER B N 1
ATOM 2882 C CA . SER B 1 172 ? 9.367 -0.113 13.734 1 44 172 SER B CA 1
ATOM 2883 C C . SER B 1 172 ? 8.312 -1.173 13.438 1 44 172 SER B C 1
ATOM 2885 O O . SER B 1 172 ? 8.555 -2.092 12.656 1 44 172 SER B O 1
ATOM 2887 N N . ASN B 1 173 ? 7.496 -1.512 14.312 1 43.19 173 ASN B N 1
ATOM 2888 C CA . ASN B 1 173 ? 6.371 -2.414 14.102 1 43.19 173 ASN B CA 1
ATOM 2889 C C . ASN B 1 173 ? 5.75 -2.221 12.719 1 43.19 173 ASN B C 1
ATOM 2891 O O . ASN B 1 173 ? 5.145 -3.143 12.172 1 43.19 173 ASN B O 1
ATOM 2895 N N . SER B 1 174 ? 5.824 -0.992 12.211 1 49.84 174 SER B N 1
ATOM 2896 C CA . SER B 1 174 ? 5.168 -0.737 10.93 1 49.84 174 SER B CA 1
ATOM 2897 C C . SER B 1 174 ? 6.172 -0.749 9.781 1 49.84 174 SER B C 1
ATOM 2899 O O . SER B 1 174 ? 5.785 -0.672 8.617 1 49.84 174 SER B O 1
ATOM 2901 N N . GLY B 1 175 ? 7.344 -1.245 10.094 1 54.19 175 GLY B N 1
ATOM 2902 C CA . GLY B 1 175 ? 8.383 -1.194 9.078 1 54.19 175 GLY B CA 1
ATOM 2903 C C . GLY B 1 175 ? 8.633 0.204 8.547 1 54.19 175 GLY B C 1
ATOM 2904 O O . GLY B 1 175 ? 7.938 1.15 8.93 1 54.19 175 GLY B O 1
ATOM 2905 N N . SER B 1 176 ? 9.773 0.509 8.062 1 56.88 176 SER B N 1
ATOM 2906 C CA . SER B 1 176 ? 10.125 1.769 7.414 1 56.88 176 SER B CA 1
ATOM 2907 C C . SER B 1 176 ? 9.219 2.049 6.219 1 56.88 176 SER B C 1
ATOM 2909 O O . SER B 1 176 ? 8.922 1.147 5.43 1 56.88 176 SER B O 1
ATOM 2911 N N . GLN B 1 177 ? 8.594 3.205 6.328 1 70.75 177 GLN B N 1
ATOM 2912 C CA . GLN B 1 177 ? 7.789 3.639 5.191 1 70.75 177 GLN B CA 1
ATOM 2913 C C . GLN B 1 177 ? 8.664 4.188 4.07 1 70.75 177 GLN B C 1
ATOM 2915 O O . GLN B 1 177 ? 9.734 4.738 4.328 1 70.75 177 GLN B O 1
ATOM 2920 N N . MET B 1 178 ? 8.344 3.83 2.863 1 69.75 178 MET B N 1
ATOM 2921 C CA . MET B 1 178 ? 9.094 4.293 1.697 1 69.75 178 MET B CA 1
ATOM 2922 C C . MET B 1 178 ? 8.156 4.895 0.656 1 69.75 178 MET B C 1
ATOM 2924 O O . MET B 1 178 ? 7.086 4.348 0.384 1 69.75 178 MET B O 1
ATOM 2928 N N . LEU B 1 179 ? 8.5 6.172 0.319 1 77 179 LEU B N 1
ATOM 2929 C CA . LEU B 1 179 ? 7.84 6.828 -0.805 1 77 179 LEU B CA 1
ATOM 2930 C C . LEU B 1 179 ? 8.844 7.172 -1.9 1 77 179 LEU B C 1
ATOM 2932 O O . LEU B 1 179 ? 10.039 7.289 -1.637 1 77 179 LEU B O 1
ATOM 2936 N N . GLN B 1 180 ? 8.352 7.184 -3.115 1 71.5 180 GLN B N 1
ATOM 2937 C CA . GLN B 1 180 ? 9.156 7.668 -4.234 1 71.5 180 GLN B CA 1
ATOM 2938 C C . GLN B 1 180 ? 8.523 8.891 -4.875 1 71.5 180 GLN B C 1
ATOM 2940 O O . GLN B 1 180 ? 7.297 8.961 -5.016 1 71.5 180 GLN B O 1
ATOM 2945 N N . ASN B 1 181 ? 9.375 9.898 -5.07 1 69.62 181 ASN B N 1
ATOM 2946 C CA . ASN B 1 181 ? 8.883 11.07 -5.785 1 69.62 181 ASN B CA 1
ATOM 2947 C C . ASN B 1 181 ? 9.984 11.703 -6.637 1 69.62 181 ASN B C 1
ATOM 2949 O O . ASN B 1 181 ? 11.125 11.258 -6.613 1 69.62 181 ASN B O 1
ATOM 2953 N N . LYS B 1 182 ? 9.562 12.641 -7.582 1 70.25 182 LYS B N 1
ATOM 2954 C CA . LYS B 1 182 ? 10.492 13.43 -8.375 1 70.25 182 LYS B CA 1
ATOM 2955 C C . LYS B 1 182 ? 10.711 14.812 -7.766 1 70.25 182 LYS B C 1
ATOM 2957 O O . LYS B 1 182 ? 9.797 15.383 -7.172 1 70.25 182 LYS B O 1
ATOM 2962 N N . THR B 1 183 ? 11.906 15.227 -7.613 1 66.19 183 THR B N 1
ATOM 2963 C CA . THR B 1 183 ? 12.203 16.547 -7.062 1 66.19 183 THR B CA 1
ATOM 2964 C C . THR B 1 183 ? 13.047 17.359 -8.031 1 66.19 183 THR B C 1
ATOM 2966 O O . THR B 1 183 ? 13.727 16.797 -8.898 1 66.19 183 THR B O 1
ATOM 2969 N N . SER B 1 184 ? 12.633 18.656 -8.188 1 63.25 184 SER B N 1
ATOM 2970 C CA . SER B 1 184 ? 13.469 19.547 -8.969 1 63.25 184 SER B CA 1
ATOM 2971 C C . SER B 1 184 ? 14.664 20.047 -8.156 1 63.25 184 SER B C 1
ATOM 2973 O O . SER B 1 184 ? 14.602 20.094 -6.926 1 63.25 184 SER B O 1
ATOM 2975 N N . ASP B 1 185 ? 15.766 20.25 -8.805 1 56.56 185 ASP B N 1
ATOM 2976 C CA . ASP B 1 185 ? 17.047 20.703 -8.258 1 56.56 185 ASP B CA 1
ATOM 2977 C C . ASP B 1 185 ? 16.844 21.828 -7.246 1 56.56 185 ASP B C 1
ATOM 2979 O O . ASP B 1 185 ? 17.641 21.969 -6.312 1 56.56 185 ASP B O 1
ATOM 2983 N N . LYS B 1 186 ? 15.93 22.641 -7.336 1 51.62 186 LYS B N 1
ATOM 2984 C CA . LYS B 1 186 ? 15.836 23.844 -6.516 1 51.62 186 LYS B CA 1
ATOM 2985 C C . LYS B 1 186 ? 15.664 23.5 -5.039 1 51.62 186 LYS B C 1
ATOM 2987 O O . LYS B 1 186 ? 16.031 24.281 -4.164 1 51.62 186 LYS B O 1
ATOM 2992 N N . HIS B 1 187 ? 15.18 22.375 -4.781 1 48.19 187 HIS B N 1
ATOM 2993 C CA . HIS B 1 187 ? 14.922 22.047 -3.385 1 48.19 187 HIS B CA 1
ATOM 2994 C C . HIS B 1 187 ? 16.094 21.281 -2.77 1 48.19 187 HIS B C 1
ATOM 2996 O O . HIS B 1 187 ? 16.016 20.828 -1.627 1 48.19 187 HIS B O 1
ATOM 3002 N N . MET B 1 188 ? 17.078 21.016 -3.584 1 44.09 188 MET B N 1
ATOM 3003 C CA . MET B 1 188 ? 18.203 20.203 -3.109 1 44.09 188 MET B CA 1
ATOM 3004 C C . MET B 1 188 ? 19.188 21.062 -2.324 1 44.09 188 MET B C 1
ATOM 3006 O O . MET B 1 188 ? 20.297 20.609 -2.012 1 44.09 188 MET B O 1
ATOM 3010 N N . LYS B 1 189 ? 19 22.359 -2.234 1 39.38 189 LYS B N 1
ATOM 3011 C CA . LYS B 1 189 ? 20 23.047 -1.416 1 39.38 189 LYS B CA 1
ATOM 3012 C C . LYS B 1 189 ? 19.984 22.531 0.02 1 39.38 189 LYS B C 1
ATOM 3014 O O . LYS B 1 189 ? 18.922 22.266 0.574 1 39.38 189 LYS B O 1
ATOM 3019 N N . SER B 1 190 ? 21.203 21.984 0.434 1 38.94 190 SER B N 1
ATOM 3020 C CA . SER B 1 190 ? 21.531 21.484 1.763 1 38.94 190 SER B CA 1
ATOM 3021 C C . SER B 1 190 ? 20.781 22.25 2.848 1 38.94 190 SER B C 1
ATOM 3023 O O . SER B 1 190 ? 21.031 23.438 3.057 1 38.94 190 SER B O 1
ATOM 3025 N N . ALA B 1 191 ? 19.484 22.141 2.971 1 37.28 191 ALA B N 1
ATOM 3026 C CA . ALA B 1 191 ? 18.938 22.891 4.09 1 37.28 191 ALA B CA 1
ATOM 3027 C C . ALA B 1 191 ? 19.562 22.453 5.414 1 37.28 191 ALA B C 1
ATOM 3029 O O . ALA B 1 191 ? 19.844 21.266 5.598 1 37.28 191 ALA B O 1
ATOM 3030 N N . ALA B 1 192 ? 20.281 23.281 6.125 1 35.34 192 ALA B N 1
ATOM 3031 C CA . ALA B 1 192 ? 20.594 23.141 7.543 1 35.34 192 ALA B CA 1
ATOM 3032 C C . ALA B 1 192 ? 19.484 22.375 8.266 1 35.34 192 ALA B C 1
ATOM 3034 O O . ALA B 1 192 ? 18.312 22.422 7.863 1 35.34 192 ALA B O 1
ATOM 3035 N N . ASN B 1 193 ? 19.875 21.172 8.914 1 39.56 193 ASN B N 1
ATOM 3036 C CA . ASN B 1 193 ? 19 20.375 9.773 1 39.56 193 ASN B CA 1
ATOM 3037 C C . ASN B 1 193 ? 17.922 21.219 10.43 1 39.56 193 ASN B C 1
ATOM 3039 O O . ASN B 1 193 ? 18.203 21.969 11.367 1 39.56 193 ASN B O 1
ATOM 3043 N N . PRO B 1 194 ? 17 21.781 9.742 1 35.94 194 PRO B N 1
ATOM 3044 C CA . PRO B 1 194 ? 16.109 22.578 10.586 1 35.94 194 PRO B CA 1
ATOM 3045 C C . PRO B 1 194 ? 15.578 21.797 11.789 1 35.94 194 PRO B C 1
ATOM 3047 O O . PRO B 1 194 ? 15.273 20.609 11.664 1 35.94 194 PRO B O 1
ATOM 3050 N N . GLU B 1 195 ? 16.125 21.875 12.883 1 38.66 195 GLU B N 1
ATOM 3051 C CA . GLU B 1 195 ? 15.359 21.391 14.031 1 38.66 195 GLU B CA 1
ATOM 3052 C C . GLU B 1 195 ? 13.867 21.578 13.805 1 38.66 195 GLU B C 1
ATOM 3054 O O . GLU B 1 195 ? 13.43 22.641 13.344 1 38.66 195 GLU B O 1
ATOM 3059 N N . ALA B 1 196 ? 13.055 20.5 13.414 1 45.31 196 ALA B N 1
ATOM 3060 C CA . ALA B 1 196 ? 11.594 20.641 13.438 1 45.31 196 ALA B CA 1
ATOM 3061 C C . ALA B 1 196 ? 11.156 21.672 14.477 1 45.31 196 ALA B C 1
ATOM 3063 O O . ALA B 1 196 ? 11.023 21.328 15.656 1 45.31 196 ALA B O 1
ATOM 3064 N N . GLU B 1 197 ? 11.758 22.719 14.594 1 40.94 197 GLU B N 1
ATOM 3065 C CA . GLU B 1 197 ? 11.484 23.719 15.625 1 40.94 197 GLU B CA 1
ATOM 3066 C C . GLU B 1 197 ? 9.977 23.875 15.859 1 40.94 197 GLU B C 1
ATOM 3068 O O . GLU B 1 197 ? 9.523 23.953 17 1 40.94 197 GLU B O 1
ATOM 3073 N N . ASN B 1 198 ? 9.242 24.438 14.883 1 41.34 198 ASN B N 1
ATOM 3074 C CA . ASN B 1 198 ? 8.008 25.156 15.172 1 41.34 198 ASN B CA 1
ATOM 3075 C C . ASN B 1 198 ? 6.824 24.203 15.312 1 41.34 198 ASN B C 1
ATOM 3077 O O . ASN B 1 198 ? 5.676 24.656 15.375 1 41.34 198 ASN B O 1
ATOM 3081 N N . CYS B 1 199 ? 7.016 22.953 15.039 1 45.5 199 CYS B N 1
ATOM 3082 C CA . CYS B 1 199 ? 5.777 22.188 15.102 1 45.5 199 CYS B C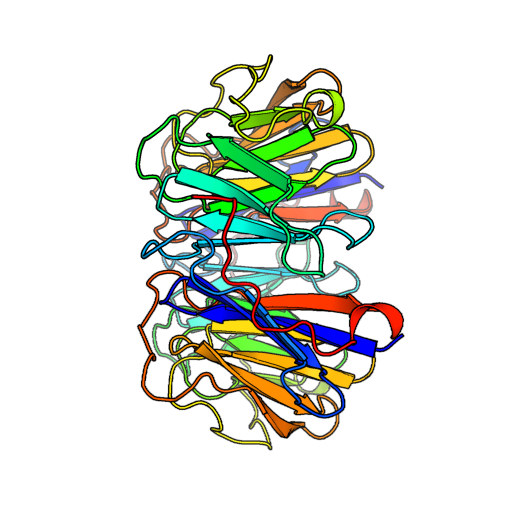A 1
ATOM 3083 C C . CYS B 1 199 ? 5.594 21.547 16.469 1 45.5 199 CYS B C 1
ATOM 3085 O O . CYS B 1 199 ? 4.918 20.531 16.609 1 45.5 199 CYS B O 1
ATOM 3087 N N . ASN B 1 200 ? 6.434 21.859 17.547 1 39.06 200 ASN B N 1
ATOM 3088 C CA . ASN B 1 200 ? 6.121 21.391 18.891 1 39.06 200 ASN B CA 1
ATOM 3089 C C . ASN B 1 200 ? 4.734 21.844 19.344 1 39.06 200 ASN B C 1
ATOM 3091 O O . ASN B 1 200 ? 4.348 22.984 19.109 1 39.06 200 ASN B O 1
#

Solvent-accessible surface area (backbone atoms only — not comparable to full-atom values): 21216 Å² total; per-residue (Å²): 123,45,54,31,38,36,34,35,40,36,61,12,28,37,38,34,27,32,64,91,79,54,44,75,58,47,56,40,47,41,73,47,52,78,28,36,49,49,27,67,36,57,39,93,83,57,63,38,42,36,40,26,19,36,59,15,37,34,36,36,23,43,82,84,57,48,63,63,32,39,35,36,70,40,71,88,30,73,36,54,40,53,40,60,48,62,55,98,56,37,37,39,44,36,30,68,38,38,45,67,40,31,38,49,58,92,69,68,78,50,46,75,37,73,61,49,84,46,76,47,52,70,76,52,92,38,33,28,52,46,75,48,77,44,83,94,43,40,30,38,37,33,18,37,54,39,40,30,41,35,27,35,57,85,74,35,36,71,73,47,72,48,64,64,68,75,85,63,48,44,68,34,94,70,30,43,44,75,48,77,50,72,43,59,74,82,63,61,60,70,59,72,73,56,69,56,61,86,70,116,124,45,52,30,38,36,35,35,41,34,61,11,29,38,38,35,29,32,63,91,77,53,45,75,57,47,55,39,46,41,74,47,52,76,27,37,51,51,26,66,37,57,39,93,82,56,63,36,42,36,41,26,19,37,60,14,35,35,36,35,25,42,82,85,58,48,63,64,30,39,34,36,70,41,71,87,30,73,34,56,40,53,40,59,47,62,56,97,57,37,36,40,43,34,29,68,38,36,45,68,39,30,37,49,59,91,68,68,79,47,47,74,39,73,61,48,84,47,76,48,52,70,76,52,93,37,33,27,52,46,75,47,78,44,83,93,42,39,30,38,36,32,18,38,53,38,39,30,40,36,26,35,57,84,74,35,37,70,75,46,73,47,64,64,68,76,85,62,48,42,68,34,95,69,28,44,43,76,46,75,48,70,42,62,74,83,64,60,60,70,59,72,73,55,67,56,62,84,71,114

InterPro domains:
  IPR001680 WD40 repeat [PF00400] (24-62)
  IPR001680 WD40 repeat [PF00400] (124-152)
  IPR001680 WD40 repeat [PS50082] (37-64)
  IPR001680 WD40 repeat [PS50082] (121-161)
  IPR001680 WD40 repeat [SM00320] (21-62)
  IPR001680 WD40 repeat [SM00320] (109-152)
  IPR015943 WD40/YVTN repeat-like-containing domain superfamily [G3DSA:2.130.10.10] (2-199)
  IPR019775 WD40 repeat, conserved site [PS00678] (49-63)
  IPR036322 WD40-repeat-containing domain superfamily [SSF50978] (4-168)
  IPR051242 WD repeat and EF-hand domain-containing protein [PTHR44324] (3-196)

Secondary structure (DSSP, 8-state):
-EEEEEEE-TTS-EEEEETTT--EEEEE--TTTTSPEEEEEE-TTS--EEEEETTS-EEEE-TTS-EEEEE-TTSSS-----EEEE-SSEEEEESS-SS-EEEEGGGTTSSEEPPBPPTT----SS-EEEEEEETTTEEEEEETTS-EEEEETTTTEEEEEE---TT-----TT---EEEEEE-GGGGS--------TT-/-EEEEEEE-TTS-EEEEETTT--EEEEE--TTTTSPEEEEEE-TTS--EEEEETTS-EEEE-TTS-EEEEE-TTSSS-----EEEE-SSEEEEESS-SS-EEEEGGGTTSSEEPPBPPTT----SS-EEEEEEETTTEEEEEETTS-EEEEETTTTEEEEEE---TT-----TT---EEEEEE-GGGGS--------TT-

Sequence (400 aa):
MLQQVISSDTGSTVIFWLIDTGQKIKEFTGCHGNAEISTMALDGTETRLFTGGTDGAVKVWDFNGYCHHKLNAGRDQTVEISQILVLTWTILVIGWDRVITVFRLNNLTQYLVQPSEWKGGAQHKDDILSAAFLPPQTLVTGSSDGEIVVWNNSTENAIMKLSYNPGRSLRSNSGSQMLQNKTSDKHMKSAANPEAENCNMLQQVISSDTGSTVIFWLIDTGQKIKEFTGCHGNAEISTMALDGTETRLFTGGTDGAVKVWDFNGYCHHKLNAGRDQTVEISQILVLTWTILVIGWDRVITVFRLNNLTQYLVQPSEWKGGAQHKDDILSAAFLPPQTLVTGSSDGEIVVWNNSTENAIMKLSYNPGRSLRSNSGSQMLQNKTSDKHMKSAANPEAENCN

Radius of gyration: 21.19 Å; Cα contacts (8 Å, |Δi|>4): 1061; chains: 2; bounding box: 48×56×43 Å

Nearest PDB structures (foldseek):
  8w3v-assembly2_B  TM=7.999E-01  e=1.454E-06  Homo sapiens
  7klj-assembly2_B  TM=6.188E-01  e=2.536E-07  Homo sapiens
  7klj-assembly1_A  TM=6.227E-01  e=7.307E-07  Homo sapiens
  5i2t-assembly1_A  TM=5.783E-01  e=8.564E-07  Saccharomyces cerevisiae
  6zqc-assembly1_JC  TM=7.395E-01  e=2.669E-05  Saccharomyces cerevisiae S288C

Organism: NCBI:txid35019